Protein AF-0000000075518981 (afdb_homodimer)

Sequence (562 aa):
MWTANPLGRLGNLMMEYATLYALAKLNGHQAYLVPKMHEQLSQMFRITLPVLHSEVAQRIKWKVVGIHHWMHPEYKHIQGDYVKLSGYPCSWTFFHHIQEEILREFTFHDFIAAETNAYLYKVQGDRKNVTFIGVHVRRGDYVKIMPGRLAVVGDEAYFKKAMDYFRAKYENPFFIITSNGMDWCKENIDNSTGDVHFAGDGKEGSPIRDFSLLAHCNHTIMSIGTFGFWAGYLVGGETVYLANFSLPESHSYKTFKFENFYLPDWIGIPADLSSLRKKTPMWTANPLGRLGNLMMEYATLYALAKLNGHQAYLVPKMHEQLSQMFRITLPVLHSEVAQRIKWKVVGIHHWMHPEYKHIQGDYVKLSGYPCSWTFFHHIQEEILREFTFHDFIAAETNAYLYKVQGDRKNVTFIGVHVRRGDYVKIMPGRLAVVGDEAYFKKAMDYFRAKYENPFFIITSNGMDWCKENIDNSTGDVHFAGDGKEGSPIRDFSLLAHCNHTIMSIGTFGFWAGYLVGGETVYLANFSLPESHSYKTFKFENFYLPDWIGIPADLSSLRKKTP

Secondary structure (DSSP, 8-state):
-EEE---SSHHHHHHHHHHHHHHHHHTT--B-B-HHHHHHHTTTB-----B--HHHHHHS--EEEEE-SS--GGGGG---SSEEEEE----GGGTGGGHHHHHHHTPBPHHHHHHHHHHHHHHHTT--S-EEEEEEE--HHHHHHTGGGTB----HHHHHHHHHHHHHH-SSEEEEEEES-HHHHHHHS--TTS-EEE---S-TT-HHHHHHHHHTSSEEEE-SSHHHHHHHHHH-S-EEEETT-B-TTSHHHHH--HHHHS-TTSEEE----HHHHTT--/-EEE---SSHHHHHHHHHHHHHHHHHTT--B-B-HHHHHHHTTTB-----B--HHHHHHS--EEEEE-SS--GGGGG---SSEEEEE----GGGTGGGHHHHHHHTPBPHHHHHHHHHHHHHHHTT--S-EEEEEEE--HHHHHHTGGGTBPP--HHHHHHHHHHHHHH-SSEEEEEEES-HHHHHHHS--TTS-EEE---S-TT-HHHHHHHHHTSSEEEE-SSHHHHHHHHHH-S-EEEETT-B-TTSHHHHH--HHHHS-TTSEEE----HHHHTT--

Radius of gyration: 30.45 Å; Cα contacts (8 Å, |Δi|>4): 1004; chains: 2; bounding box: 58×89×62 Å

InterPro domains:
  IPR002516 Glycosyl transferase, family 11 [PF01531] (1-269)
  IPR002516 Glycosyl transferase, family 11 [PTHR11927] (1-269)

Foldseek 3Di:
DEEEDDDDDDLQLLQRVLLQVQLCVLQVAQYAYEPVSCVRQVQWWQADRHHDDPVRVVPDDEAEDEDDQFDDPCSSHDDDRHYYYYDGHQFPRSHVVPLVVSLNRGHTDPVLLVVLVVVVVVLCPPDPPEAEEEEEQEDVCCVVVQVVQQFDRAALQQVVVVVVVVVVPDPQYAYEYDYLCLVRCVVRHDCPVVRYDDPDPSHPPCVNSSLSNLLNGQEYEYEDDSSRQVSRSNNVHAYEYAQPRHDCPGPCVVVDDVCRNHPPRHHYDYHDCVVVVVPPD/DEEEDDDDDDLQLLQRVLLQVQLCVLQVAAYAYEPVSCVRQVQWWPADRHHDDPVRVVPDDEAEDEDDQFDDPCSSHDDDRHYYYYDGHQFPRSHVVPLVVSLNRGHTDPVLLVVLVVVVVVLCPPDPPEAEEEEEQEPVCCVVVQVVQQFDRAALQQVVVVVVVVVVVDPQYAYEYDYLCLVRCVVRHDCPVVRYDDPDPSHPPCVNSSLSNLLNGQEYEYEDDSSRQVSRSNNVHAYEYAQPRHDCVGPCVVVDDVCRNHPPRHHYDYHDCVVVVVPPD

pLDDT: mean 89.09, std 14.25, range [36.56, 98.81]

Structure (mmCIF, N/CA/C/O backbone):
data_AF-0000000075518981-model_v1
#
loop_
_entity.id
_entity.type
_entity.pdbx_description
1 polymer L-Fucosyltransferase
#
loop_
_atom_site.group_PDB
_atom_site.id
_atom_site.type_symbol
_atom_site.label_atom_id
_atom_site.label_alt_id
_atom_site.label_comp_id
_atom_site.label_asym_id
_atom_site.label_entity_id
_atom_site.label_seq_id
_atom_site.pdbx_PDB_ins_code
_atom_site.Cartn_x
_atom_site.Cartn_y
_atom_site.Cartn_z
_atom_site.occupancy
_atom_site.B_iso_or_equiv
_atom_site.auth_seq_id
_atom_site.auth_comp_id
_atom_site.auth_asym_id
_atom_site.auth_atom_id
_atom_site.pdbx_PDB_model_num
ATOM 1 N N . MET A 1 1 ? 13.336 2.209 3.748 1 96 1 MET A N 1
ATOM 2 C CA . MET A 1 1 ? 12.492 1.938 2.588 1 96 1 MET A CA 1
ATOM 3 C C . MET A 1 1 ? 13.234 1.095 1.559 1 96 1 MET A C 1
ATOM 5 O O . MET A 1 1 ? 14.32 1.471 1.106 1 96 1 MET A O 1
ATOM 9 N N . TRP A 1 2 ? 12.734 -0.066 1.306 1 98.5 2 TRP A N 1
ATOM 10 C CA . TRP A 1 2 ? 13.297 -0.955 0.294 1 98.5 2 TRP A CA 1
ATOM 11 C C . TRP A 1 2 ? 12.312 -1.168 -0.852 1 98.5 2 TRP A C 1
ATOM 13 O O . TRP A 1 2 ? 11.094 -1.111 -0.653 1 98.5 2 TRP A O 1
ATOM 23 N N . THR A 1 3 ? 12.82 -1.315 -2.047 1 98.56 3 THR A N 1
ATOM 24 C CA . THR A 1 3 ? 11.984 -1.621 -3.201 1 98.56 3 THR A CA 1
ATOM 25 C C . THR A 1 3 ? 12.711 -2.557 -4.164 1 98.56 3 THR A C 1
ATOM 27 O O . THR A 1 3 ? 13.758 -3.109 -3.824 1 98.56 3 THR A O 1
ATOM 30 N N . ALA A 1 4 ? 12.094 -2.949 -5.242 1 98 4 ALA A N 1
ATOM 31 C CA . ALA A 1 4 ? 12.68 -3.811 -6.266 1 98 4 ALA A CA 1
ATOM 32 C C . ALA A 1 4 ? 12.352 -3.305 -7.668 1 98 4 ALA A C 1
ATOM 34 O O . ALA A 1 4 ? 11.289 -2.715 -7.887 1 98 4 ALA A O 1
ATOM 35 N N . ASN A 1 5 ? 13.227 -3.502 -8.555 1 94.75 5 ASN A N 1
ATOM 36 C CA . ASN A 1 5 ? 13 -3.201 -9.961 1 94.75 5 ASN A CA 1
ATOM 37 C C . ASN A 1 5 ? 12.195 -4.301 -10.656 1 94.75 5 ASN A C 1
ATOM 39 O O . ASN A 1 5 ? 12.648 -5.449 -10.727 1 94.75 5 ASN A O 1
ATOM 43 N N . PRO A 1 6 ? 11.047 -3.943 -11.117 1 94.69 6 PRO A N 1
ATOM 44 C CA . PRO A 1 6 ? 10.242 -4.973 -11.773 1 94.69 6 PRO A CA 1
ATOM 45 C C . PRO A 1 6 ? 10.828 -5.422 -13.109 1 94.69 6 PRO A C 1
ATOM 47 O O . PRO A 1 6 ? 11.109 -4.59 -13.969 1 94.69 6 PRO A O 1
ATOM 50 N N . LEU A 1 7 ? 11.023 -6.633 -13.195 1 92.62 7 LEU A N 1
ATOM 51 C CA . LEU A 1 7 ? 11.547 -7.25 -14.414 1 92.62 7 LEU A CA 1
ATOM 52 C C . LEU A 1 7 ? 10.719 -8.477 -14.797 1 92.62 7 LEU A C 1
ATOM 54 O O . LEU A 1 7 ? 10.234 -9.203 -13.93 1 92.62 7 LEU A O 1
ATOM 58 N N . GLY A 1 8 ? 10.516 -8.664 -16.078 1 91.06 8 GLY A N 1
ATOM 59 C CA . GLY A 1 8 ? 9.836 -9.859 -16.562 1 91.06 8 GLY A CA 1
ATOM 60 C C . GLY A 1 8 ? 8.328 -9.758 -16.469 1 91.06 8 GLY A C 1
ATOM 61 O O . GLY A 1 8 ? 7.77 -8.656 -16.5 1 91.06 8 GLY A O 1
ATOM 62 N N . ARG A 1 9 ? 7.738 -10.906 -16.516 1 91.12 9 ARG A N 1
ATOM 63 C CA . ARG A 1 9 ? 6.281 -10.992 -16.531 1 91.12 9 ARG A CA 1
ATOM 64 C C . ARG A 1 9 ? 5.746 -11.477 -15.188 1 91.12 9 ARG A C 1
ATOM 66 O O . ARG A 1 9 ? 6.391 -11.289 -14.156 1 91.12 9 ARG A O 1
ATOM 73 N N . LEU A 1 10 ? 4.551 -12.023 -15.102 1 94.19 10 LEU A N 1
ATOM 74 C CA . LEU A 1 10 ? 3.812 -12.266 -13.867 1 94.19 10 LEU A CA 1
ATOM 75 C C . LEU A 1 10 ? 4.629 -13.117 -12.906 1 94.19 10 LEU A C 1
ATOM 77 O O . LEU A 1 10 ? 4.801 -12.758 -11.742 1 94.19 10 LEU A O 1
ATOM 81 N N . GLY A 1 11 ? 5.113 -14.242 -13.367 1 95.25 11 GLY A N 1
ATOM 82 C CA . GLY A 1 11 ? 5.895 -15.109 -12.5 1 95.25 11 GLY A CA 1
ATOM 83 C C . GLY A 1 11 ? 7.105 -14.422 -11.898 1 95.25 11 GLY A C 1
ATOM 84 O O . GLY A 1 11 ? 7.398 -14.586 -10.711 1 95.25 11 GLY A O 1
ATOM 85 N N . ASN A 1 12 ? 7.805 -13.711 -12.727 1 95 12 ASN A N 1
ATOM 86 C CA . ASN A 1 12 ? 8.969 -12.961 -12.266 1 95 12 ASN A CA 1
ATOM 87 C C . ASN A 1 12 ? 8.586 -11.898 -11.242 1 95 12 ASN A C 1
ATOM 89 O O . ASN A 1 12 ? 9.266 -11.727 -10.227 1 95 12 ASN A O 1
ATOM 93 N N . LEU A 1 13 ? 7.52 -11.211 -11.523 1 97 13 LEU A N 1
ATOM 94 C CA . LEU A 1 13 ? 7.062 -10.172 -10.617 1 97 13 LEU A CA 1
ATOM 95 C C . LEU A 1 13 ? 6.691 -10.75 -9.258 1 97 13 LEU A C 1
ATOM 97 O O . LEU A 1 13 ? 6.961 -10.141 -8.219 1 97 13 LEU A O 1
ATOM 101 N N . MET A 1 14 ? 6.074 -11.914 -9.297 1 98.19 14 MET A N 1
ATOM 102 C CA . MET A 1 14 ? 5.723 -12.586 -8.047 1 98.19 14 MET A CA 1
ATOM 103 C C . MET A 1 14 ? 6.977 -12.969 -7.262 1 98.19 14 MET A C 1
ATOM 105 O O . MET A 1 14 ? 7.016 -12.82 -6.039 1 98.19 14 MET A O 1
ATOM 109 N N . MET A 1 15 ? 7.969 -13.445 -8 1 98 15 MET A N 1
ATOM 110 C CA . MET A 1 15 ? 9.234 -13.789 -7.359 1 98 15 MET A CA 1
ATOM 111 C C . MET A 1 15 ? 9.883 -12.555 -6.738 1 98 15 MET A C 1
ATOM 113 O O . MET A 1 15 ? 10.367 -12.609 -5.605 1 98 15 MET A O 1
ATOM 117 N N . GLU A 1 16 ? 9.914 -11.531 -7.508 1 98.31 16 GLU A N 1
ATOM 118 C CA . GLU A 1 16 ? 10.508 -10.281 -7.039 1 98.31 16 GLU A CA 1
ATOM 119 C C . GLU A 1 16 ? 9.773 -9.75 -5.812 1 98.31 16 GLU A C 1
ATOM 121 O O . GLU A 1 16 ? 10.398 -9.297 -4.855 1 98.31 16 GLU A O 1
ATOM 126 N N . TYR A 1 17 ? 8.461 -9.789 -5.789 1 98.62 17 TYR A N 1
ATOM 127 C CA . TYR A 1 17 ? 7.645 -9.352 -4.664 1 98.62 17 TYR A CA 1
ATOM 128 C C . TYR A 1 17 ? 7.988 -10.133 -3.402 1 98.62 17 TYR A C 1
ATOM 130 O O . TYR A 1 17 ? 8.273 -9.547 -2.355 1 98.62 17 TYR A O 1
ATOM 138 N N . ALA A 1 18 ? 7.902 -11.445 -3.559 1 98.81 18 ALA A N 1
ATOM 139 C CA . ALA A 1 18 ? 8.133 -12.312 -2.412 1 98.81 18 ALA A CA 1
ATOM 140 C C . ALA A 1 18 ? 9.547 -12.133 -1.866 1 98.81 18 ALA A C 1
ATOM 142 O O . ALA A 1 18 ? 9.758 -12.125 -0.651 1 98.81 18 ALA A O 1
ATOM 143 N N . THR A 1 19 ? 10.484 -12.016 -2.764 1 98.56 19 THR A N 1
ATOM 144 C CA . THR A 1 19 ? 11.875 -11.82 -2.365 1 98.56 19 THR A CA 1
ATOM 145 C C . THR A 1 19 ? 12.047 -10.484 -1.654 1 98.56 19 THR A C 1
ATOM 147 O O . THR A 1 19 ? 12.68 -10.414 -0.595 1 98.56 19 THR A O 1
ATOM 150 N N . LEU A 1 20 ? 11.492 -9.43 -2.236 1 98.81 20 LEU A N 1
ATOM 151 C CA . LEU A 1 20 ? 11.539 -8.109 -1.619 1 98.81 20 LEU A CA 1
ATOM 152 C C . LEU A 1 20 ? 10.914 -8.141 -0.229 1 98.81 20 LEU A C 1
ATOM 154 O O . LEU A 1 20 ? 11.492 -7.629 0.73 1 98.81 20 LEU A O 1
ATOM 158 N N . TYR A 1 21 ? 9.742 -8.758 -0.142 1 98.81 21 TYR A N 1
ATOM 159 C CA . TYR A 1 21 ? 9.023 -8.906 1.116 1 98.81 21 TYR A CA 1
ATOM 160 C C . TYR A 1 21 ? 9.891 -9.578 2.17 1 98.81 21 TYR A C 1
ATOM 162 O O . TYR A 1 21 ? 10.062 -9.047 3.273 1 98.81 21 TYR A O 1
ATOM 170 N N . ALA A 1 22 ? 10.469 -10.633 1.821 1 98.75 22 ALA A N 1
ATOM 171 C CA . ALA A 1 22 ? 11.227 -11.469 2.76 1 98.75 22 ALA A CA 1
ATOM 172 C C . ALA A 1 22 ? 12.531 -10.789 3.162 1 98.75 22 ALA A C 1
ATOM 174 O O . ALA A 1 22 ? 12.867 -10.727 4.348 1 98.75 22 ALA A O 1
ATOM 175 N N . LEU A 1 23 ? 13.266 -10.305 2.232 1 98.62 23 LEU A N 1
ATOM 176 C CA . LEU A 1 23 ? 14.578 -9.734 2.525 1 98.62 23 LEU A CA 1
ATOM 177 C C . LEU A 1 23 ? 14.438 -8.438 3.311 1 98.62 23 LEU A C 1
ATOM 179 O O . LEU A 1 23 ? 15.234 -8.156 4.207 1 98.62 23 LEU A O 1
ATOM 183 N N . ALA A 1 24 ? 13.477 -7.547 2.906 1 98.62 24 ALA A N 1
ATOM 184 C CA . ALA A 1 24 ? 13.258 -6.32 3.67 1 98.62 24 ALA A CA 1
ATOM 185 C C . ALA A 1 24 ? 12.938 -6.637 5.129 1 98.62 24 ALA A C 1
ATOM 187 O O . ALA A 1 24 ? 13.5 -6.031 6.039 1 98.62 24 ALA A O 1
ATOM 188 N N . LYS A 1 25 ? 12.023 -7.594 5.312 1 98.38 25 LYS A N 1
ATOM 189 C CA . LYS A 1 25 ? 11.656 -8.023 6.66 1 98.38 25 LYS A CA 1
ATOM 190 C C . LYS A 1 25 ? 12.867 -8.547 7.422 1 98.38 25 LYS A C 1
ATOM 192 O O . LYS A 1 25 ? 13.094 -8.172 8.578 1 98.38 25 LYS A O 1
ATOM 197 N N . LEU A 1 26 ? 13.609 -9.391 6.781 1 98.06 26 LEU A N 1
ATOM 198 C CA . LEU A 1 26 ? 14.789 -10 7.383 1 98.06 26 LEU A CA 1
ATOM 199 C C . LEU A 1 26 ? 15.797 -8.945 7.82 1 98.06 26 LEU A C 1
ATOM 201 O O . LEU A 1 26 ? 16.5 -9.125 8.812 1 98.06 26 LEU A O 1
ATOM 205 N N . ASN A 1 27 ? 15.891 -7.859 7.098 1 98.31 27 ASN A N 1
ATOM 206 C CA . ASN A 1 27 ? 16.875 -6.82 7.367 1 98.31 27 ASN A CA 1
ATOM 207 C C . ASN A 1 27 ? 16.266 -5.66 8.148 1 98.31 27 ASN A C 1
ATOM 209 O O . ASN A 1 27 ? 16.906 -4.613 8.312 1 98.31 27 ASN A O 1
ATOM 213 N N . GLY A 1 28 ? 14.984 -5.742 8.523 1 97.44 28 GLY A N 1
ATOM 214 C CA . GLY A 1 28 ? 14.352 -4.781 9.406 1 97.44 28 GLY A CA 1
ATOM 215 C C . GLY A 1 28 ? 13.922 -3.51 8.703 1 97.44 28 GLY A C 1
ATOM 216 O O . GLY A 1 28 ? 13.969 -2.422 9.281 1 97.44 28 GLY A O 1
ATOM 217 N N . HIS A 1 29 ? 13.594 -3.588 7.465 1 98 29 HIS A N 1
ATOM 218 C CA . HIS A 1 29 ? 13.172 -2.424 6.695 1 98 29 HIS A CA 1
ATOM 219 C C . HIS A 1 29 ? 11.758 -2.611 6.145 1 98 29 HIS A C 1
ATOM 221 O O . HIS A 1 29 ? 11.289 -3.742 6.008 1 98 29 HIS A O 1
ATOM 227 N N . GLN A 1 30 ? 11.094 -1.521 5.891 1 97.94 30 GLN A N 1
ATOM 228 C CA . GLN A 1 30 ? 9.781 -1.552 5.254 1 97.94 30 GLN A CA 1
ATOM 229 C C . GLN A 1 30 ? 9.906 -1.632 3.736 1 97.94 30 GLN A C 1
ATOM 231 O O . GLN A 1 30 ? 10.594 -0.81 3.119 1 97.94 30 GLN A O 1
ATOM 236 N N . ALA A 1 31 ? 9.281 -2.6 3.148 1 98.69 31 ALA A N 1
ATOM 237 C CA . ALA A 1 31 ? 9.266 -2.744 1.694 1 98.69 31 ALA A CA 1
ATOM 238 C C . ALA A 1 31 ? 8.148 -1.913 1.074 1 98.69 31 ALA A C 1
ATOM 240 O O . ALA A 1 31 ? 7.043 -1.837 1.623 1 98.69 31 ALA A O 1
ATOM 241 N N . TYR A 1 32 ? 8.406 -1.293 -0.055 1 98.62 32 TYR A N 1
ATOM 242 C CA . TYR A 1 32 ? 7.449 -0.586 -0.896 1 98.62 32 TYR A CA 1
ATOM 243 C C . TYR A 1 32 ? 7.516 -1.083 -2.336 1 98.62 32 TYR A C 1
ATOM 245 O O . TYR A 1 32 ? 8.594 -1.393 -2.842 1 98.62 32 TYR A O 1
ATOM 253 N N . LEU A 1 33 ? 6.391 -1.106 -2.953 1 98.44 33 LEU A N 1
ATOM 254 C CA . LEU A 1 33 ? 6.359 -1.473 -4.363 1 98.44 33 LEU A CA 1
ATOM 255 C C . LEU A 1 33 ? 6.453 -0.235 -5.25 1 98.44 33 LEU A C 1
ATOM 257 O O . LEU A 1 33 ? 5.91 0.819 -4.91 1 98.44 33 LEU A O 1
ATOM 261 N N . VAL A 1 34 ? 7.09 -0.41 -6.367 1 96.88 34 VAL A N 1
ATOM 262 C CA . VAL A 1 34 ? 6.926 0.588 -7.418 1 96.88 34 VAL A CA 1
ATOM 263 C C . VAL A 1 34 ? 5.578 0.391 -8.117 1 96.88 34 VAL A C 1
ATOM 265 O O . VAL A 1 34 ? 5.039 -0.717 -8.133 1 96.88 34 VAL A O 1
ATOM 268 N N . PRO A 1 35 ? 5.047 1.396 -8.711 1 96.12 35 PRO A N 1
ATOM 269 C CA . PRO A 1 35 ? 3.691 1.348 -9.266 1 96.12 35 PRO A CA 1
ATOM 270 C C . PRO A 1 35 ? 3.512 0.235 -10.297 1 96.12 35 PRO A C 1
ATOM 272 O O . PRO A 1 35 ? 2.482 -0.446 -10.297 1 96.12 35 PRO A O 1
ATOM 275 N N . LYS A 1 36 ? 4.441 0.012 -11.109 1 94.69 36 LYS A N 1
ATOM 276 C CA . LYS A 1 36 ? 4.32 -0.99 -12.164 1 94.69 36 LYS A CA 1
ATOM 277 C C . LYS A 1 36 ? 4.07 -2.377 -11.578 1 94.69 36 LYS A C 1
ATOM 279 O O . LYS A 1 36 ? 3.195 -3.105 -12.055 1 94.69 36 LYS A O 1
ATOM 284 N N . MET A 1 37 ? 4.812 -2.744 -10.625 1 96.25 37 MET A N 1
ATOM 285 C CA . MET A 1 37 ? 4.652 -4.043 -9.969 1 96.25 37 MET A CA 1
ATOM 286 C C . MET A 1 37 ? 3.299 -4.141 -9.273 1 96.25 37 MET A C 1
ATOM 288 O O . MET A 1 37 ? 2.613 -5.156 -9.383 1 96.25 37 MET A O 1
ATOM 292 N N . HIS A 1 38 ? 2.982 -3.088 -8.594 1 97.75 38 HIS A N 1
ATOM 293 C CA . HIS A 1 38 ? 1.696 -3.049 -7.91 1 97.75 38 HIS A CA 1
ATOM 294 C C . HIS A 1 38 ? 0.542 -3.244 -8.883 1 97.75 38 HIS A C 1
ATOM 296 O O . HIS A 1 38 ? -0.386 -4.008 -8.609 1 97.75 38 HIS A O 1
ATOM 302 N N . GLU A 1 39 ? 0.556 -2.553 -9.969 1 95.44 39 GLU A N 1
ATOM 303 C CA . GLU A 1 39 ? -0.528 -2.578 -10.945 1 95.44 39 GLU A CA 1
ATOM 304 C C . GLU A 1 39 ? -0.783 -3.996 -11.453 1 95.44 39 GLU A C 1
ATOM 306 O O . GLU A 1 39 ? -1.935 -4.402 -11.617 1 95.44 39 GLU A O 1
ATOM 311 N N . GLN A 1 40 ? 0.195 -4.68 -11.617 1 94.62 40 GLN A N 1
ATOM 312 C CA . GLN A 1 40 ? 0.061 -6.023 -12.172 1 94.62 40 GLN A CA 1
ATOM 313 C C . GLN A 1 40 ? -0.395 -7.016 -11.102 1 94.62 40 GLN A C 1
ATOM 315 O O . GLN A 1 40 ? -1.332 -7.785 -11.328 1 94.62 40 GLN A O 1
ATOM 320 N N . LEU A 1 41 ? 0.189 -6.961 -9.969 1 97.56 41 LEU A N 1
ATOM 321 C CA . LEU A 1 41 ? -0.054 -7.977 -8.945 1 97.56 41 LEU A CA 1
ATOM 322 C C . LEU A 1 41 ? -1.373 -7.719 -8.227 1 97.56 41 LEU A C 1
ATOM 324 O O . LEU A 1 41 ? -2.088 -8.664 -7.875 1 97.56 41 LEU A O 1
ATOM 328 N N . SER A 1 42 ? -1.709 -6.426 -8.023 1 97.81 42 SER A N 1
ATOM 329 C CA . SER A 1 42 ? -2.889 -6.09 -7.238 1 97.81 42 SER A CA 1
ATOM 330 C C . SER A 1 42 ? -4.172 -6.395 -8.008 1 97.81 42 SER A C 1
ATOM 332 O O . SER A 1 42 ? -5.258 -6.422 -7.422 1 97.81 42 SER A O 1
ATOM 334 N N . GLN A 1 43 ? -4.059 -6.609 -9.266 1 95.81 43 GLN A N 1
ATOM 335 C CA . GLN A 1 43 ? -5.223 -7.004 -10.055 1 95.81 43 GLN A CA 1
ATOM 336 C C . GLN A 1 43 ? -5.723 -8.383 -9.641 1 95.81 43 GLN A C 1
ATOM 338 O O . GLN A 1 43 ? -6.918 -8.672 -9.75 1 95.81 43 GLN A O 1
ATOM 343 N N . MET A 1 44 ? -4.82 -9.203 -9.133 1 96.56 44 MET A N 1
ATOM 344 C CA . MET A 1 44 ? -5.172 -10.594 -8.867 1 96.56 44 MET A CA 1
ATOM 345 C C . MET A 1 44 ? -5.172 -10.875 -7.367 1 96.56 44 MET A C 1
ATOM 347 O O . MET A 1 44 ? -5.996 -11.656 -6.875 1 96.56 44 MET A O 1
ATOM 351 N N . PHE A 1 45 ? -4.215 -10.219 -6.688 1 98.38 45 PHE A N 1
ATOM 352 C CA . PHE A 1 45 ? -3.916 -10.656 -5.324 1 98.38 45 PHE A CA 1
ATOM 353 C C . PHE A 1 45 ? -4.207 -9.539 -4.328 1 98.38 45 PHE A C 1
ATOM 355 O O . PHE A 1 45 ? -4.148 -8.359 -4.676 1 98.38 45 PHE A O 1
ATOM 362 N N . ARG A 1 46 ? -4.48 -9.922 -3.123 1 97.75 46 ARG A N 1
ATOM 363 C CA . ARG A 1 46 ? -4.66 -8.992 -2.014 1 97.75 46 ARG A CA 1
ATOM 364 C C . ARG A 1 46 ? -3.326 -8.664 -1.353 1 97.75 46 ARG A C 1
ATOM 366 O O . ARG A 1 46 ? -3.172 -8.82 -0.14 1 97.75 46 ARG A O 1
ATOM 373 N N . ILE A 1 47 ? -2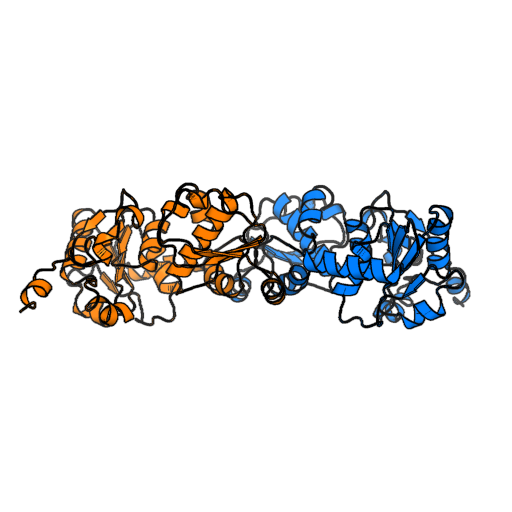.408 -8.156 -2.195 1 98.69 47 ILE A N 1
ATOM 374 C CA . ILE A 1 47 ? -1.082 -7.848 -1.675 1 98.69 47 ILE A CA 1
ATOM 375 C C . ILE A 1 47 ? -1.171 -6.668 -0.709 1 98.69 47 ILE A C 1
ATOM 377 O O . ILE A 1 47 ? -2.059 -5.82 -0.835 1 98.69 47 ILE A O 1
ATOM 381 N N . THR A 1 48 ? -0.205 -6.574 0.232 1 98.5 48 THR A N 1
ATOM 382 C CA . THR A 1 48 ? -0.38 -5.609 1.312 1 98.5 48 THR A CA 1
ATOM 383 C C . THR A 1 48 ? 0.82 -4.672 1.396 1 98.5 48 THR A C 1
ATOM 385 O O . THR A 1 48 ? 0.822 -3.727 2.189 1 98.5 48 THR A O 1
ATOM 388 N N . LEU A 1 49 ? 1.86 -4.871 0.591 1 98.69 49 LEU A N 1
ATOM 389 C CA . LEU A 1 49 ? 2.965 -3.92 0.619 1 98.69 49 LEU A CA 1
ATOM 390 C C . LEU A 1 49 ? 2.51 -2.549 0.127 1 98.69 49 LEU A C 1
ATOM 392 O O . LEU A 1 49 ? 1.762 -2.451 -0.849 1 98.69 49 LEU A O 1
ATOM 396 N N . PRO A 1 50 ? 2.938 -1.544 0.785 1 98.56 50 PRO A N 1
ATOM 397 C CA . PRO A 1 50 ? 2.617 -0.196 0.307 1 98.56 50 PRO A CA 1
ATOM 398 C C . PRO A 1 50 ? 3.307 0.141 -1.013 1 98.56 50 PRO A C 1
ATOM 400 O O . PRO A 1 50 ? 4.215 -0.578 -1.441 1 98.56 50 PRO A O 1
ATOM 403 N N . VAL A 1 51 ? 2.838 1.202 -1.616 1 98.5 51 VAL A N 1
ATOM 404 C CA . VAL A 1 51 ? 3.318 1.574 -2.943 1 98.5 51 VAL A CA 1
ATOM 405 C C . VAL A 1 51 ? 4.008 2.936 -2.879 1 98.5 51 VAL A C 1
ATOM 407 O O . VAL A 1 51 ? 3.533 3.85 -2.201 1 98.5 51 VAL A O 1
ATOM 410 N N . LEU A 1 52 ? 5.082 3.064 -3.57 1 97.38 52 LEU A N 1
ATOM 411 C CA . LEU A 1 52 ? 5.773 4.344 -3.686 1 97.38 52 LEU A CA 1
ATOM 412 C C . LEU A 1 52 ? 5.078 5.25 -4.691 1 97.38 52 LEU A C 1
ATOM 414 O O . LEU A 1 52 ? 4.621 4.789 -5.742 1 97.38 52 LEU A O 1
ATOM 418 N N . HIS A 1 53 ? 4.996 6.492 -4.32 1 96.31 53 HIS A N 1
ATOM 419 C CA . HIS A 1 53 ? 4.668 7.48 -5.344 1 96.31 53 HIS A CA 1
ATOM 420 C C . HIS A 1 53 ? 5.773 7.566 -6.395 1 96.31 53 HIS A C 1
ATOM 422 O O . HIS A 1 53 ? 6.957 7.543 -6.062 1 96.31 53 HIS A O 1
ATOM 428 N N . SER A 1 54 ? 5.41 7.719 -7.664 1 95.31 54 SER A N 1
ATOM 429 C CA . SER A 1 54 ? 6.375 7.691 -8.758 1 95.31 54 SER A CA 1
ATOM 430 C C . SER A 1 54 ? 7.422 8.789 -8.594 1 95.31 54 SER A C 1
ATOM 432 O O . SER A 1 54 ? 8.617 8.547 -8.781 1 95.31 54 SER A O 1
ATOM 434 N N . GLU A 1 55 ? 6.996 9.977 -8.242 1 94.94 55 GLU A N 1
ATOM 435 C CA . GLU A 1 55 ? 7.918 11.094 -8.086 1 94.94 55 GLU A CA 1
ATOM 436 C C . GLU A 1 55 ? 8.867 10.875 -6.906 1 94.94 55 GLU A C 1
ATOM 438 O O . GLU A 1 55 ? 10.031 11.266 -6.957 1 94.94 55 GLU A O 1
ATOM 443 N N . VAL A 1 56 ? 8.32 10.305 -5.883 1 96.12 56 VAL A N 1
ATOM 444 C CA . VAL A 1 56 ? 9.125 10.016 -4.699 1 96.12 56 VAL A CA 1
ATOM 445 C C . VAL A 1 56 ? 10.203 8.992 -5.051 1 96.12 56 VAL A C 1
ATOM 447 O O . VAL A 1 56 ? 11.375 9.164 -4.684 1 96.12 56 VAL A O 1
ATOM 450 N N . ALA A 1 57 ? 9.812 7.961 -5.77 1 96 57 ALA A N 1
ATOM 451 C CA . ALA A 1 57 ? 10.758 6.926 -6.18 1 96 57 ALA A CA 1
ATOM 452 C C . ALA A 1 57 ? 11.914 7.527 -6.977 1 96 57 ALA A C 1
ATOM 454 O O . ALA A 1 57 ? 13.055 7.062 -6.871 1 96 57 ALA A O 1
ATOM 455 N N . GLN A 1 58 ? 11.641 8.531 -7.734 1 95.5 58 GLN A N 1
ATOM 456 C CA . GLN A 1 58 ? 12.641 9.156 -8.594 1 95.5 58 GLN A CA 1
ATOM 457 C C . GLN A 1 58 ? 13.57 10.062 -7.793 1 95.5 58 GLN A C 1
ATOM 459 O O . GLN A 1 58 ? 14.711 10.297 -8.188 1 95.5 58 GLN A O 1
ATOM 464 N N . ARG A 1 59 ? 13.117 10.547 -6.676 1 95.75 59 ARG A N 1
ATOM 465 C CA . ARG A 1 59 ? 13.883 11.516 -5.902 1 95.75 59 ARG A CA 1
ATOM 466 C C . ARG A 1 59 ? 14.789 10.82 -4.891 1 95.75 59 ARG A C 1
ATOM 468 O O . ARG A 1 59 ? 15.742 11.422 -4.391 1 95.75 59 ARG A O 1
ATOM 475 N N . ILE A 1 60 ? 14.453 9.625 -4.539 1 96.5 60 ILE A N 1
ATOM 476 C CA . ILE A 1 60 ? 15.25 8.875 -3.572 1 96.5 60 ILE A CA 1
ATOM 477 C C . ILE A 1 60 ? 16.531 8.375 -4.234 1 96.5 60 ILE A C 1
ATOM 479 O O . ILE A 1 60 ? 16.5 7.883 -5.363 1 96.5 60 ILE A O 1
ATOM 483 N N . LYS A 1 61 ? 17.672 8.57 -3.578 1 96.06 61 LYS A N 1
ATOM 484 C CA . LYS A 1 61 ? 18.938 7.973 -4.02 1 96.06 61 LYS A CA 1
ATOM 485 C C . LYS A 1 61 ? 19.062 6.527 -3.539 1 96.06 61 LYS A C 1
ATOM 487 O O . LYS A 1 61 ? 19.5 6.277 -2.418 1 96.06 61 LYS A O 1
ATOM 492 N N . TRP A 1 62 ? 18.812 5.637 -4.398 1 97.69 62 TRP A N 1
ATOM 493 C CA . TRP A 1 62 ? 18.75 4.219 -4.055 1 97.69 62 TRP A CA 1
ATOM 494 C C . TRP A 1 62 ? 20.141 3.59 -4.098 1 97.69 62 TRP A C 1
ATOM 496 O O . TRP A 1 62 ? 20.938 3.869 -5.004 1 97.69 62 TRP A O 1
ATOM 506 N N . LYS A 1 63 ? 20.469 2.789 -3.148 1 98.12 63 LYS A N 1
ATOM 507 C CA . LYS A 1 63 ? 21.516 1.79 -3.293 1 98.12 63 LYS A CA 1
ATOM 508 C C . LYS A 1 63 ? 21.016 0.558 -4.035 1 98.12 63 LYS A C 1
ATOM 510 O O . LYS A 1 63 ? 20.203 -0.204 -3.506 1 98.12 63 LYS A O 1
ATOM 515 N N . VAL A 1 64 ? 21.5 0.302 -5.176 1 97.81 64 VAL A N 1
ATOM 516 C CA . VAL A 1 64 ? 21.047 -0.839 -5.969 1 97.81 64 VAL A CA 1
ATOM 517 C C . VAL A 1 64 ? 21.828 -2.09 -5.559 1 97.81 64 VAL A C 1
ATOM 519 O O . VAL A 1 64 ? 23.062 -2.09 -5.551 1 97.81 64 VAL A O 1
ATOM 522 N N . VAL A 1 65 ? 21.156 -3.088 -5.164 1 97.62 65 VAL A N 1
ATOM 523 C CA . VAL A 1 65 ? 21.766 -4.355 -4.762 1 97.62 65 VAL A CA 1
ATOM 524 C C . VAL A 1 65 ? 21.344 -5.457 -5.73 1 97.62 65 VAL A C 1
ATOM 526 O O . VAL A 1 65 ? 20.156 -5.785 -5.832 1 97.62 65 VAL A O 1
ATOM 529 N N . GLY A 1 66 ? 22.234 -6.043 -6.41 1 95.94 66 GLY A N 1
ATOM 530 C CA . GLY A 1 66 ? 21.969 -7.172 -7.285 1 95.94 66 GLY A CA 1
ATOM 531 C C . GLY A 1 66 ? 21.828 -8.484 -6.539 1 95.94 66 GLY A C 1
ATOM 532 O O . GLY A 1 66 ? 22.734 -8.891 -5.812 1 95.94 66 GLY A O 1
ATOM 533 N N . ILE A 1 67 ? 20.688 -9.062 -6.688 1 93.69 67 ILE A N 1
ATOM 534 C CA . ILE A 1 67 ? 20.453 -10.32 -5.992 1 93.69 67 ILE A CA 1
ATOM 535 C C . ILE A 1 67 ? 20.625 -11.492 -6.957 1 93.69 67 ILE A C 1
ATOM 537 O O . ILE A 1 67 ? 20.266 -11.398 -8.133 1 93.69 67 ILE A O 1
ATOM 541 N N . HIS A 1 68 ? 21.125 -12.586 -6.422 1 89.19 68 HIS A N 1
ATOM 542 C CA . HIS A 1 68 ? 21.297 -13.82 -7.184 1 89.19 68 HIS A CA 1
ATOM 543 C C . HIS A 1 68 ? 19.969 -14.562 -7.324 1 89.19 68 HIS A C 1
ATOM 545 O O . HIS A 1 68 ? 18.938 -14.102 -6.832 1 89.19 68 HIS A O 1
ATOM 551 N N . HIS A 1 69 ? 20.094 -15.703 -7.996 1 90.12 69 HIS A N 1
ATOM 552 C CA . HIS A 1 69 ? 18.891 -16.484 -8.297 1 90.12 69 HIS A CA 1
ATOM 553 C C . HIS A 1 69 ? 18.344 -17.156 -7.047 1 90.12 69 HIS A C 1
ATOM 555 O O . HIS A 1 69 ? 17.172 -17.5 -6.98 1 90.12 69 HIS A O 1
ATOM 561 N N . TRP A 1 70 ? 19.312 -17.328 -6.039 1 91.81 70 TRP A N 1
ATOM 562 C CA . TRP A 1 70 ? 18.906 -17.969 -4.801 1 91.81 70 TRP A CA 1
ATOM 563 C C . TRP A 1 70 ? 19.484 -17.266 -3.586 1 91.81 70 TRP A C 1
ATOM 565 O O . TRP A 1 70 ? 20.344 -16.391 -3.729 1 91.81 70 TRP A O 1
ATOM 575 N N . MET A 1 71 ? 19.031 -17.609 -2.451 1 94.06 71 MET A N 1
ATOM 576 C CA . MET A 1 71 ? 19.391 -16.953 -1.202 1 94.06 71 MET A CA 1
ATOM 577 C C . MET A 1 71 ? 20.875 -17.156 -0.883 1 94.06 71 MET A C 1
ATOM 579 O O . MET A 1 71 ? 21.422 -18.234 -1.09 1 94.06 71 MET A O 1
ATOM 583 N N . HIS A 1 72 ? 21.5 -16.156 -0.446 1 93.69 72 HIS A N 1
ATOM 584 C CA . HIS A 1 72 ? 22.859 -16.172 0.053 1 93.69 72 HIS A CA 1
ATOM 585 C C . HIS A 1 72 ? 22.938 -15.609 1.465 1 93.69 72 HIS A C 1
ATOM 587 O O . HIS A 1 72 ? 22.188 -14.703 1.817 1 93.69 72 HIS A O 1
ATOM 593 N N . PRO A 1 73 ? 23.844 -16.094 2.252 1 94.75 73 PRO A N 1
ATOM 594 C CA . PRO A 1 73 ? 23.969 -15.617 3.629 1 94.75 73 PRO A CA 1
ATOM 595 C C . PRO A 1 73 ? 24.203 -14.109 3.709 1 94.75 73 PRO A C 1
ATOM 597 O O . PRO A 1 73 ? 23.781 -13.469 4.676 1 94.75 73 PRO A O 1
ATOM 600 N N . GLU A 1 74 ? 24.766 -13.586 2.73 1 95.44 74 GLU A N 1
ATOM 601 C CA . GLU A 1 74 ? 25.094 -12.164 2.73 1 95.44 74 GLU A CA 1
ATOM 602 C C . GLU A 1 74 ? 23.828 -11.312 2.701 1 95.44 74 GLU A C 1
ATOM 604 O O . GLU A 1 74 ? 23.844 -10.141 3.074 1 95.44 74 GLU A O 1
ATOM 609 N N . TYR A 1 75 ? 22.75 -11.891 2.283 1 96.75 75 TYR A N 1
ATOM 610 C CA . TYR A 1 75 ? 21.516 -11.125 2.143 1 96.75 75 TYR A CA 1
ATOM 611 C C . TYR A 1 75 ? 20.844 -10.906 3.496 1 96.75 75 TYR A C 1
ATOM 613 O O . TYR A 1 75 ? 19.859 -10.172 3.602 1 96.75 75 TYR A O 1
ATOM 621 N N . LYS A 1 76 ? 21.359 -11.492 4.512 1 96.06 76 LYS A N 1
ATOM 622 C CA . LYS A 1 76 ? 20.844 -11.305 5.859 1 96.06 76 LYS A CA 1
ATOM 623 C C . LYS A 1 76 ? 21.234 -9.945 6.43 1 96.06 76 LYS A C 1
ATOM 625 O O . LYS A 1 76 ? 20.641 -9.469 7.395 1 96.06 76 LYS A O 1
ATOM 630 N N . HIS A 1 77 ? 22.281 -9.375 5.805 1 96.62 77 HIS A N 1
ATOM 631 C CA . HIS A 1 77 ? 22.781 -8.102 6.312 1 96.62 77 HIS A CA 1
ATOM 632 C C . HIS A 1 77 ? 23.109 -7.145 5.172 1 96.62 77 HIS A C 1
ATOM 634 O O . HIS A 1 77 ? 24.234 -6.676 5.047 1 96.62 77 HIS A O 1
ATOM 640 N N . ILE A 1 78 ? 22.156 -6.816 4.477 1 96.88 78 ILE A N 1
ATOM 641 C CA . ILE A 1 78 ? 22.297 -5.816 3.428 1 96.88 78 ILE A CA 1
ATOM 642 C C . ILE A 1 78 ? 22.297 -4.418 4.039 1 96.88 78 ILE A C 1
ATOM 644 O O . ILE A 1 78 ? 21.359 -4.059 4.77 1 96.88 78 ILE A O 1
ATOM 648 N N . GLN A 1 79 ? 23.234 -3.643 3.797 1 95.31 79 GLN A N 1
ATOM 649 C CA . GLN A 1 79 ? 23.344 -2.309 4.379 1 95.31 79 GLN A CA 1
ATOM 650 C C . GLN A 1 79 ? 22.609 -1.277 3.521 1 95.31 79 GLN A C 1
ATOM 652 O O . GLN A 1 79 ? 22.609 -1.371 2.293 1 95.31 79 GLN A O 1
ATOM 657 N N . GLY A 1 80 ? 22 -0.332 4.188 1 95.56 80 GLY A N 1
ATOM 658 C CA . GLY A 1 80 ? 21.359 0.778 3.5 1 95.56 80 GLY A CA 1
ATOM 659 C C . GLY A 1 80 ? 19.922 0.996 3.924 1 95.56 80 GLY A C 1
ATOM 660 O O . GLY A 1 80 ? 19.172 0.035 4.121 1 95.56 80 GLY A O 1
ATOM 661 N N . ASP A 1 81 ? 19.578 2.238 4.031 1 95.25 81 ASP A N 1
ATOM 662 C CA . ASP A 1 81 ? 18.219 2.588 4.422 1 95.25 81 ASP A CA 1
ATOM 663 C C . ASP A 1 81 ? 17.281 2.604 3.211 1 95.25 81 ASP A C 1
ATOM 665 O O . ASP A 1 81 ? 16.078 2.352 3.34 1 95.25 81 ASP A O 1
ATOM 669 N N . TYR A 1 82 ? 17.875 2.914 2.129 1 98 82 TYR A N 1
ATOM 670 C CA . TYR A 1 82 ? 17.172 2.955 0.857 1 98 82 TYR A CA 1
ATOM 671 C C . TYR A 1 82 ? 17.781 1.993 -0.149 1 98 82 TYR A C 1
ATOM 673 O O . TYR A 1 82 ? 18.781 2.318 -0.792 1 98 82 TYR A O 1
ATOM 681 N N . VAL A 1 83 ? 17.188 0.876 -0.285 1 98.56 83 VAL A N 1
ATOM 682 C CA . VAL A 1 83 ? 17.766 -0.181 -1.113 1 98.56 83 VAL A CA 1
ATOM 683 C C . VAL A 1 83 ? 16.781 -0.549 -2.227 1 98.56 83 VAL A C 1
ATOM 685 O O . VAL A 1 83 ? 15.57 -0.654 -1.991 1 98.56 83 VAL A O 1
ATOM 688 N N . LYS A 1 84 ? 17.266 -0.65 -3.396 1 98.38 84 LYS A N 1
ATOM 689 C CA . LYS A 1 84 ? 16.531 -1.172 -4.543 1 98.38 84 LYS A CA 1
ATOM 690 C C . LYS A 1 84 ? 17.125 -2.486 -5.031 1 98.38 84 LYS A C 1
ATOM 692 O O . LYS A 1 84 ? 18.25 -2.51 -5.547 1 98.38 84 LYS A O 1
ATOM 697 N N . LEU A 1 85 ? 16.391 -3.578 -4.848 1 98.19 85 LEU A N 1
ATOM 698 C CA . LEU A 1 85 ? 16.859 -4.891 -5.285 1 98.19 85 LEU A CA 1
ATOM 699 C C . LEU A 1 85 ? 16.734 -5.031 -6.797 1 98.19 85 LEU A C 1
ATOM 701 O O . LEU A 1 85 ? 15.75 -4.602 -7.391 1 98.19 85 LEU A O 1
ATOM 705 N N . SER A 1 86 ? 17.766 -5.547 -7.355 1 96.38 86 SER A N 1
ATOM 706 C CA . SER A 1 86 ? 17.781 -5.824 -8.789 1 96.38 86 SER A CA 1
ATOM 707 C C . SER A 1 86 ? 18.203 -7.262 -9.062 1 96.38 86 SER A C 1
ATOM 709 O O . SER A 1 86 ? 18.844 -7.895 -8.227 1 96.38 86 SER A O 1
ATOM 711 N N . GLY A 1 87 ? 17.75 -7.781 -10.219 1 92.88 87 GLY A N 1
ATOM 712 C CA . GLY A 1 87 ? 18.062 -9.148 -10.609 1 92.88 87 GLY A CA 1
ATOM 713 C C . GLY A 1 87 ? 16.812 -10 -10.812 1 92.88 87 GLY A C 1
ATOM 714 O O . GLY A 1 87 ? 15.695 -9.484 -10.836 1 92.88 87 GLY A O 1
ATOM 715 N N . TYR A 1 88 ? 17.078 -11.312 -11 1 89.69 88 TYR A N 1
ATOM 716 C CA . TYR A 1 88 ? 16 -12.266 -11.242 1 89.69 88 TYR A CA 1
ATOM 717 C C . TYR A 1 88 ? 15.984 -13.359 -10.188 1 89.69 88 TYR A C 1
ATOM 719 O O . TYR A 1 88 ? 16.391 -14.492 -10.453 1 89.69 88 TYR A O 1
ATOM 727 N N . PRO A 1 89 ? 15.492 -12.922 -9.039 1 93.19 89 PRO A N 1
ATOM 728 C CA . PRO A 1 89 ? 15.336 -14.016 -8.07 1 93.19 89 PRO A CA 1
ATOM 729 C C . PRO A 1 89 ? 14.383 -15.102 -8.555 1 93.19 89 PRO A C 1
ATOM 731 O O . PRO A 1 89 ? 13.336 -14.797 -9.141 1 93.19 89 PRO A O 1
ATOM 734 N N . CYS A 1 90 ? 14.75 -16.391 -8.32 1 91.38 90 CYS A N 1
ATOM 735 C CA . CYS A 1 90 ? 13.945 -17.484 -8.852 1 91.38 90 CYS A CA 1
ATOM 736 C C . CYS A 1 90 ? 13.883 -18.641 -7.863 1 91.38 90 CYS A C 1
ATOM 738 O O . CYS A 1 90 ? 13.695 -19.797 -8.258 1 91.38 90 CYS A O 1
ATOM 740 N N . SER A 1 91 ? 14.141 -18.359 -6.617 1 94.81 91 SER A N 1
ATOM 741 C CA . SER A 1 91 ? 14.25 -19.453 -5.656 1 94.81 91 SER A CA 1
ATOM 742 C C . SER A 1 91 ? 13.297 -19.266 -4.48 1 94.81 91 SER A C 1
ATOM 744 O O . SER A 1 91 ? 13.164 -18.156 -3.965 1 94.81 91 SER A O 1
ATOM 746 N N . TRP A 1 92 ? 12.773 -20.359 -4.066 1 96.44 92 TRP A N 1
ATOM 747 C CA . TRP A 1 92 ? 11.906 -20.391 -2.893 1 96.44 92 TRP A CA 1
ATOM 748 C C . TRP A 1 92 ? 12.703 -20.125 -1.618 1 96.44 92 TRP A C 1
ATOM 750 O O . TRP A 1 92 ? 12.133 -19.797 -0.58 1 96.44 92 TRP A O 1
ATOM 760 N N . THR A 1 93 ? 13.992 -20.219 -1.641 1 96.69 93 THR A N 1
ATOM 761 C CA . THR A 1 93 ? 14.852 -20.109 -0.466 1 96.69 93 THR A CA 1
ATOM 762 C C . THR A 1 93 ? 14.836 -18.688 0.087 1 96.69 93 THR A C 1
ATOM 764 O O . THR A 1 93 ? 15.234 -18.469 1.23 1 96.69 93 THR A O 1
ATOM 767 N N . PHE A 1 94 ? 14.375 -17.766 -0.68 1 97.5 94 PHE A N 1
ATOM 768 C CA . PHE A 1 94 ? 14.312 -16.391 -0.228 1 97.5 94 PHE A CA 1
ATOM 769 C C . PHE A 1 94 ? 13.203 -16.203 0.796 1 97.5 94 PHE A C 1
ATOM 771 O O . PHE A 1 94 ? 13.305 -15.359 1.69 1 97.5 94 PHE A O 1
ATOM 778 N N . PHE A 1 95 ? 12.086 -17.031 0.671 1 98.25 95 PHE A N 1
ATOM 779 C CA . PHE A 1 95 ? 10.891 -16.594 1.384 1 98.25 95 PHE A CA 1
ATOM 780 C C . PHE A 1 95 ? 10.156 -17.781 2.008 1 98.25 95 PHE A C 1
ATOM 782 O O . PHE A 1 95 ? 9.164 -17.594 2.717 1 98.25 95 PHE A O 1
ATOM 789 N N . HIS A 1 96 ? 10.586 -18.984 1.824 1 97.88 96 HIS A N 1
ATOM 790 C CA . HIS A 1 96 ? 9.836 -20.156 2.268 1 97.88 96 HIS A CA 1
ATOM 791 C C . HIS A 1 96 ? 9.75 -20.219 3.789 1 97.88 96 HIS A C 1
ATOM 793 O O . HIS A 1 96 ? 8.828 -20.812 4.34 1 97.88 96 HIS A O 1
ATOM 799 N N . HIS A 1 97 ? 10.719 -19.625 4.496 1 97.44 97 HIS A N 1
ATOM 800 C CA . HIS A 1 97 ? 10.703 -19.609 5.957 1 97.44 97 HIS A CA 1
ATOM 801 C C . HIS A 1 97 ? 9.531 -18.781 6.484 1 97.44 97 HIS A C 1
ATOM 803 O O . HIS A 1 97 ? 9.164 -18.906 7.652 1 97.44 97 HIS A O 1
ATOM 809 N N . ILE A 1 98 ? 8.906 -17.922 5.68 1 98.38 98 ILE A N 1
ATOM 810 C CA . ILE A 1 98 ? 7.703 -17.172 6.035 1 98.38 98 ILE A CA 1
ATOM 811 C C . ILE A 1 98 ? 6.578 -17.516 5.059 1 98.38 98 ILE A C 1
ATOM 813 O O . ILE A 1 98 ? 5.844 -16.625 4.617 1 98.38 98 ILE A O 1
ATOM 817 N N . GLN A 1 99 ? 6.469 -18.703 4.711 1 98.25 99 GLN A N 1
ATOM 818 C CA . GLN A 1 99 ? 5.555 -19.203 3.688 1 98.25 99 GLN A CA 1
ATOM 819 C C . GLN A 1 99 ? 4.125 -18.75 3.951 1 98.25 99 GLN A C 1
ATOM 821 O O . GLN A 1 99 ? 3.42 -18.328 3.027 1 98.25 99 GLN A O 1
ATOM 826 N N . GLU A 1 100 ? 3.621 -18.797 5.164 1 98.44 100 GLU A N 1
ATOM 827 C CA . GLU A 1 100 ? 2.25 -18.406 5.488 1 98.44 100 GLU A CA 1
ATOM 828 C C . GLU A 1 100 ? 1.972 -16.953 5.102 1 98.44 100 GLU A C 1
ATOM 830 O O . GLU A 1 100 ? 0.899 -16.641 4.582 1 98.44 100 GLU A O 1
ATOM 835 N N . GLU A 1 101 ? 2.914 -16.062 5.379 1 98.56 101 GLU A N 1
ATOM 836 C CA . GLU A 1 101 ? 2.768 -14.656 5.016 1 98.56 101 GLU A CA 1
ATOM 837 C C . GLU A 1 101 ? 2.713 -14.477 3.502 1 98.56 101 GLU A C 1
ATOM 839 O O . GLU A 1 101 ? 1.91 -13.695 2.992 1 98.56 101 GLU A O 1
ATOM 844 N N . ILE A 1 102 ? 3.586 -15.227 2.852 1 98.75 102 ILE A N 1
ATOM 845 C CA . ILE A 1 102 ? 3.656 -15.117 1.398 1 98.75 102 ILE A CA 1
ATOM 846 C C . ILE A 1 102 ? 2.355 -15.625 0.778 1 98.75 102 ILE A C 1
ATOM 848 O O . ILE A 1 102 ? 1.82 -15.008 -0.146 1 98.75 102 ILE A O 1
ATOM 852 N N . LEU A 1 103 ? 1.856 -16.734 1.285 1 98.62 103 LEU A N 1
ATOM 853 C CA . LEU A 1 103 ? 0.589 -17.266 0.792 1 98.62 103 LEU A CA 1
ATOM 854 C C . LEU A 1 103 ? -0.545 -16.281 1.04 1 98.62 103 LEU A C 1
ATOM 856 O O . LEU A 1 103 ? -1.45 -16.141 0.214 1 98.62 103 LEU A O 1
ATOM 860 N N . ARG A 1 104 ? -0.489 -15.609 2.148 1 98.31 104 ARG A N 1
ATOM 861 C CA . ARG A 1 104 ? -1.496 -14.594 2.436 1 98.31 104 ARG A CA 1
ATOM 862 C C . ARG A 1 104 ? -1.416 -13.445 1.434 1 98.31 104 ARG A C 1
ATOM 864 O O . ARG A 1 104 ? -2.443 -12.93 0.986 1 98.31 104 ARG A O 1
ATOM 871 N N . GLU A 1 105 ? -0.207 -13.023 1.131 1 98.75 105 GLU A N 1
ATOM 872 C CA . GLU A 1 105 ? -0.011 -11.953 0.155 1 98.75 105 GLU A CA 1
ATOM 873 C C . GLU A 1 105 ? -0.617 -12.32 -1.195 1 98.75 105 GLU A C 1
ATOM 875 O O . GLU A 1 105 ? -1.225 -11.484 -1.86 1 98.75 105 GLU A O 1
ATOM 880 N N . PHE A 1 106 ? -0.478 -13.562 -1.563 1 98.75 106 PHE A N 1
ATOM 881 C CA . PHE A 1 106 ? -0.927 -13.984 -2.885 1 98.75 106 PHE A CA 1
ATOM 882 C C . PHE A 1 106 ? -2.283 -14.68 -2.801 1 98.75 106 PHE A C 1
ATOM 884 O O . PHE A 1 106 ? -2.514 -15.68 -3.475 1 98.75 106 PHE A O 1
ATOM 891 N N . THR A 1 107 ? -3.111 -14.195 -1.952 1 98.25 107 THR A N 1
ATOM 892 C CA . THR A 1 107 ? -4.516 -14.586 -1.925 1 98.25 107 THR A CA 1
ATOM 893 C C . THR A 1 107 ? -5.297 -13.883 -3.031 1 98.25 107 THR A C 1
ATOM 895 O O . THR A 1 107 ? -5.223 -12.656 -3.166 1 98.25 107 THR A O 1
ATOM 898 N N . PHE A 1 108 ? -5.996 -14.633 -3.816 1 98.12 108 PHE A N 1
ATOM 899 C CA . PHE A 1 108 ? -6.797 -14.07 -4.898 1 98.12 108 PHE A CA 1
ATOM 900 C C . PHE A 1 108 ? -7.945 -13.242 -4.344 1 98.12 108 PHE A C 1
ATOM 902 O O . PHE A 1 108 ? -8.477 -13.539 -3.271 1 98.12 108 PHE A O 1
ATOM 909 N N . HIS A 1 109 ? -8.289 -12.234 -5.09 1 97.75 109 HIS A N 1
ATOM 910 C CA . HIS A 1 109 ? -9.555 -11.586 -4.773 1 97.75 109 HIS A CA 1
ATOM 911 C C . HIS A 1 109 ? -10.711 -12.578 -4.836 1 97.75 109 HIS A C 1
ATOM 913 O O . HIS A 1 109 ? -10.734 -13.461 -5.695 1 97.75 109 HIS A O 1
ATOM 919 N N . ASP A 1 110 ? -11.711 -12.391 -4.027 1 96.94 110 ASP A N 1
ATOM 920 C CA . ASP A 1 110 ? -12.812 -13.344 -3.877 1 96.94 110 ASP A CA 1
ATOM 921 C C . ASP A 1 110 ? -13.523 -13.578 -5.207 1 96.94 110 ASP A C 1
ATOM 923 O O . ASP A 1 110 ? -13.883 -14.711 -5.535 1 96.94 110 ASP A O 1
ATOM 927 N N . PHE A 1 111 ? -13.734 -12.539 -5.945 1 96.06 111 PHE A N 1
ATOM 928 C CA . PHE A 1 111 ? -14.492 -12.695 -7.18 1 96.06 111 PHE A CA 1
ATOM 929 C C . PHE A 1 111 ? -13.695 -13.484 -8.211 1 96.06 111 PHE A C 1
ATOM 931 O O . PHE A 1 111 ? -14.273 -14.211 -9.023 1 96.06 111 PHE A O 1
ATOM 938 N N . ILE A 1 112 ? -12.398 -13.344 -8.234 1 96.31 112 ILE A N 1
ATOM 939 C CA . ILE A 1 112 ? -11.562 -14.125 -9.141 1 96.31 112 ILE A CA 1
ATOM 940 C C . ILE A 1 112 ? -11.648 -15.609 -8.781 1 96.31 112 ILE A C 1
ATOM 942 O O . ILE A 1 112 ? -11.797 -16.453 -9.664 1 96.31 112 ILE A O 1
ATOM 946 N N . ALA A 1 113 ? -11.508 -15.867 -7.492 1 97.5 113 ALA A N 1
ATOM 947 C CA . ALA A 1 113 ? -11.633 -17.25 -7.023 1 97.5 113 ALA A CA 1
ATOM 948 C C . ALA A 1 113 ? -12.992 -17.828 -7.402 1 97.5 113 ALA A C 1
ATOM 950 O O . ALA A 1 113 ? -13.078 -18.953 -7.891 1 97.5 113 ALA A O 1
ATOM 951 N N . ALA A 1 114 ? -14.031 -17.047 -7.188 1 97.25 114 ALA A N 1
ATOM 952 C CA . ALA A 1 114 ? -15.383 -17.5 -7.492 1 97.25 114 ALA A CA 1
ATOM 953 C C . ALA A 1 114 ? -15.555 -17.781 -8.984 1 97.25 114 ALA A C 1
ATOM 955 O O . ALA A 1 114 ? -16.094 -18.828 -9.367 1 97.25 114 ALA A O 1
ATOM 956 N N . GLU A 1 115 ? -15.117 -16.875 -9.797 1 95.56 115 GLU A N 1
ATOM 957 C CA . GLU A 1 115 ? -15.211 -17.031 -11.242 1 95.56 115 GLU A CA 1
ATOM 958 C C . GLU A 1 115 ? -14.414 -18.234 -11.727 1 95.56 115 GLU A C 1
ATOM 960 O O . GLU A 1 115 ? -14.852 -18.969 -12.609 1 95.56 115 GLU A O 1
ATOM 965 N N . THR A 1 116 ? -13.219 -18.375 -11.148 1 95.56 116 THR A N 1
ATOM 966 C CA . THR A 1 116 ? -12.352 -19.484 -11.531 1 95.56 116 THR A CA 1
ATOM 967 C C . THR A 1 116 ? -12.977 -20.828 -11.148 1 95.56 116 THR A C 1
ATOM 969 O O . THR A 1 116 ? -13.023 -21.75 -11.961 1 95.56 116 THR A O 1
ATOM 972 N N . ASN A 1 117 ? -13.508 -20.922 -9.969 1 96.94 117 ASN A N 1
ATOM 973 C CA . ASN A 1 117 ? -14.156 -22.141 -9.508 1 96.94 117 ASN A CA 1
ATOM 974 C C . ASN A 1 117 ? -15.406 -22.469 -10.328 1 96.94 117 ASN A C 1
ATOM 976 O O . ASN A 1 117 ? -15.672 -23.625 -10.641 1 96.94 117 ASN A O 1
ATOM 980 N N . ALA A 1 118 ? -16.141 -21.422 -10.617 1 96.69 118 ALA A N 1
ATOM 981 C CA . ALA A 1 118 ? -17.312 -21.625 -11.461 1 96.69 118 ALA A CA 1
ATOM 982 C C . ALA A 1 118 ? -16.922 -22.188 -12.82 1 96.69 118 ALA A C 1
ATOM 984 O O . ALA A 1 118 ? -17.625 -23.062 -13.359 1 96.69 118 ALA A O 1
ATOM 985 N N . TYR A 1 119 ? -15.891 -21.688 -13.359 1 94.75 119 TYR A N 1
ATOM 986 C CA . TYR A 1 119 ? -15.398 -22.188 -14.641 1 94.75 119 TYR A CA 1
ATOM 987 C C . TYR A 1 119 ? -15 -23.656 -14.539 1 94.75 119 TYR A C 1
ATOM 989 O O . TYR A 1 119 ? -15.367 -24.469 -15.391 1 94.75 119 TYR A O 1
ATOM 997 N N . LEU A 1 120 ? -14.188 -24.031 -13.539 1 95.81 120 LEU A N 1
ATOM 998 C CA . LEU A 1 120 ? -13.734 -25.406 -13.344 1 95.81 120 LEU A CA 1
ATOM 999 C C . LEU A 1 120 ? -14.914 -26.344 -13.156 1 95.81 120 LEU A C 1
ATOM 1001 O O . LEU A 1 120 ? -14.914 -27.469 -13.68 1 95.81 120 LEU A O 1
ATOM 1005 N N . TYR A 1 121 ? -15.898 -25.844 -12.469 1 95.31 121 TYR A N 1
ATOM 1006 C CA . TYR A 1 121 ? -17.094 -26.641 -12.258 1 95.31 121 TYR A CA 1
ATOM 1007 C C . TYR A 1 121 ? -17.844 -26.859 -13.57 1 95.31 121 TYR A C 1
ATOM 1009 O O . TYR A 1 121 ? -18.344 -27.953 -13.836 1 95.31 121 TYR A O 1
ATOM 1017 N N . LYS A 1 122 ? -17.906 -25.844 -14.305 1 95.69 122 LYS A N 1
ATOM 1018 C CA . LYS A 1 122 ? -18.578 -25.938 -15.594 1 95.69 122 LYS A CA 1
ATOM 1019 C C . LYS A 1 122 ? -17.875 -26.922 -16.516 1 95.69 122 LYS A C 1
ATOM 1021 O O . LYS A 1 122 ? -18.531 -27.75 -17.156 1 95.69 122 LYS A O 1
ATOM 1026 N N . VAL A 1 123 ? -16.578 -26.859 -16.531 1 94.19 123 VAL A N 1
ATOM 1027 C CA . VAL A 1 123 ? -15.844 -27.672 -17.484 1 94.19 123 VAL A CA 1
ATOM 1028 C C . VAL A 1 123 ? -15.82 -29.125 -17.031 1 94.19 123 VAL A C 1
ATOM 1030 O O . VAL A 1 123 ? -15.711 -30.047 -17.844 1 94.19 123 VAL A O 1
ATOM 1033 N N . GLN A 1 124 ? -15.898 -29.375 -15.734 1 94.56 124 GLN A N 1
ATOM 1034 C CA . GLN A 1 124 ? -15.898 -30.75 -15.25 1 94.56 124 GLN A CA 1
ATOM 1035 C C . GLN A 1 124 ? -17.156 -31.484 -15.672 1 94.56 124 GLN A C 1
ATOM 1037 O O . GLN A 1 124 ? -17.172 -32.719 -15.773 1 94.56 124 GLN A O 1
ATOM 1042 N N . GLY A 1 125 ? -18.297 -30.703 -15.844 1 94.12 125 GLY A N 1
ATOM 1043 C CA . GLY A 1 125 ? -19.547 -31.312 -16.266 1 94.12 125 GLY A CA 1
ATOM 1044 C C . GLY A 1 125 ? -20.109 -32.281 -15.266 1 94.12 125 GLY A C 1
ATOM 1045 O O . GLY A 1 125 ? -20.234 -31.969 -14.078 1 94.12 125 GLY A O 1
ATOM 1046 N N . ASP A 1 126 ? -20.281 -33.531 -15.789 1 93.56 126 ASP A N 1
ATOM 1047 C CA . ASP A 1 126 ? -20.969 -34.531 -14.961 1 93.56 126 ASP A CA 1
ATOM 1048 C C . ASP A 1 126 ? -19.953 -35.406 -14.219 1 93.56 126 ASP A C 1
ATOM 1050 O O . ASP A 1 126 ? -20.344 -36.281 -13.453 1 93.56 126 ASP A O 1
ATOM 1054 N N . ARG A 1 127 ? -18.703 -35.062 -14.461 1 94.19 127 ARG A N 1
ATOM 1055 C CA . ARG A 1 127 ? -17.688 -35.844 -13.781 1 94.19 127 ARG A CA 1
ATOM 1056 C C . ARG A 1 127 ? -17.812 -35.719 -12.266 1 94.19 127 ARG A C 1
ATOM 1058 O O . ARG A 1 127 ? -18.109 -34.625 -11.758 1 94.19 127 ARG A O 1
ATOM 1065 N N . LYS A 1 128 ? -17.656 -36.844 -11.555 1 93.5 128 LYS A N 1
ATOM 1066 C CA . LYS A 1 128 ? -17.734 -36.844 -10.102 1 93.5 128 LYS A CA 1
ATOM 1067 C C . LYS A 1 128 ? -16.359 -37.094 -9.477 1 93.5 128 LYS A C 1
ATOM 1069 O O . LYS A 1 128 ? -15.508 -37.75 -10.07 1 93.5 128 LYS A O 1
ATOM 1074 N N . ASN A 1 129 ? -16.203 -36.562 -8.266 1 94.62 129 ASN A N 1
ATOM 1075 C CA . ASN A 1 129 ? -14.984 -36.75 -7.504 1 94.62 129 ASN A CA 1
ATOM 1076 C C . ASN A 1 129 ? -13.742 -36.438 -8.328 1 94.62 129 ASN A C 1
ATOM 1078 O O . ASN A 1 129 ? -12.805 -37.219 -8.391 1 94.62 129 ASN A O 1
ATOM 1082 N N . VAL A 1 130 ? -13.812 -35.344 -8.984 1 97.38 130 VAL A N 1
ATOM 1083 C CA . VAL A 1 130 ? -12.758 -34.906 -9.898 1 97.38 130 VAL A CA 1
ATOM 1084 C C . VAL A 1 130 ? -11.57 -34.375 -9.117 1 97.38 130 VAL A C 1
ATOM 1086 O O . VAL A 1 130 ? -11.758 -33.656 -8.133 1 97.38 130 VAL A O 1
ATOM 1089 N N . THR A 1 131 ? -10.375 -34.812 -9.445 1 98.44 131 THR A N 1
ATOM 1090 C CA . THR A 1 131 ? -9.125 -34.188 -9.008 1 98.44 131 THR A CA 1
ATOM 1091 C C . THR A 1 131 ? -8.531 -33.312 -10.125 1 98.44 131 THR A C 1
ATOM 1093 O O . THR A 1 131 ? -8.07 -33.844 -11.141 1 98.44 131 THR A O 1
ATOM 1096 N N . PHE A 1 132 ? -8.555 -32.031 -9.906 1 98.62 132 PHE A N 1
ATOM 1097 C CA . PHE A 1 132 ? -8.055 -31.141 -10.93 1 98.62 132 PHE A CA 1
ATOM 1098 C C . PHE A 1 132 ? -6.531 -31.062 -10.883 1 98.62 132 PHE A C 1
ATOM 1100 O O . PHE A 1 132 ? -5.949 -30.828 -9.82 1 98.62 132 PHE A O 1
ATOM 1107 N N . ILE A 1 133 ? -5.895 -31.312 -12.008 1 98.75 133 ILE A N 1
ATOM 1108 C CA . ILE A 1 133 ? -4.453 -31.125 -12.156 1 98.75 133 ILE A CA 1
ATOM 1109 C C . ILE A 1 133 ? -4.176 -30 -13.156 1 98.75 133 ILE A C 1
ATOM 1111 O O . ILE A 1 133 ? -4.5 -30.125 -14.336 1 98.75 133 ILE A O 1
ATOM 1115 N N . GLY A 1 134 ? -3.627 -28.891 -12.648 1 97.75 134 GLY A N 1
ATOM 1116 C CA . GLY A 1 134 ? -3.211 -27.828 -13.539 1 97.75 134 GLY A CA 1
ATOM 1117 C C . GLY A 1 134 ? -1.919 -28.125 -14.273 1 97.75 134 GLY A C 1
ATOM 1118 O O . GLY A 1 134 ? -0.924 -28.516 -13.656 1 97.75 134 GLY A O 1
ATOM 1119 N N . VAL A 1 135 ? -1.903 -27.953 -15.586 1 96.88 135 VAL A N 1
ATOM 1120 C CA . VAL A 1 135 ? -0.729 -28.234 -16.406 1 96.88 135 VAL A CA 1
ATOM 1121 C C . VAL A 1 135 ? -0.286 -26.953 -17.125 1 96.88 135 VAL A C 1
ATOM 1123 O O . VAL A 1 135 ? -1.011 -26.438 -17.969 1 96.88 135 VAL A O 1
ATOM 1126 N N . HIS A 1 136 ? 0.807 -26.469 -16.797 1 94.62 136 HIS A N 1
ATOM 1127 C CA . HIS A 1 136 ? 1.377 -25.312 -17.484 1 94.62 136 HIS A CA 1
ATOM 1128 C C . HIS A 1 136 ? 2.451 -25.75 -18.469 1 94.62 136 HIS A C 1
ATOM 1130 O O . HIS A 1 136 ? 3.502 -26.25 -18.078 1 94.62 136 HIS A O 1
ATOM 1136 N N . VAL A 1 137 ? 2.221 -25.516 -19.719 1 91 137 VAL A N 1
ATOM 1137 C CA . VAL A 1 137 ? 3.162 -25.828 -20.781 1 91 137 VAL A CA 1
ATOM 1138 C C . VAL A 1 137 ? 3.799 -24.531 -21.297 1 91 137 VAL A C 1
ATOM 1140 O O . VAL A 1 137 ? 3.174 -23.781 -22.047 1 91 137 VAL A O 1
ATOM 1143 N N . ARG A 1 138 ? 5.047 -24.359 -20.906 1 86.94 138 ARG A N 1
ATOM 1144 C CA . ARG A 1 138 ? 5.75 -23.156 -21.328 1 86.94 138 ARG A CA 1
ATOM 1145 C C . ARG A 1 138 ? 6.41 -23.359 -22.703 1 86.94 138 ARG A C 1
ATOM 1147 O O . ARG A 1 138 ? 7.293 -24.203 -22.844 1 86.94 138 ARG A O 1
ATOM 1154 N N . ARG A 1 139 ? 6.137 -22.641 -23.672 1 79.56 139 ARG A N 1
ATOM 1155 C CA . ARG A 1 139 ? 6.73 -22.734 -25 1 79.56 139 ARG A CA 1
ATOM 1156 C C . ARG A 1 139 ? 7.172 -21.359 -25.484 1 79.56 139 ARG A C 1
ATOM 1158 O O . ARG A 1 139 ? 8.297 -20.922 -25.219 1 79.56 139 ARG A O 1
ATOM 1165 N N . GLY A 1 140 ? 6.227 -20.531 -26.078 1 70.69 140 GLY A N 1
ATOM 1166 C CA . GLY A 1 140 ? 6.48 -19.188 -26.531 1 70.69 140 GLY A CA 1
ATOM 1167 C C . GLY A 1 140 ? 7.934 -18.938 -26.906 1 70.69 140 GLY A C 1
ATOM 1168 O O . GLY A 1 140 ? 8.508 -19.672 -27.703 1 70.69 140 GLY A O 1
ATOM 1169 N N . ASP A 1 141 ? 8.617 -17.969 -26.281 1 67.56 141 ASP A N 1
ATOM 1170 C CA . ASP A 1 141 ? 9.977 -17.562 -26.625 1 67.56 141 ASP A CA 1
ATOM 1171 C C . ASP A 1 141 ? 10.969 -18.688 -26.312 1 67.56 141 ASP A C 1
ATOM 1173 O O . ASP A 1 141 ? 12.055 -18.734 -26.906 1 67.56 141 ASP A O 1
ATOM 1177 N N . TYR A 1 142 ? 10.617 -19.516 -25.484 1 67.19 142 TYR A N 1
ATOM 1178 C CA . TYR A 1 142 ? 11.516 -20.578 -25.047 1 67.19 142 TYR A CA 1
ATOM 1179 C C . TYR A 1 142 ? 11.805 -21.547 -26.172 1 67.19 142 TYR A C 1
ATOM 1181 O O . TYR A 1 142 ? 12.883 -22.156 -26.234 1 67.19 142 TYR A O 1
ATOM 1189 N N . VAL A 1 143 ? 10.836 -21.703 -27 1 62.34 143 VAL A N 1
ATOM 1190 C CA . VAL A 1 143 ? 11.016 -22.625 -28.125 1 62.34 143 VAL A CA 1
ATOM 1191 C C . VAL A 1 143 ? 12.188 -22.156 -29 1 62.34 143 VAL A C 1
ATOM 1193 O O . VAL A 1 143 ? 12.938 -22.969 -29.531 1 62.34 143 VAL A O 1
ATOM 1196 N N . LYS A 1 144 ? 12.25 -20.906 -29.047 1 66.69 144 LYS A N 1
ATOM 1197 C CA . LYS A 1 144 ? 13.289 -20.344 -29.891 1 66.69 144 LYS A CA 1
ATOM 1198 C C . LYS A 1 144 ? 14.602 -20.188 -29.125 1 66.69 144 LYS A C 1
ATOM 1200 O O . LYS A 1 144 ? 15.68 -20.391 -29.688 1 66.69 144 LYS A O 1
ATOM 1205 N N . ILE A 1 145 ? 14.477 -19.922 -27.906 1 62.03 145 ILE A N 1
ATOM 1206 C CA . ILE A 1 145 ? 15.656 -19.5 -27.141 1 62.03 145 ILE A CA 1
ATOM 1207 C C . ILE A 1 145 ? 16.328 -20.719 -26.516 1 62.03 145 ILE A C 1
ATOM 1209 O O . ILE A 1 145 ? 17.562 -20.75 -26.375 1 62.03 145 ILE A O 1
ATOM 1213 N N . MET A 1 146 ? 15.594 -21.656 -26.281 1 59.66 146 MET A N 1
ATOM 1214 C CA . MET A 1 146 ? 16.109 -22.734 -25.422 1 59.66 146 MET A CA 1
ATOM 1215 C C . MET A 1 146 ? 16.938 -23.719 -26.234 1 59.66 146 MET A C 1
ATOM 1217 O O . MET A 1 146 ? 18 -24.156 -25.797 1 59.66 146 MET A O 1
ATOM 1221 N N . PRO A 1 147 ? 16.422 -24.188 -27.391 1 55.69 147 PRO A N 1
ATOM 1222 C CA . PRO A 1 147 ? 17.266 -25.172 -28.078 1 55.69 147 PRO A CA 1
ATOM 1223 C C . PRO A 1 147 ? 18.719 -24.734 -28.188 1 55.69 147 PRO A C 1
ATOM 1225 O O . PRO A 1 147 ? 19.625 -25.578 -28.109 1 55.69 147 PRO A O 1
ATOM 1228 N N . GLY A 1 148 ? 18.922 -23.594 -28.531 1 51.41 148 GLY A N 1
ATOM 1229 C CA . GLY A 1 148 ? 20.312 -23.188 -28.625 1 51.41 148 GLY A CA 1
ATOM 1230 C C . GLY A 1 148 ? 21.016 -23.141 -27.281 1 51.41 148 GLY A C 1
ATOM 1231 O O . GLY A 1 148 ? 22.25 -23.141 -27.219 1 51.41 148 GLY A O 1
ATOM 1232 N N . ARG A 1 149 ? 20.234 -22.875 -26.359 1 50.28 149 ARG A N 1
ATOM 1233 C CA . ARG A 1 149 ? 20.859 -22.719 -25.062 1 50.28 149 ARG A CA 1
ATOM 1234 C C . ARG A 1 149 ? 20.656 -23.969 -24.203 1 50.28 149 ARG A C 1
ATOM 1236 O O . ARG A 1 149 ? 20.859 -23.938 -22.984 1 50.28 149 ARG A O 1
ATOM 1243 N N . LEU A 1 150 ? 20.656 -25.188 -24.844 1 47.31 150 LEU A N 1
ATOM 1244 C CA . LEU A 1 150 ? 20.641 -26.531 -24.25 1 47.31 150 LEU A CA 1
ATOM 1245 C C . LEU A 1 150 ? 19.406 -26.734 -23.391 1 47.31 150 LEU A C 1
ATOM 1247 O O . LEU A 1 150 ? 19.359 -27.641 -22.562 1 47.31 150 LEU A O 1
ATOM 1251 N N . ALA A 1 151 ? 18.578 -25.797 -23.297 1 54 151 ALA A N 1
ATOM 1252 C CA . ALA A 1 151 ? 17.469 -26.062 -22.375 1 54 151 ALA A CA 1
ATOM 1253 C C . ALA A 1 151 ? 16.266 -26.672 -23.109 1 54 151 ALA A C 1
ATOM 1255 O O . ALA A 1 151 ? 16.125 -26.484 -24.328 1 54 151 ALA A O 1
ATOM 1256 N N . VAL A 1 152 ? 15.844 -27.938 -22.641 1 57 152 VAL A N 1
ATOM 1257 C CA . VAL A 1 152 ? 14.75 -28.719 -23.203 1 57 152 VAL A CA 1
ATOM 1258 C C . VAL A 1 152 ? 13.414 -28.125 -22.781 1 57 152 VAL A C 1
ATOM 1260 O O . VAL A 1 152 ? 13.227 -27.781 -21.609 1 57 152 VAL A O 1
ATOM 1263 N N . VAL A 1 153 ? 12.688 -27.656 -23.812 1 64.19 153 VAL A N 1
ATOM 1264 C CA . VAL A 1 153 ? 11.273 -27.391 -23.578 1 64.19 153 VAL A CA 1
ATOM 1265 C C . VAL A 1 153 ? 10.523 -28.703 -23.359 1 64.19 153 VAL A C 1
ATOM 1267 O O . VAL A 1 153 ? 10.859 -29.734 -23.953 1 64.19 153 VAL A O 1
ATOM 1270 N N . GLY A 1 154 ? 9.773 -28.844 -22.234 1 73.38 154 GLY A N 1
ATOM 1271 C CA . GLY A 1 154 ? 8.969 -30.031 -22.016 1 73.38 154 GLY A CA 1
ATOM 1272 C C . GLY A 1 154 ? 8.383 -30.594 -23.312 1 73.38 154 GLY A C 1
ATOM 1273 O O . GLY A 1 154 ? 7.656 -29.891 -24.016 1 73.38 154 GLY A O 1
ATOM 1274 N N . ASP A 1 155 ? 8.766 -31.797 -23.625 1 81 155 ASP A N 1
ATOM 1275 C CA . ASP A 1 155 ? 8.234 -32.406 -24.828 1 81 155 ASP A CA 1
ATOM 1276 C C . ASP A 1 155 ? 7.035 -33.312 -24.516 1 81 155 ASP A C 1
ATOM 1278 O O . ASP A 1 155 ? 6.562 -33.344 -23.375 1 81 155 ASP A O 1
ATOM 1282 N N . GLU A 1 156 ? 6.586 -33.938 -25.531 1 88.38 156 GLU A N 1
ATOM 1283 C CA . GLU A 1 156 ? 5.402 -34.781 -25.422 1 88.38 156 GLU A CA 1
ATOM 1284 C C . GLU A 1 156 ? 5.617 -35.875 -24.391 1 88.38 156 GLU A C 1
ATOM 1286 O O . GLU A 1 156 ? 4.723 -36.188 -23.609 1 88.38 156 GLU A O 1
ATOM 1291 N N . ALA A 1 157 ? 6.789 -36.469 -24.438 1 88.69 157 ALA A N 1
ATOM 1292 C CA . ALA A 1 157 ? 7.098 -37.594 -23.547 1 88.69 157 ALA A CA 1
ATOM 1293 C C . ALA A 1 157 ? 7.055 -37.156 -22.078 1 88.69 157 ALA A C 1
ATOM 1295 O O . ALA A 1 157 ? 6.57 -37.906 -21.219 1 88.69 157 ALA A O 1
ATOM 1296 N N . TYR A 1 158 ? 7.613 -36.031 -21.781 1 91 158 TYR A N 1
ATOM 1297 C CA . TYR A 1 158 ? 7.586 -35.5 -20.422 1 91 158 TYR A CA 1
ATOM 1298 C C . TYR A 1 158 ? 6.156 -35.344 -19.922 1 91 158 TYR A C 1
ATOM 1300 O O . TYR A 1 158 ? 5.812 -35.844 -18.844 1 91 158 TYR A O 1
ATOM 1308 N N . PHE A 1 159 ? 5.316 -34.719 -20.703 1 94.12 159 PHE A N 1
ATOM 1309 C CA . PHE A 1 159 ? 3.951 -34.438 -20.281 1 94.12 159 PHE A CA 1
ATOM 1310 C C . PHE A 1 159 ? 3.156 -35.75 -20.172 1 94.12 159 PHE A C 1
ATOM 1312 O O . PHE A 1 159 ? 2.322 -35.875 -19.266 1 94.12 159 PHE A O 1
ATOM 1319 N N . LYS A 1 160 ? 3.436 -36.656 -21.078 1 94.69 160 LYS A N 1
ATOM 1320 C CA . LYS A 1 160 ? 2.775 -37.938 -20.984 1 94.69 160 LYS A CA 1
ATOM 1321 C C . LYS A 1 160 ? 3.117 -38.656 -19.672 1 94.69 160 LYS A C 1
ATOM 1323 O O . LYS A 1 160 ? 2.229 -39.156 -18.984 1 94.69 160 LYS A O 1
ATOM 1328 N N . LYS A 1 161 ? 4.418 -38.656 -19.344 1 95 161 LYS A N 1
ATOM 1329 C CA . LYS A 1 161 ? 4.859 -39.312 -18.109 1 95 161 LYS A CA 1
ATOM 1330 C C . LYS A 1 161 ? 4.262 -38.625 -16.891 1 95 161 LYS A C 1
ATOM 1332 O O . LYS A 1 161 ? 3.816 -39.281 -15.953 1 95 161 LYS A O 1
ATOM 1337 N N . ALA A 1 162 ? 4.289 -37.344 -16.875 1 96.62 162 ALA A N 1
ATOM 1338 C CA . ALA A 1 162 ? 3.77 -36.562 -15.766 1 96.62 162 ALA A CA 1
ATOM 1339 C C . ALA A 1 162 ? 2.271 -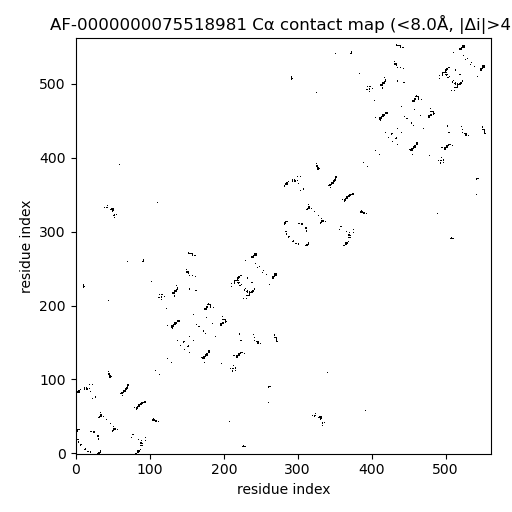36.781 -15.586 1 96.62 162 ALA A C 1
ATOM 1341 O O . ALA A 1 162 ? 1.796 -36.969 -14.461 1 96.62 162 ALA A O 1
ATOM 1342 N N . MET A 1 163 ? 1.514 -36.781 -16.656 1 97.44 163 MET A N 1
ATOM 1343 C CA . MET A 1 163 ? 0.07 -36.969 -16.594 1 97.44 163 MET A CA 1
ATOM 1344 C C . MET A 1 163 ? -0.256 -38.406 -16.188 1 97.44 163 MET A C 1
ATOM 1346 O O . MET A 1 163 ? -1.199 -38.656 -15.43 1 97.44 163 MET A O 1
ATOM 1350 N N . ASP A 1 164 ? 0.57 -39.406 -16.734 1 97.06 164 ASP A N 1
ATOM 1351 C CA . ASP A 1 164 ? 0.373 -40.781 -16.375 1 97.06 164 ASP A CA 1
ATOM 1352 C C . ASP A 1 164 ? 0.572 -41 -14.875 1 97.06 164 ASP A C 1
ATOM 1354 O O . ASP A 1 164 ? -0.09 -41.844 -14.258 1 97.06 164 ASP A O 1
ATOM 1358 N N . TYR A 1 165 ? 1.488 -40.281 -14.305 1 97.25 165 TYR A N 1
ATOM 1359 C CA . TYR A 1 165 ? 1.71 -40.312 -12.867 1 97.25 165 TYR A CA 1
ATOM 1360 C C . TYR A 1 165 ? 0.422 -40.031 -12.109 1 97.25 165 TYR A C 1
ATOM 1362 O O . TYR A 1 165 ? 0.059 -40.75 -11.18 1 97.25 165 TYR A O 1
ATOM 1370 N N . PHE A 1 166 ? -0.316 -39 -12.453 1 97.88 166 PHE A N 1
ATOM 1371 C CA . PHE A 1 166 ? -1.533 -38.625 -11.75 1 97.88 166 PHE A CA 1
ATOM 1372 C C . PHE A 1 166 ? -2.689 -39.531 -12.117 1 97.88 166 PHE A C 1
ATOM 1374 O O . PHE A 1 166 ? -3.559 -39.812 -11.281 1 97.88 166 PHE A O 1
ATOM 1381 N N . ARG A 1 167 ? -2.678 -40.062 -13.383 1 97.06 167 ARG A N 1
ATOM 1382 C CA . ARG A 1 167 ? -3.697 -41.031 -13.789 1 97.06 167 ARG A CA 1
ATOM 1383 C C . ARG A 1 167 ? -3.625 -42.312 -12.938 1 97.06 167 ARG A C 1
ATOM 1385 O O . ARG A 1 167 ? -4.652 -42.906 -12.641 1 97.06 167 ARG A O 1
ATOM 1392 N N . ALA A 1 168 ? -2.428 -42.656 -12.625 1 97.25 168 ALA A N 1
ATOM 1393 C CA . ALA A 1 168 ? -2.227 -43.875 -11.828 1 97.25 168 ALA A CA 1
ATOM 1394 C C . ALA A 1 168 ? -2.617 -43.656 -10.375 1 97.25 168 ALA A C 1
ATOM 1396 O O . ALA A 1 168 ? -2.994 -44.594 -9.672 1 97.25 168 ALA A O 1
ATOM 1397 N N . LYS A 1 169 ? -2.621 -42.531 -9.945 1 97.06 169 LYS A N 1
ATOM 1398 C CA . LYS A 1 169 ? -2.74 -42.219 -8.523 1 97.06 169 LYS A CA 1
ATOM 1399 C C . LYS A 1 169 ? -4.172 -41.844 -8.164 1 97.06 169 LYS A C 1
ATOM 1401 O O . LYS A 1 169 ? -4.633 -42.094 -7.051 1 97.06 169 LYS A O 1
ATOM 1406 N N . TYR A 1 170 ? -4.859 -41.094 -9.008 1 96.75 170 TYR A N 1
ATOM 1407 C CA . TYR A 1 170 ? -6.184 -40.562 -8.68 1 96.75 170 TYR A CA 1
ATOM 1408 C C . TYR A 1 170 ? -7.258 -41.219 -9.547 1 96.75 170 TYR A C 1
ATOM 1410 O O . TYR A 1 170 ? -7.02 -41.531 -10.719 1 96.75 170 TYR A O 1
ATOM 1418 N N . GLU A 1 171 ? -8.445 -41.375 -9.094 1 95.56 171 GLU A N 1
ATOM 1419 C CA . GLU A 1 171 ? -9.531 -42.062 -9.75 1 95.56 171 GLU A CA 1
ATOM 1420 C C . GLU A 1 171 ? -10.055 -41.281 -10.953 1 95.56 171 GLU A C 1
ATOM 1422 O O . GLU A 1 171 ? -10.289 -41.844 -12.023 1 95.56 171 GLU A O 1
ATOM 1427 N N . ASN A 1 172 ? -10.273 -39.969 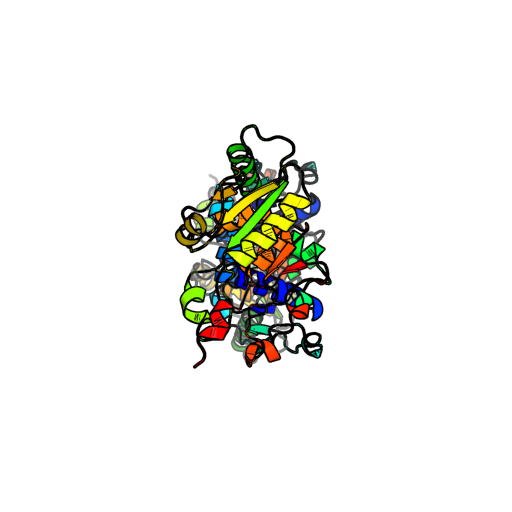-10.805 1 96.5 172 ASN A N 1
ATOM 1428 C CA . ASN A 1 172 ? -10.836 -39.125 -11.859 1 96.5 172 ASN A CA 1
ATOM 1429 C C . ASN A 1 172 ? -10.031 -37.844 -12.047 1 96.5 172 ASN A C 1
ATOM 1431 O O . ASN A 1 172 ? -10.547 -36.75 -11.836 1 96.5 172 ASN A O 1
ATOM 1435 N N . PRO A 1 173 ? -8.734 -38.062 -12.461 1 97.69 173 PRO A N 1
ATOM 1436 C CA . PRO A 1 173 ? -7.941 -36.844 -12.742 1 97.69 173 PRO A CA 1
ATOM 1437 C C . PRO A 1 173 ? -8.453 -36.062 -13.945 1 97.69 173 PRO A C 1
ATOM 1439 O O . PRO A 1 173 ? -8.898 -36.656 -14.93 1 97.69 173 PRO A O 1
ATOM 1442 N N . PHE A 1 174 ? -8.531 -34.844 -13.852 1 98.12 174 PHE A N 1
ATOM 1443 C CA . PHE A 1 174 ? -8.945 -33.938 -14.914 1 98.12 174 PHE A CA 1
ATOM 1444 C C . PHE A 1 174 ? -7.906 -32.844 -15.125 1 98.12 174 PHE A C 1
ATOM 1446 O O . PHE A 1 174 ? -7.691 -32 -14.242 1 98.12 174 PHE A O 1
ATOM 1453 N N . PHE A 1 175 ? -7.277 -32.875 -16.266 1 98.06 175 PHE A N 1
ATOM 1454 C CA . PHE A 1 175 ? -6.129 -32.031 -16.531 1 98.06 175 PHE A CA 1
ATOM 1455 C C . PHE A 1 175 ? -6.57 -30.719 -17.188 1 98.06 175 PHE A C 1
ATOM 1457 O O . PHE A 1 175 ? -7.219 -30.734 -18.234 1 98.06 175 PHE A O 1
ATOM 1464 N N . ILE A 1 176 ? -6.246 -29.609 -16.562 1 96.5 176 ILE A N 1
ATOM 1465 C CA . ILE A 1 176 ? -6.52 -28.281 -17.094 1 96.5 176 ILE A CA 1
ATOM 1466 C C . ILE A 1 176 ? -5.246 -27.703 -17.703 1 96.5 176 ILE A C 1
ATOM 1468 O O . ILE A 1 176 ? -4.336 -27.281 -16.984 1 96.5 176 ILE A O 1
ATOM 1472 N N . ILE A 1 177 ? -5.203 -27.578 -19.062 1 95.12 177 ILE A N 1
ATOM 1473 C CA . ILE A 1 177 ? -3.986 -27.203 -19.781 1 95.12 177 ILE A CA 1
ATOM 1474 C C . ILE A 1 177 ? -3.992 -25.703 -20.047 1 95.12 177 ILE A C 1
ATOM 1476 O O . ILE A 1 177 ? -4.949 -25.172 -20.609 1 95.12 177 ILE A O 1
ATOM 1480 N N . THR A 1 178 ? -2.992 -25.031 -19.578 1 93.12 178 THR A N 1
ATOM 1481 C CA . THR A 1 178 ? -2.736 -23.641 -19.938 1 93.12 178 THR A CA 1
ATOM 1482 C C . THR A 1 178 ? -1.36 -23.5 -20.594 1 93.12 178 THR A C 1
ATOM 1484 O O . THR A 1 178 ? -0.41 -24.188 -20.188 1 93.12 178 THR A O 1
ATOM 1487 N N . SER A 1 179 ? -1.309 -22.625 -21.594 1 90 179 SER A N 1
ATOM 1488 C CA . SER A 1 179 ? -0.051 -22.516 -22.328 1 90 179 SER A CA 1
ATOM 1489 C C . SER A 1 179 ? -0.011 -21.25 -23.172 1 90 179 SER A C 1
ATOM 1491 O O . SER A 1 179 ? -1.056 -20.688 -23.516 1 90 179 SER A O 1
ATOM 1493 N N . ASN A 1 180 ? 1.22 -20.75 -23.422 1 86.5 180 ASN A N 1
ATOM 1494 C CA . ASN A 1 180 ? 1.397 -19.719 -24.438 1 86.5 180 ASN A CA 1
ATOM 1495 C C . ASN A 1 180 ? 1.719 -20.328 -25.797 1 86.5 180 ASN A C 1
ATOM 1497 O O . ASN A 1 180 ? 2.227 -19.656 -26.688 1 86.5 180 ASN A O 1
ATOM 1501 N N . GLY A 1 181 ? 1.49 -21.609 -25.984 1 85.31 181 GLY A N 1
ATOM 1502 C CA . GLY A 1 181 ? 1.547 -22.391 -27.203 1 85.31 181 GLY A CA 1
ATOM 1503 C C . GLY A 1 181 ? 0.513 -23.484 -27.266 1 85.31 181 GLY A C 1
ATOM 1504 O O . GLY A 1 181 ? 0.862 -24.672 -27.359 1 85.31 181 GLY A O 1
ATOM 1505 N N . MET A 1 182 ? -0.758 -23.109 -27.281 1 89 182 MET A N 1
ATOM 1506 C CA . MET A 1 182 ? -1.868 -24.031 -27.109 1 89 182 MET A CA 1
ATOM 1507 C C . MET A 1 182 ? -1.995 -24.969 -28.312 1 89 182 MET A C 1
ATOM 1509 O O . MET A 1 182 ? -2.389 -26.125 -28.172 1 89 182 MET A O 1
ATOM 1513 N N . ASP A 1 183 ? -1.616 -24.453 -29.484 1 87.62 183 ASP A N 1
ATOM 1514 C CA . ASP A 1 183 ? -1.686 -25.312 -30.672 1 87.62 183 ASP A CA 1
ATOM 1515 C C . ASP A 1 183 ? -0.801 -26.547 -30.516 1 87.62 183 ASP A C 1
ATOM 1517 O O . ASP A 1 183 ? -1.208 -27.656 -30.859 1 87.62 183 ASP A O 1
ATOM 1521 N N . TRP A 1 184 ? 0.343 -26.281 -30 1 88.44 184 TRP A N 1
ATOM 1522 C CA . TRP A 1 184 ? 1.24 -27.406 -29.75 1 88.44 184 TRP A CA 1
ATOM 1523 C C . TRP A 1 184 ? 0.613 -28.391 -28.766 1 88.44 184 TRP A C 1
ATOM 1525 O O . TRP A 1 184 ? 0.72 -29.609 -28.953 1 88.44 184 TRP A O 1
ATOM 1535 N N . CYS A 1 185 ? -0.023 -27.938 -27.75 1 91.69 185 CYS A N 1
ATOM 1536 C CA . CYS A 1 185 ? -0.638 -28.766 -26.734 1 91.69 185 CYS A CA 1
ATOM 1537 C C . CYS A 1 185 ? -1.727 -29.656 -27.328 1 91.69 185 CYS A C 1
ATOM 1539 O O . CYS A 1 185 ? -1.772 -30.859 -27.062 1 91.69 185 CYS A O 1
ATOM 1541 N N . LYS A 1 186 ? -2.521 -29.031 -28.172 1 92 186 LYS A N 1
ATOM 1542 C CA . LYS A 1 186 ? -3.625 -29.766 -28.797 1 92 186 LYS A CA 1
ATOM 1543 C C . LYS A 1 186 ? -3.107 -30.875 -29.703 1 92 186 LYS A C 1
ATOM 1545 O O . LYS A 1 186 ? -3.738 -31.922 -29.844 1 92 186 LYS A O 1
ATOM 1550 N N . GLU A 1 187 ? -1.981 -30.625 -30.219 1 92.25 187 GLU A N 1
ATOM 1551 C CA . GLU A 1 187 ? -1.401 -31.578 -31.172 1 92.25 187 GLU A CA 1
ATOM 1552 C C . GLU A 1 187 ? -0.636 -32.688 -30.438 1 92.25 187 GLU A C 1
ATOM 1554 O O . GLU A 1 187 ? -0.573 -33.812 -30.906 1 92.25 187 GLU A O 1
ATOM 1559 N N . ASN A 1 188 ? -0.091 -32.344 -29.266 1 91.12 188 ASN A N 1
ATOM 1560 C CA . ASN A 1 188 ? 0.922 -33.219 -28.703 1 91.12 188 ASN A CA 1
ATOM 1561 C C . ASN A 1 188 ? 0.453 -33.844 -27.391 1 91.12 188 ASN A C 1
ATOM 1563 O O . ASN A 1 188 ? 1.074 -34.781 -26.875 1 91.12 188 ASN A O 1
ATOM 1567 N N . ILE A 1 189 ? -0.588 -33.375 -26.797 1 93.31 189 ILE A N 1
ATOM 1568 C CA . ILE A 1 189 ? -1.123 -33.938 -25.578 1 93.31 189 ILE A CA 1
ATOM 1569 C C . ILE A 1 189 ? -2.311 -34.844 -25.891 1 93.31 189 ILE A C 1
ATOM 1571 O O . ILE A 1 189 ? -3.289 -34.406 -26.5 1 93.31 189 ILE A O 1
ATOM 1575 N N . ASP A 1 190 ? -2.174 -36.062 -25.547 1 89.5 190 ASP A N 1
ATOM 1576 C CA . ASP A 1 190 ? -3.193 -37.062 -25.828 1 89.5 190 ASP A CA 1
ATOM 1577 C C . ASP A 1 190 ? -4.465 -36.812 -25.031 1 89.5 190 ASP A C 1
ATOM 1579 O O . ASP A 1 190 ? -4.434 -36.812 -23.797 1 89.5 190 ASP A O 1
ATOM 1583 N N . ASN A 1 191 ? -5.602 -36.562 -25.688 1 88.69 191 ASN A N 1
ATOM 1584 C CA . ASN A 1 191 ? -6.891 -36.344 -25.031 1 88.69 191 ASN A CA 1
ATOM 1585 C C . ASN A 1 191 ? -7.871 -37.469 -25.375 1 88.69 191 ASN A C 1
ATOM 1587 O O . ASN A 1 191 ? -9.086 -37.25 -25.391 1 88.69 191 ASN A O 1
ATOM 1591 N N . SER A 1 192 ? 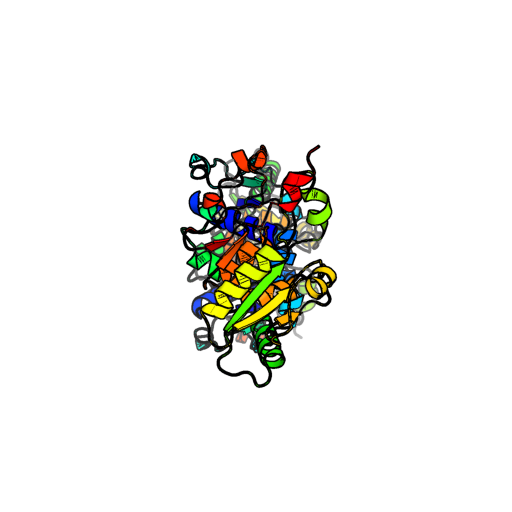-7.398 -38.594 -25.656 1 90.25 192 SER A N 1
ATOM 1592 C CA . SER A 1 192 ? -8.242 -39.719 -26.078 1 90.25 192 SER A CA 1
ATOM 1593 C C . SER A 1 192 ? -9.133 -40.219 -24.953 1 90.25 192 SER A C 1
ATOM 1595 O O . SER A 1 192 ? -10.227 -40.719 -25.203 1 90.25 192 SER A O 1
ATOM 1597 N N . THR A 1 193 ? -8.781 -40.062 -23.781 1 90.5 193 THR A N 1
ATOM 1598 C CA . THR A 1 193 ? -9.539 -40.531 -22.625 1 90.5 193 THR A CA 1
ATOM 1599 C C . THR A 1 193 ? -10.539 -39.469 -22.172 1 90.5 193 THR A C 1
ATOM 1601 O O . THR A 1 193 ? -11.352 -39.719 -21.281 1 90.5 193 THR A O 1
ATOM 1604 N N . GLY A 1 194 ? -10.508 -38.281 -22.688 1 92.81 194 GLY A N 1
ATOM 1605 C CA . GLY A 1 194 ? -11.461 -37.219 -22.375 1 92.81 194 GLY A CA 1
ATOM 1606 C C . GLY A 1 194 ? -11.172 -36.562 -21.047 1 92.81 194 GLY A C 1
ATOM 1607 O O . GLY A 1 194 ? -12.055 -35.906 -20.469 1 92.81 194 GLY A O 1
ATOM 1608 N N . ASP A 1 195 ? -9.969 -36.719 -20.5 1 96.75 195 ASP A N 1
ATOM 1609 C CA . ASP A 1 195 ? -9.656 -36.188 -19.172 1 96.75 195 ASP A CA 1
ATOM 1610 C C . ASP A 1 195 ? -8.82 -34.906 -19.281 1 96.75 195 ASP A C 1
ATOM 1612 O O . ASP A 1 195 ? -8.18 -34.5 -18.312 1 96.75 195 ASP A O 1
ATOM 1616 N N . VAL A 1 196 ? -8.781 -34.344 -20.484 1 96.75 196 VAL A N 1
ATOM 1617 C CA . VAL A 1 196 ? -7.988 -33.156 -20.703 1 96.75 196 VAL A CA 1
ATOM 1618 C C . VAL A 1 196 ? -8.898 -32 -21.141 1 96.75 196 VAL A C 1
ATOM 1620 O O . VAL A 1 196 ? -9.797 -32.188 -21.969 1 96.75 196 VAL A O 1
ATOM 1623 N N . HIS A 1 197 ? -8.75 -30.891 -20.547 1 95.38 197 HIS A N 1
ATOM 1624 C CA . HIS A 1 197 ? -9.414 -29.672 -20.984 1 95.38 197 HIS A CA 1
ATOM 1625 C C . HIS A 1 197 ? -8.398 -28.594 -21.375 1 95.38 197 HIS A C 1
ATOM 1627 O O . HIS A 1 197 ? -7.578 -28.188 -20.547 1 95.38 197 HIS A O 1
ATOM 1633 N N . PHE A 1 198 ? -8.469 -28.156 -22.547 1 93.81 198 PHE A N 1
ATOM 1634 C CA . PHE A 1 198 ? -7.605 -27.078 -23.031 1 93.81 198 PHE A CA 1
ATOM 1635 C C . PHE A 1 198 ? -8.203 -25.719 -22.734 1 93.81 198 PHE A C 1
ATOM 1637 O O . PHE A 1 198 ? -9.125 -25.266 -23.422 1 93.81 198 PHE A O 1
ATOM 1644 N N . ALA A 1 199 ? -7.855 -24.984 -21.641 1 88.88 199 ALA A N 1
ATOM 1645 C CA . ALA A 1 199 ? -8.508 -23.828 -21.047 1 88.88 199 ALA A CA 1
ATOM 1646 C C . ALA A 1 199 ? -8.133 -22.547 -21.797 1 88.88 199 ALA A C 1
ATOM 1648 O O . ALA A 1 199 ? -8.875 -21.562 -21.75 1 88.88 199 ALA A O 1
ATOM 1649 N N . GLY A 1 200 ? -7.043 -22.391 -22.344 1 71.12 200 GLY A N 1
ATOM 1650 C CA . GLY A 1 200 ? -6.609 -21.109 -22.891 1 71.12 200 GLY A CA 1
ATOM 1651 C C . GLY A 1 200 ? -6.965 -20.922 -24.344 1 71.12 200 GLY A C 1
ATOM 1652 O O . GLY A 1 200 ? -7.316 -21.875 -25.031 1 71.12 200 GLY A O 1
ATOM 1653 N N . ASP A 1 201 ? -7.461 -19.641 -24.594 1 61.69 201 ASP A N 1
ATOM 1654 C CA . ASP A 1 201 ? -7.602 -19.297 -26 1 61.69 201 ASP A CA 1
ATOM 1655 C C . ASP A 1 201 ? -6.238 -19.094 -26.656 1 61.69 201 ASP A C 1
ATOM 1657 O O . ASP A 1 201 ? -6.152 -18.719 -27.828 1 61.69 201 ASP A O 1
ATOM 1661 N N . GLY A 1 202 ? -5.195 -19.594 -25.891 1 56.78 202 GLY A N 1
ATOM 1662 C CA . GLY A 1 202 ? -3.824 -19.5 -26.359 1 56.78 202 GLY A CA 1
ATOM 1663 C C . GLY A 1 202 ? -3.275 -18.078 -26.328 1 56.78 202 GLY A C 1
ATOM 1664 O O . GLY A 1 202 ? -2.143 -17.844 -26.75 1 56.78 202 GLY A O 1
ATOM 1665 N N . LYS A 1 203 ? -4.125 -17.156 -25.781 1 56.56 203 LYS A N 1
ATOM 1666 C CA . LYS A 1 203 ? -3.662 -15.773 -25.859 1 56.56 203 LYS A CA 1
ATOM 1667 C C . LYS A 1 203 ? -2.818 -15.414 -24.641 1 56.56 203 LYS A C 1
ATOM 1669 O O . LYS A 1 203 ? -3.289 -15.5 -23.5 1 56.56 203 LYS A O 1
ATOM 1674 N N . GLU A 1 204 ? -1.436 -15.156 -24.844 1 54.41 204 GLU A N 1
ATOM 1675 C CA . GLU A 1 204 ? -0.447 -14.812 -23.828 1 54.41 204 GLU A CA 1
ATOM 1676 C C . GLU A 1 204 ? -0.868 -13.578 -23.047 1 54.41 204 GLU A C 1
ATOM 1678 O O . GLU A 1 204 ? -0.471 -13.398 -21.891 1 54.41 204 GLU A O 1
ATOM 1683 N N . GLY A 1 205 ? -1.701 -12.734 -23.531 1 56.38 205 GLY A N 1
ATOM 1684 C CA . GLY A 1 205 ? -1.952 -11.406 -22.984 1 56.38 205 GLY A CA 1
ATOM 1685 C C . GLY A 1 205 ? -2.857 -11.414 -21.766 1 56.38 205 GLY A C 1
ATOM 1686 O O . GLY A 1 205 ? -3.02 -10.383 -21.109 1 56.38 205 GLY A O 1
ATOM 1687 N N . SER A 1 206 ? -3.365 -12.539 -21.484 1 67.25 206 SER A N 1
ATOM 1688 C CA . SER A 1 206 ? -4.215 -12.484 -20.297 1 67.25 206 SER A CA 1
ATOM 1689 C C . SER A 1 206 ? -3.811 -13.555 -19.281 1 67.25 206 SER A C 1
ATOM 1691 O O . SER A 1 206 ? -4.508 -14.562 -19.125 1 67.25 206 SER A O 1
ATOM 1693 N N . PRO A 1 207 ? -2.641 -13.203 -18.625 1 84.12 207 PRO A N 1
ATOM 1694 C CA . PRO A 1 207 ? -2.08 -14.266 -17.781 1 84.12 207 PRO A CA 1
ATOM 1695 C C . PRO A 1 207 ? -2.934 -14.539 -16.547 1 84.12 207 PRO A C 1
ATOM 1697 O O . PRO A 1 207 ? -2.766 -15.578 -15.891 1 84.12 207 PRO A O 1
ATOM 1700 N N . ILE A 1 208 ? -3.826 -13.672 -16.266 1 87.75 208 ILE A N 1
ATOM 1701 C CA . ILE A 1 208 ? -4.582 -13.734 -15.016 1 87.75 208 ILE A CA 1
ATOM 1702 C C . ILE A 1 208 ? -5.488 -14.961 -15.023 1 87.75 208 ILE A C 1
ATOM 1704 O O . ILE A 1 208 ? -5.512 -15.734 -14.062 1 87.75 208 ILE A O 1
ATOM 1708 N N . ARG A 1 209 ? -6.133 -15.117 -16.109 1 90.56 209 ARG A N 1
ATOM 1709 C CA . ARG A 1 209 ? -7.055 -16.25 -16.203 1 90.56 209 ARG A CA 1
ATOM 1710 C C . ARG A 1 209 ? -6.305 -17.578 -16.109 1 90.56 209 ARG A C 1
ATOM 1712 O O . ARG A 1 209 ? -6.672 -18.453 -15.328 1 90.56 209 ARG A O 1
ATOM 1719 N N . ASP A 1 210 ? -5.25 -17.656 -16.938 1 92.81 210 ASP A N 1
ATOM 1720 C CA . ASP A 1 210 ? -4.477 -18.906 -16.938 1 92.81 210 ASP A CA 1
ATOM 1721 C C . ASP A 1 210 ? -3.92 -19.203 -15.547 1 92.81 210 ASP A C 1
ATOM 1723 O O . ASP A 1 210 ? -4.023 -20.344 -15.07 1 92.81 210 ASP A O 1
ATOM 1727 N N . PHE A 1 211 ? -3.402 -18.234 -14.953 1 95.88 211 PHE A N 1
ATOM 1728 C CA . PHE A 1 211 ? -2.777 -18.453 -13.656 1 95.88 211 PHE A CA 1
ATOM 1729 C C . PHE A 1 211 ? -3.82 -18.812 -12.602 1 95.88 211 PHE A C 1
ATOM 1731 O O . PHE A 1 211 ? -3.58 -19.672 -11.758 1 95.88 211 PHE A O 1
ATOM 1738 N N . SER A 1 212 ? -4.918 -18.094 -12.641 1 96.44 212 SER A N 1
ATOM 1739 C CA . SER A 1 212 ? -5.98 -18.391 -11.688 1 96.44 212 SER A CA 1
ATOM 1740 C C . SER A 1 212 ? -6.457 -19.828 -11.812 1 96.44 212 SER A C 1
ATOM 1742 O O . SER A 1 212 ? -6.707 -20.5 -10.805 1 96.44 212 SER A O 1
ATOM 1744 N N . LEU A 1 213 ? -6.59 -20.312 -13 1 95.62 213 LEU A N 1
ATOM 1745 C CA . LEU A 1 213 ? -7.023 -21.688 -13.227 1 95.62 213 LEU A CA 1
ATOM 1746 C C . LEU A 1 213 ? -6.023 -22.688 -12.633 1 95.62 213 LEU A C 1
ATOM 1748 O O . LEU A 1 213 ? -6.41 -23.594 -11.898 1 95.62 213 LEU A O 1
ATOM 1752 N N . LEU A 1 214 ? -4.789 -22.422 -12.914 1 97.06 214 LEU A N 1
ATOM 1753 C CA . LEU A 1 214 ? -3.748 -23.297 -12.406 1 97.06 214 LEU A CA 1
ATOM 1754 C C . LEU A 1 214 ? -3.744 -23.328 -10.883 1 97.06 214 LEU A C 1
ATOM 1756 O O . LEU A 1 214 ? -3.688 -24.391 -10.273 1 97.06 214 LEU A O 1
ATOM 1760 N N . ALA A 1 215 ? -3.895 -22.172 -10.297 1 98.06 215 ALA A N 1
ATOM 1761 C CA . ALA A 1 215 ? -3.736 -22 -8.852 1 98.06 215 ALA A CA 1
ATOM 1762 C C . ALA A 1 215 ? -4.957 -22.516 -8.102 1 98.06 215 ALA A C 1
ATOM 1764 O O . ALA A 1 215 ? -4.938 -22.641 -6.875 1 98.06 215 ALA A O 1
ATOM 1765 N N . HIS A 1 216 ? -6.02 -22.859 -8.781 1 97.88 216 HIS A N 1
ATOM 1766 C CA . HIS A 1 216 ? -7.223 -23.344 -8.125 1 97.88 216 HIS A CA 1
ATOM 1767 C C . HIS A 1 216 ? -7.426 -24.844 -8.375 1 97.88 216 HIS A C 1
ATOM 1769 O O . HIS A 1 216 ? -8.461 -25.406 -8.016 1 97.88 216 HIS A O 1
ATOM 1775 N N . CYS A 1 217 ? -6.488 -25.484 -9.008 1 98.38 217 CYS A N 1
ATOM 1776 C CA . CYS A 1 217 ? -6.473 -26.938 -9.141 1 98.38 217 CYS A CA 1
ATOM 1777 C C . CYS A 1 217 ? -5.965 -27.594 -7.863 1 98.38 217 CYS A C 1
ATOM 1779 O O . CYS A 1 217 ? -5.648 -26.906 -6.891 1 98.38 217 CYS A O 1
ATOM 1781 N N . ASN A 1 218 ? -5.988 -28.906 -7.836 1 98.62 218 ASN A N 1
ATOM 1782 C CA . ASN A 1 218 ? -5.539 -29.641 -6.664 1 98.62 218 ASN A CA 1
ATOM 1783 C C . ASN A 1 218 ? -4.035 -29.906 -6.707 1 98.62 218 ASN A C 1
ATOM 1785 O O . ASN A 1 218 ? -3.383 -29.953 -5.664 1 98.62 218 ASN A O 1
ATOM 1789 N N . HIS A 1 219 ? -3.514 -30.188 -7.863 1 98.81 219 HIS A N 1
ATOM 1790 C CA . HIS A 1 219 ? -2.111 -30.5 -8.094 1 98.81 219 HIS A CA 1
ATOM 1791 C C . HIS A 1 219 ? -1.58 -29.797 -9.336 1 98.81 219 HIS A C 1
ATOM 1793 O O . HIS A 1 219 ? -2.34 -29.156 -10.062 1 98.81 219 HIS A O 1
ATOM 1799 N N . THR A 1 220 ? -0.233 -29.859 -9.562 1 98.69 220 THR A N 1
ATOM 1800 C CA . THR A 1 220 ? 0.374 -29.062 -10.617 1 98.69 220 THR A CA 1
ATOM 1801 C C . THR A 1 220 ? 1.383 -29.891 -11.414 1 98.69 220 THR A C 1
ATOM 1803 O O . THR A 1 220 ? 2.164 -30.641 -10.836 1 98.69 220 THR A O 1
ATOM 1806 N N . ILE A 1 221 ? 1.324 -29.812 -12.719 1 97.88 221 ILE A N 1
ATOM 1807 C CA . ILE A 1 221 ? 2.4 -30.188 -13.625 1 97.88 221 ILE A CA 1
ATOM 1808 C C . ILE A 1 221 ? 2.963 -28.953 -14.305 1 97.88 221 ILE A C 1
ATOM 1810 O O . ILE A 1 221 ? 2.223 -28.203 -14.953 1 97.88 221 ILE A O 1
ATOM 1814 N N . MET A 1 222 ? 4.223 -28.734 -14.109 1 94.5 222 MET A N 1
ATOM 1815 C CA . MET A 1 222 ? 4.816 -27.578 -14.781 1 94.5 222 MET A CA 1
ATOM 1816 C C . MET A 1 222 ? 6.027 -28 -15.609 1 94.5 222 MET A C 1
ATOM 1818 O O . MET A 1 222 ? 6.645 -29.031 -15.344 1 94.5 222 MET A O 1
ATOM 1822 N N . SER A 1 223 ? 6.305 -27.188 -16.672 1 89.56 223 SER A N 1
ATOM 1823 C CA . SER A 1 223 ? 7.562 -27.359 -17.391 1 89.56 223 SER A CA 1
ATOM 1824 C C . SER A 1 223 ? 8.672 -26.516 -16.766 1 89.56 223 SER A C 1
ATOM 1826 O O . SER A 1 223 ? 9.273 -26.922 -15.766 1 89.56 223 SER A O 1
ATOM 1828 N N . ILE A 1 224 ? 8.883 -25.297 -17.219 1 83.31 224 ILE A N 1
ATOM 1829 C CA . ILE A 1 224 ? 9.914 -24.438 -16.672 1 83.31 224 ILE A CA 1
ATOM 1830 C C . ILE A 1 224 ? 9.359 -23.031 -16.469 1 83.31 224 ILE A C 1
ATOM 1832 O O . ILE A 1 224 ? 8.344 -22.672 -17.062 1 83.31 224 ILE A O 1
ATOM 1836 N N . GLY A 1 225 ? 10.062 -22.422 -15.523 1 88.62 225 GLY A N 1
ATOM 1837 C CA . GLY A 1 225 ? 9.742 -21 -15.391 1 88.62 225 GLY A CA 1
ATOM 1838 C C . GLY A 1 225 ? 9.086 -20.656 -14.07 1 88.62 225 GLY A C 1
ATOM 1839 O O . GLY A 1 225 ? 8.523 -21.531 -13.406 1 88.62 225 GLY A O 1
ATOM 1840 N N . THR A 1 226 ? 9.039 -19.391 -13.781 1 93 226 THR A N 1
ATOM 1841 C CA . THR A 1 226 ? 8.531 -18.906 -12.5 1 93 226 THR A CA 1
ATOM 1842 C C . THR A 1 226 ? 7.008 -18.938 -12.477 1 93 226 THR A C 1
ATOM 1844 O O . THR A 1 226 ? 6.402 -19.094 -11.414 1 93 226 THR A O 1
ATOM 1847 N N . PHE A 1 227 ? 6.398 -18.906 -13.641 1 93.19 227 PHE A N 1
ATOM 1848 C CA . PHE A 1 227 ? 4.945 -18.969 -13.742 1 93.19 227 PHE A CA 1
ATOM 1849 C C . PHE A 1 227 ? 4.414 -20.297 -13.203 1 93.19 227 PHE A C 1
ATOM 1851 O O . PHE A 1 227 ? 3.57 -20.297 -12.305 1 93.19 227 PHE A O 1
ATOM 1858 N N . GLY A 1 228 ? 4.977 -21.344 -13.734 1 94.38 228 GLY A N 1
ATOM 1859 C CA . GLY A 1 228 ? 4.605 -22.656 -13.25 1 94.38 228 GLY A CA 1
ATOM 1860 C C . GLY A 1 228 ? 5.012 -22.906 -11.812 1 94.38 228 GLY A C 1
ATOM 1861 O O . GLY A 1 228 ? 4.301 -23.594 -11.07 1 94.38 228 GLY A O 1
ATOM 1862 N N . PHE A 1 229 ? 6.164 -22.391 -11.43 1 95.5 229 PHE A N 1
ATOM 1863 C CA . PHE A 1 229 ? 6.617 -22.531 -10.047 1 95.5 229 PHE A CA 1
ATOM 1864 C C . PHE A 1 229 ? 5.559 -22 -9.078 1 95.5 229 PHE A C 1
ATOM 1866 O O . PHE A 1 229 ? 5.203 -22.688 -8.117 1 95.5 229 PHE A O 1
ATOM 1873 N N . TRP A 1 230 ? 5.039 -20.844 -9.375 1 98.19 230 TRP A N 1
ATOM 1874 C CA . TRP A 1 230 ? 4.102 -20.219 -8.445 1 98.19 230 TRP A CA 1
ATOM 1875 C C . TRP A 1 230 ? 2.777 -20.969 -8.422 1 98.19 230 TRP A C 1
ATOM 1877 O O . TRP A 1 230 ? 2.119 -21.047 -7.383 1 98.19 230 TRP A O 1
ATOM 1887 N N . ALA A 1 231 ? 2.4 -21.469 -9.586 1 97.44 231 ALA A N 1
ATOM 1888 C CA . ALA A 1 231 ? 1.203 -22.312 -9.578 1 97.44 231 ALA A CA 1
ATOM 1889 C C . ALA A 1 231 ? 1.343 -23.453 -8.586 1 97.44 231 ALA A C 1
ATOM 1891 O O . ALA A 1 231 ? 0.492 -23.641 -7.711 1 97.44 231 ALA A O 1
ATOM 1892 N N . GLY A 1 232 ? 2.439 -24.156 -8.703 1 98.12 232 GLY A N 1
ATOM 1893 C CA . GLY A 1 232 ? 2.688 -25.25 -7.781 1 98.12 232 GLY A CA 1
ATOM 1894 C C . GLY A 1 232 ? 2.783 -24.797 -6.336 1 98.12 232 GLY A C 1
ATOM 1895 O O . GLY A 1 232 ? 2.244 -25.453 -5.438 1 98.12 232 GLY A O 1
ATOM 1896 N N . TYR A 1 233 ? 3.467 -23.688 -6.133 1 98.38 233 TYR A N 1
ATOM 1897 C CA . TYR A 1 233 ? 3.717 -23.172 -4.789 1 98.38 233 TYR A CA 1
ATOM 1898 C C . TYR A 1 233 ? 2.416 -22.781 -4.102 1 98.38 233 TYR A C 1
ATOM 1900 O O . TYR A 1 233 ? 2.234 -23.031 -2.908 1 98.38 233 TYR A O 1
ATOM 1908 N N . LEU A 1 234 ? 1.463 -22.172 -4.82 1 98.5 234 LEU A N 1
ATOM 1909 C CA . LEU A 1 234 ? 0.217 -21.688 -4.246 1 98.5 234 LEU A CA 1
ATOM 1910 C C . LEU A 1 234 ? -0.784 -22.828 -4.059 1 98.5 234 LEU A C 1
ATOM 1912 O O . LEU A 1 234 ? -1.569 -22.812 -3.109 1 98.5 234 LEU A O 1
ATOM 1916 N N . VAL A 1 235 ? -0.787 -23.797 -4.918 1 98 235 VAL A N 1
ATOM 1917 C CA . VAL A 1 235 ? -1.715 -24.922 -4.859 1 98 235 VAL A CA 1
ATOM 1918 C C . VAL A 1 235 ? -1.411 -25.781 -3.629 1 98 235 VAL A C 1
ATOM 1920 O O . VAL A 1 235 ? -2.326 -26.203 -2.922 1 98 235 VAL A O 1
ATOM 1923 N N . GLY A 1 236 ? -0.172 -26 -3.363 1 96.5 236 GLY A N 1
ATOM 1924 C CA . GLY A 1 236 ? 0.266 -26.75 -2.191 1 96.5 236 GLY A CA 1
ATOM 1925 C C . GLY A 1 236 ? 0.039 -28.234 -2.314 1 96.5 236 GLY A C 1
ATOM 1926 O O . GLY A 1 236 ? 0.357 -29 -1.396 1 96.5 236 GLY A O 1
ATOM 1927 N N . GLY A 1 237 ? -0.572 -28.781 -3.34 1 97.62 237 GLY A N 1
ATOM 1928 C CA . GLY A 1 237 ? -0.662 -30.219 -3.598 1 97.62 237 GLY A CA 1
ATOM 1929 C C . GLY A 1 237 ? 0.621 -30.797 -4.156 1 97.62 237 GLY A C 1
ATOM 1930 O O . GLY A 1 237 ? 1.712 -30.297 -3.881 1 97.62 237 GLY A O 1
ATOM 1931 N N . GLU A 1 238 ? 0.513 -31.891 -4.84 1 98.44 238 GLU A N 1
ATOM 1932 C CA . GLU A 1 238 ? 1.683 -32.469 -5.496 1 98.44 238 GLU A CA 1
ATOM 1933 C C . GLU A 1 238 ? 2.08 -31.656 -6.727 1 98.44 238 GLU A C 1
ATOM 1935 O O . GLU A 1 238 ? 1.221 -31.25 -7.512 1 98.44 238 GLU A O 1
ATOM 1940 N N . THR A 1 239 ? 3.334 -31.422 -6.836 1 98.31 239 THR A N 1
ATOM 1941 C CA . THR A 1 239 ? 3.838 -30.656 -7.977 1 98.31 239 THR A CA 1
ATOM 1942 C C . THR A 1 239 ? 4.906 -31.453 -8.727 1 98.31 239 THR A C 1
ATOM 1944 O O . THR A 1 239 ? 5.867 -31.938 -8.117 1 98.31 239 THR A O 1
ATOM 1947 N N . VAL A 1 240 ? 4.707 -31.625 -10.016 1 97.25 240 VAL A N 1
ATOM 1948 C CA . VAL A 1 240 ? 5.664 -32.281 -10.891 1 97.25 240 VAL A CA 1
ATOM 1949 C C . VAL A 1 240 ? 6.359 -31.25 -11.766 1 97.25 240 VAL A C 1
ATOM 1951 O O . VAL A 1 240 ? 5.707 -30.359 -12.328 1 97.25 240 VAL A O 1
ATOM 1954 N N . TYR A 1 241 ? 7.664 -31.297 -11.875 1 93.44 241 TYR A N 1
ATOM 1955 C CA . TYR A 1 241 ? 8.422 -30.359 -12.688 1 93.44 241 TYR A CA 1
ATOM 1956 C C . TYR A 1 241 ? 9.367 -31.094 -13.633 1 93.44 241 TYR A C 1
ATOM 1958 O O . TYR A 1 241 ? 9.656 -32.281 -13.438 1 93.44 241 TYR A O 1
ATOM 1966 N N . LEU A 1 242 ? 9.82 -30.328 -14.633 1 89.06 242 LEU A N 1
ATOM 1967 C CA . LEU A 1 242 ? 10.766 -30.859 -15.617 1 89.06 242 LEU A CA 1
ATOM 1968 C C . LEU A 1 242 ? 12.18 -30.859 -15.055 1 89.06 242 LEU A C 1
ATOM 1970 O O . LEU A 1 242 ? 12.789 -29.797 -14.883 1 89.06 242 LEU A O 1
ATOM 1974 N N . ALA A 1 243 ? 12.828 -32 -14.727 1 83.38 243 ALA A N 1
ATOM 1975 C CA . ALA A 1 243 ? 14.062 -32.156 -13.953 1 83.38 243 ALA A CA 1
ATOM 1976 C C . ALA A 1 243 ? 15.289 -31.953 -14.836 1 83.38 243 ALA A C 1
ATOM 1978 O O . ALA A 1 243 ? 16.391 -31.75 -14.336 1 83.38 243 ALA A O 1
ATOM 1979 N N . ASN A 1 244 ? 15.242 -32.031 -16.125 1 71.31 244 ASN A N 1
ATOM 1980 C CA . ASN A 1 244 ? 16.438 -31.938 -16.953 1 71.31 244 ASN A CA 1
ATOM 1981 C C . ASN A 1 244 ? 16.25 -30.938 -18.094 1 71.31 244 ASN A C 1
ATOM 1983 O O . ASN A 1 244 ? 16.5 -31.25 -19.25 1 71.31 244 ASN A O 1
ATOM 1987 N N . PHE A 1 245 ? 15.945 -29.719 -17.625 1 61.59 245 PHE A N 1
ATOM 1988 C CA . PHE A 1 245 ? 15.711 -28.75 -18.688 1 61.59 245 PHE A CA 1
ATOM 1989 C C . PHE A 1 245 ? 17.031 -28.234 -19.266 1 61.59 245 PHE A C 1
ATOM 1991 O O . PHE A 1 245 ? 17.062 -27.688 -20.359 1 61.59 245 PHE A O 1
ATOM 1998 N N . SER A 1 246 ? 18.109 -28.375 -18.469 1 61.25 246 SER A N 1
ATOM 1999 C CA . SER A 1 246 ? 19.391 -27.984 -19.031 1 61.25 246 SER A CA 1
ATOM 2000 C C . SER A 1 246 ? 20.203 -29.203 -19.469 1 61.25 246 SER A C 1
ATOM 2002 O O . SER A 1 246 ? 20.094 -30.281 -18.859 1 61.25 246 SER A O 1
ATOM 2004 N N . LEU A 1 247 ? 20.797 -29.094 -20.719 1 59.06 247 LEU A N 1
ATOM 2005 C CA . LEU A 1 247 ? 21.672 -30.172 -21.172 1 59.06 247 LEU A CA 1
ATOM 2006 C C . LEU A 1 247 ? 22.859 -30.344 -20.234 1 59.06 247 LEU A C 1
ATOM 2008 O O . LEU A 1 247 ? 23.375 -29.359 -19.703 1 59.06 247 LEU A O 1
ATOM 2012 N N . PRO A 1 248 ? 23.078 -31.672 -19.781 1 56.56 248 PRO A N 1
ATOM 2013 C CA . PRO A 1 248 ? 24.156 -31.953 -18.828 1 56.56 248 PRO A CA 1
ATOM 2014 C C . PRO A 1 248 ? 25.422 -31.156 -19.141 1 56.56 248 PRO A C 1
ATOM 2016 O O . PRO A 1 248 ? 26.188 -30.812 -18.219 1 56.56 248 PRO A O 1
ATOM 2019 N N . GLU A 1 249 ? 25.641 -30.859 -20.391 1 55.94 249 GLU A N 1
ATOM 2020 C CA . GLU A 1 249 ? 26.922 -30.25 -20.703 1 55.94 249 GLU A CA 1
ATOM 2021 C C . GLU A 1 249 ? 26.828 -28.734 -20.688 1 55.94 249 GLU A C 1
ATOM 2023 O O . GLU A 1 249 ? 27.844 -28.031 -20.875 1 55.94 249 GLU A O 1
ATOM 2028 N N . SER A 1 250 ? 25.703 -28.234 -20.422 1 56.97 250 SER A N 1
ATOM 2029 C CA . SER A 1 250 ? 25.578 -26.781 -20.547 1 56.97 250 SER A CA 1
ATOM 2030 C C . SER A 1 250 ? 26.016 -26.078 -19.266 1 56.97 250 SER A C 1
ATOM 2032 O O . SER A 1 250 ? 25.969 -26.672 -18.188 1 56.97 250 SER A O 1
ATOM 2034 N N . HIS A 1 251 ? 26.797 -24.969 -19.484 1 56.5 251 HIS A N 1
ATOM 2035 C CA . HIS A 1 251 ? 27.219 -24.125 -18.375 1 56.5 251 HIS A CA 1
ATOM 2036 C C . HIS A 1 251 ? 26.047 -23.859 -17.422 1 56.5 251 HIS A C 1
ATOM 2038 O O . HIS A 1 251 ? 26.219 -23.859 -16.203 1 56.5 251 HIS A O 1
ATOM 2044 N N . SER A 1 252 ? 24.922 -23.812 -17.953 1 56.34 252 SER A N 1
ATOM 2045 C CA . SER A 1 252 ? 23.734 -23.5 -17.172 1 56.34 252 SER A CA 1
ATOM 2046 C C . SER A 1 252 ? 23.359 -24.656 -16.25 1 56.34 252 SER A C 1
ATOM 2048 O O . SER A 1 252 ? 22.953 -24.453 -15.109 1 56.34 252 SER A O 1
ATOM 2050 N N . TYR A 1 253 ? 23.656 -25.859 -16.797 1 54.84 253 TYR A N 1
ATOM 2051 C CA . TYR A 1 253 ? 23.391 -27.047 -16.016 1 54.84 253 TYR A CA 1
ATOM 2052 C C . TYR A 1 253 ? 24.297 -27.141 -14.789 1 54.84 253 TYR A C 1
ATOM 2054 O O . TYR A 1 253 ? 23.875 -27.594 -13.727 1 54.84 253 TYR A O 1
ATOM 2062 N N . LYS A 1 254 ? 25.516 -26.656 -15.133 1 56.16 254 LYS A N 1
ATOM 2063 C CA . LYS A 1 254 ? 26.5 -26.781 -14.062 1 56.16 254 LYS A CA 1
ATOM 2064 C C . LYS A 1 254 ? 26.172 -25.828 -12.914 1 56.16 254 LYS A C 1
ATOM 2066 O O . LYS A 1 254 ? 26.484 -26.109 -11.758 1 56.16 254 LYS A O 1
ATOM 2071 N N . THR A 1 255 ? 25.5 -24.828 -13.297 1 59.34 255 THR A N 1
ATOM 2072 C CA . THR A 1 255 ? 25.297 -23.828 -12.258 1 59.34 255 THR A CA 1
ATOM 2073 C C . THR A 1 255 ? 23.875 -23.891 -11.703 1 59.34 255 THR A C 1
ATOM 2075 O O . THR A 1 255 ? 23.609 -23.406 -10.602 1 59.34 255 THR A O 1
ATOM 2078 N N . PHE A 1 256 ? 23.109 -24.688 -12.477 1 64.56 256 PHE A N 1
ATOM 2079 C CA . PHE A 1 256 ? 21.719 -24.75 -12.062 1 64.56 256 PHE A CA 1
ATOM 2080 C C . PHE A 1 256 ? 21.516 -25.828 -11.008 1 64.56 256 PHE A C 1
ATOM 2082 O O . PHE A 1 256 ? 21.859 -27 -11.234 1 64.56 256 PHE A O 1
ATOM 2089 N N . LYS A 1 257 ? 21.266 -25.438 -9.805 1 74.25 257 LYS A N 1
ATOM 2090 C CA . LYS A 1 257 ? 20.922 -26.391 -8.742 1 74.25 257 LYS A CA 1
ATOM 2091 C C . LYS A 1 257 ? 19.406 -26.469 -8.555 1 74.25 257 LYS A C 1
ATOM 2093 O O . LYS A 1 257 ? 18.797 -25.562 -7.969 1 74.25 257 LYS A O 1
ATOM 2098 N N . PHE A 1 258 ? 18.859 -27.625 -9.031 1 76.88 258 PHE A N 1
ATOM 2099 C CA . PHE A 1 258 ? 17.406 -27.828 -9 1 76.88 258 PHE A CA 1
ATOM 2100 C C . PHE A 1 258 ? 16.859 -27.641 -7.594 1 76.88 258 PHE A C 1
ATOM 2102 O O . PHE A 1 258 ? 15.75 -27.141 -7.418 1 76.88 258 PHE A O 1
ATOM 2109 N N . GLU A 1 259 ? 17.703 -27.969 -6.613 1 81.69 259 GLU A N 1
ATOM 2110 C CA . GLU A 1 259 ? 17.266 -27.906 -5.227 1 81.69 259 GLU A CA 1
ATOM 2111 C C . GLU A 1 259 ? 17 -26.453 -4.801 1 81.69 259 GLU A C 1
ATOM 2113 O O . GLU A 1 259 ? 16.281 -26.203 -3.842 1 81.69 259 GLU A O 1
ATOM 2118 N N . ASN A 1 260 ? 17.578 -25.594 -5.512 1 86 260 ASN A N 1
ATOM 2119 C CA . ASN A 1 260 ? 17.375 -24.188 -5.207 1 86 260 ASN A CA 1
ATOM 2120 C C . ASN A 1 260 ? 16.109 -23.641 -5.871 1 86 260 ASN A C 1
ATOM 2122 O O . ASN A 1 260 ? 15.57 -22.609 -5.449 1 86 260 ASN A O 1
ATOM 2126 N N . PHE A 1 261 ? 15.602 -24.359 -6.832 1 87.5 261 PHE A N 1
ATOM 2127 C CA . PHE A 1 261 ? 14.539 -23.781 -7.652 1 87.5 261 PHE A CA 1
ATOM 2128 C C . PHE A 1 261 ? 13.203 -24.453 -7.359 1 87.5 261 PHE A C 1
ATOM 2130 O O . PHE A 1 261 ? 12.148 -23.891 -7.621 1 87.5 261 PHE A O 1
ATOM 2137 N N . TYR A 1 262 ? 13.352 -25.688 -6.898 1 92.62 262 TYR A N 1
ATOM 2138 C CA . TYR A 1 262 ? 12.117 -26.406 -6.625 1 92.62 262 TYR A CA 1
ATOM 2139 C C . TYR A 1 262 ? 12.109 -26.953 -5.199 1 92.62 262 TYR A C 1
ATOM 2141 O O . TYR A 1 262 ? 13.156 -27.328 -4.668 1 92.62 262 TYR A O 1
ATOM 2149 N N . LEU A 1 263 ? 10.945 -26.984 -4.59 1 95.38 263 LEU A N 1
ATOM 2150 C CA . LEU A 1 263 ? 10.812 -27.484 -3.221 1 95.38 263 LEU A CA 1
ATOM 2151 C C . LEU A 1 263 ? 11.188 -28.953 -3.135 1 95.38 263 LEU A C 1
ATOM 2153 O O . LEU A 1 263 ? 10.961 -29.719 -4.082 1 95.38 263 LEU A O 1
ATOM 2157 N N . PRO A 1 264 ? 11.719 -29.359 -1.986 1 93.25 264 PRO A N 1
ATOM 2158 C CA . PRO A 1 264 ? 12.227 -30.734 -1.845 1 93.25 264 PRO A CA 1
ATOM 2159 C C . PRO A 1 264 ? 11.141 -31.797 -2.018 1 93.25 264 PRO A C 1
ATOM 2161 O O . PRO A 1 264 ? 11.43 -32.906 -2.428 1 93.25 264 PRO A O 1
ATOM 2164 N N . ASP A 1 265 ? 9.945 -31.469 -1.796 1 95.25 265 ASP A N 1
ATOM 2165 C CA . ASP A 1 265 ? 8.875 -32.469 -1.854 1 95.25 265 ASP A CA 1
ATOM 2166 C C . ASP A 1 265 ? 8.25 -32.531 -3.248 1 95.25 265 ASP A C 1
ATOM 2168 O O . ASP A 1 265 ? 7.348 -33.312 -3.498 1 95.25 265 ASP A O 1
ATOM 2172 N N . TRP A 1 266 ? 8.727 -31.672 -4.145 1 96.56 266 TRP A N 1
ATOM 2173 C CA . TRP A 1 266 ? 8.219 -31.719 -5.516 1 96.56 266 TRP A CA 1
ATOM 2174 C C . TRP A 1 266 ? 8.844 -32.875 -6.289 1 96.56 266 TRP A C 1
ATOM 2176 O O . TRP A 1 266 ? 9.898 -33.375 -5.906 1 96.56 266 TRP A O 1
ATOM 2186 N N . ILE A 1 267 ? 8.188 -33.344 -7.316 1 95.62 267 ILE A N 1
ATOM 2187 C CA . ILE A 1 267 ? 8.594 -34.531 -8.047 1 95.62 267 ILE A CA 1
ATOM 2188 C C . ILE A 1 267 ? 9.211 -34.125 -9.391 1 95.62 267 ILE A C 1
ATOM 2190 O O . ILE A 1 267 ? 8.547 -33.531 -10.234 1 95.62 267 ILE A O 1
ATOM 2194 N N . GLY A 1 268 ? 10.469 -34.5 -9.562 1 92.38 268 GLY A N 1
ATOM 2195 C CA . GLY A 1 268 ? 11.141 -34.25 -10.828 1 92.38 268 GLY A CA 1
ATOM 2196 C C . GLY A 1 268 ? 11.008 -35.406 -11.812 1 92.38 268 GLY A C 1
ATOM 2197 O O . GLY A 1 268 ? 11.281 -36.562 -11.469 1 92.38 268 GLY A O 1
ATOM 2198 N N . ILE A 1 269 ? 10.531 -35.094 -13.016 1 91.12 269 ILE A N 1
ATOM 2199 C CA . ILE A 1 269 ? 10.461 -36.094 -14.102 1 91.12 269 ILE A CA 1
ATOM 2200 C C . ILE A 1 269 ? 11.297 -35.594 -15.281 1 91.12 269 ILE A C 1
ATOM 2202 O O . ILE A 1 269 ? 11.117 -34.469 -15.758 1 91.12 269 ILE A O 1
ATOM 2206 N N . PRO A 1 270 ? 12.25 -36.375 -15.742 1 84.44 270 PRO A N 1
ATOM 2207 C CA . PRO A 1 270 ? 13.109 -35.938 -16.844 1 84.44 270 PRO A CA 1
ATOM 2208 C C . PRO A 1 270 ? 12.438 -36.062 -18.203 1 84.44 270 PRO A C 1
ATOM 2210 O O . PRO A 1 270 ? 11.602 -36.969 -18.406 1 84.44 270 PRO A O 1
ATOM 2213 N N . ALA A 1 271 ? 12.758 -35.156 -19.078 1 77.81 271 ALA A N 1
ATOM 2214 C CA . ALA A 1 271 ? 12.375 -35.281 -20.484 1 77.81 271 ALA A CA 1
ATOM 2215 C C . ALA A 1 271 ? 13.242 -36.344 -21.188 1 77.81 271 ALA A C 1
ATOM 2217 O O . ALA A 1 271 ? 14.289 -36.719 -20.656 1 77.81 271 ALA A O 1
ATOM 2218 N N . ASP A 1 272 ? 12.664 -36.906 -22.25 1 70.88 272 ASP A N 1
ATOM 2219 C CA . ASP A 1 272 ? 13.453 -37.812 -23.078 1 70.88 272 ASP A CA 1
ATOM 2220 C C . ASP A 1 272 ? 14.398 -37 -23.984 1 70.88 272 ASP A C 1
ATOM 2222 O O . ASP A 1 272 ? 13.953 -36.344 -24.906 1 70.88 272 ASP A O 1
ATOM 2226 N N . LEU A 1 273 ? 15.617 -37 -23.719 1 64.62 273 LEU A N 1
ATOM 2227 C CA . LEU A 1 273 ? 16.594 -36.219 -24.484 1 64.62 273 LEU A CA 1
ATOM 2228 C C . LEU A 1 273 ? 17.156 -37.031 -25.641 1 64.62 273 LEU A C 1
ATOM 2230 O O . LEU A 1 273 ? 18.094 -36.594 -26.312 1 64.62 273 LEU A O 1
ATOM 2234 N N . SER A 1 274 ? 16.703 -38.25 -25.812 1 60.59 274 SER A N 1
ATOM 2235 C CA . SER A 1 274 ? 17.297 -39.156 -26.797 1 60.59 274 SER A CA 1
ATOM 2236 C C . SER A 1 274 ? 17.266 -38.531 -28.188 1 60.59 274 SER A C 1
ATOM 2238 O O . SER A 1 274 ? 18.203 -38.719 -28.984 1 60.59 274 SER A O 1
ATOM 2240 N N . SER A 1 275 ? 16.219 -37.781 -28.5 1 55.28 275 SER A N 1
ATOM 2241 C CA . SER A 1 275 ? 16.156 -37.219 -29.844 1 55.28 275 SER A CA 1
ATOM 2242 C C . SER A 1 275 ? 17.156 -36.062 -30.016 1 55.28 275 SER A C 1
ATOM 2244 O O . SER A 1 275 ? 17.531 -35.719 -31.141 1 55.28 275 SER A O 1
ATOM 2246 N N . LEU A 1 276 ? 17.422 -35.375 -29.062 1 55.06 276 LEU A N 1
ATOM 2247 C CA . LEU A 1 276 ? 18.375 -34.25 -29.156 1 55.06 276 LEU A CA 1
ATOM 2248 C C . LEU A 1 276 ? 19.812 -34.781 -29.234 1 55.06 276 LEU A C 1
ATOM 2250 O O . LEU A 1 276 ? 20.672 -34.125 -29.812 1 55.06 276 LEU A O 1
ATOM 2254 N N . ARG A 1 277 ? 20.172 -35.906 -28.719 1 51.75 277 ARG A N 1
ATOM 2255 C CA . ARG A 1 277 ? 21.516 -36.469 -28.781 1 51.75 277 ARG A CA 1
ATOM 2256 C C . ARG A 1 277 ? 21.844 -36.906 -30.203 1 51.75 277 ARG A C 1
ATOM 2258 O O . ARG A 1 277 ? 23.016 -36.938 -30.578 1 51.75 277 ARG A O 1
ATOM 2265 N N . LYS A 1 278 ? 21 -37.375 -30.953 1 47.84 278 LYS A N 1
ATOM 2266 C CA . LYS A 1 278 ? 21.344 -37.938 -32.25 1 47.84 278 LYS A CA 1
ATOM 2267 C C . LYS A 1 278 ? 21.797 -36.844 -33.219 1 47.84 278 LYS A C 1
ATOM 2269 O O . LYS A 1 278 ? 22.359 -37.125 -34.281 1 47.84 278 LYS A O 1
ATOM 2274 N N . LYS A 1 279 ? 21.406 -35.562 -32.938 1 45.19 279 LYS A N 1
ATOM 2275 C CA . LYS A 1 279 ? 21.734 -34.625 -34 1 45.19 279 LYS A CA 1
ATOM 2276 C C . LYS A 1 279 ? 23.141 -34.062 -33.812 1 45.19 279 LYS A C 1
ATOM 2278 O O . LYS A 1 279 ? 23.516 -33.094 -34.469 1 45.19 279 LYS A O 1
ATOM 2283 N N . THR A 1 280 ? 23.75 -34.406 -32.812 1 36.56 280 THR A N 1
ATOM 2284 C CA . THR A 1 280 ? 25.109 -33.906 -32.875 1 36.56 280 THR A CA 1
ATOM 2285 C C . THR A 1 280 ? 25.938 -34.688 -33.875 1 36.56 280 THR A C 1
ATOM 2287 O O . THR A 1 280 ? 26.078 -35.906 -33.75 1 36.56 280 THR A O 1
ATOM 2290 N N . PRO A 1 281 ? 26.203 -34.094 -35 1 38.53 281 PRO A N 1
ATOM 2291 C CA . PRO A 1 281 ? 27.125 -34.781 -35.906 1 38.53 281 PRO A CA 1
ATOM 2292 C C . PRO A 1 281 ? 28.469 -35.094 -35.281 1 38.53 281 PRO A C 1
ATOM 2294 O O . PRO A 1 281 ? 28.906 -34.344 -34.375 1 38.53 281 PRO A O 1
ATOM 2297 N N . MET B 1 1 ? -11.594 -6.531 3.604 1 96 1 MET B N 1
ATOM 2298 C CA . MET B 1 1 ? -11.055 -5.367 2.91 1 96 1 MET B CA 1
ATOM 2299 C C . MET B 1 1 ? -11.93 -4.141 3.141 1 96 1 MET B C 1
ATOM 2301 O O . MET B 1 1 ? -13.125 -4.168 2.869 1 96 1 MET B O 1
ATOM 2305 N N . TRP B 1 2 ? -11.367 -3.148 3.76 1 98.44 2 TRP B N 1
ATOM 2306 C CA . TRP B 1 2 ? -12.062 -1.883 3.99 1 98.44 2 TRP B CA 1
ATOM 2307 C C . TRP B 1 2 ? -11.391 -0.749 3.221 1 98.44 2 TRP B C 1
ATOM 2309 O O . TRP B 1 2 ? -10.18 -0.789 2.973 1 98.44 2 TRP B O 1
ATOM 2319 N N . THR B 1 3 ? -12.156 0.195 2.756 1 98.56 3 THR B N 1
ATOM 2320 C CA . THR B 1 3 ? -11.617 1.379 2.096 1 98.56 3 THR B CA 1
ATOM 2321 C C . THR B 1 3 ? -12.453 2.613 2.438 1 98.56 3 THR B C 1
ATOM 2323 O O . THR B 1 3 ? -13.297 2.568 3.332 1 98.56 3 THR B O 1
ATOM 2326 N N . ALA B 1 4 ? -12.094 3.77 1.952 1 97.94 4 ALA B N 1
ATOM 2327 C CA . ALA B 1 4 ? -12.82 5.02 2.168 1 97.94 4 ALA B CA 1
ATOM 2328 C C . ALA B 1 4 ? -12.93 5.82 0.874 1 97.94 4 ALA B C 1
ATOM 2330 O O . ALA B 1 4 ? -12.047 5.75 0.015 1 97.94 4 ALA B O 1
ATOM 2331 N N . ASN B 1 5 ? -13.961 6.508 0.729 1 94.81 5 ASN B N 1
ATOM 2332 C CA . ASN B 1 5 ? -14.156 7.43 -0.385 1 94.81 5 ASN B CA 1
ATOM 2333 C C . ASN B 1 5 ? -13.422 8.75 -0.154 1 94.81 5 ASN B C 1
ATOM 2335 O O . ASN B 1 5 ? -13.719 9.469 0.801 1 94.81 5 ASN B O 1
ATOM 2339 N N . PRO B 1 6 ? -12.484 9.023 -1.001 1 94.69 6 PRO B N 1
ATOM 2340 C CA . PRO B 1 6 ? -11.758 10.281 -0.811 1 94.69 6 PRO B CA 1
ATOM 2341 C C . PRO B 1 6 ? -12.617 11.516 -1.099 1 94.69 6 PRO B C 1
ATOM 2343 O O . PRO B 1 6 ? -13.219 11.609 -2.168 1 94.69 6 PRO B O 1
ATOM 2346 N N . LEU B 1 7 ? -12.664 12.32 -0.169 1 92.62 7 LEU B N 1
ATOM 2347 C CA . LEU B 1 7 ? -13.406 13.57 -0.273 1 92.62 7 LEU B CA 1
ATOM 2348 C C . LEU B 1 7 ? -12.562 14.75 0.221 1 92.62 7 LEU B C 1
ATOM 2350 O O . LEU B 1 7 ? -11.773 14.602 1.154 1 92.62 7 LEU B O 1
ATOM 2354 N N . GLY B 1 8 ? -12.688 15.883 -0.436 1 91.06 8 GLY B N 1
ATOM 2355 C CA . GLY B 1 8 ? -12.008 17.078 0.02 1 91.06 8 GLY B CA 1
ATOM 2356 C C . GLY B 1 8 ? -10.547 17.141 -0.398 1 91.06 8 GLY B C 1
ATOM 2357 O O . GLY B 1 8 ? -10.164 16.547 -1.402 1 91.06 8 GLY B O 1
ATOM 2358 N N . ARG B 1 9 ? -9.844 17.984 0.294 1 91.12 9 ARG B N 1
ATOM 2359 C CA . ARG B 1 9 ? -8.445 18.219 -0.029 1 91.12 9 ARG B CA 1
ATOM 2360 C C . ARG B 1 9 ? -7.523 17.562 0.993 1 91.12 9 ARG B C 1
ATOM 2362 O O . ARG B 1 9 ? -7.891 16.578 1.618 1 91.12 9 ARG B O 1
ATOM 2369 N N . LEU B 1 10 ? -6.293 17.984 1.157 1 94.19 10 LEU B N 1
ATOM 2370 C CA . LEU B 1 10 ? -5.234 17.281 1.876 1 94.19 10 LEU B CA 1
ATOM 2371 C C . LEU B 1 10 ? -5.66 16.984 3.309 1 94.19 10 LEU B C 1
ATOM 2373 O O . LEU B 1 10 ? -5.566 15.836 3.76 1 94.19 10 LEU B O 1
ATOM 2377 N N . GLY B 1 11 ? -6.109 17.984 4.027 1 95.31 11 GLY B N 1
ATOM 2378 C CA . GLY B 1 11 ? -6.52 17.766 5.406 1 95.31 11 GLY B CA 1
ATOM 2379 C C . GLY B 1 11 ? -7.609 16.719 5.547 1 95.31 11 GLY B C 1
ATOM 2380 O O . GLY B 1 11 ? -7.559 15.883 6.449 1 95.31 11 GLY B O 1
ATOM 2381 N N . ASN B 1 12 ? -8.594 16.812 4.691 1 95.06 12 ASN B N 1
ATOM 2382 C CA . ASN B 1 12 ? -9.68 15.836 4.695 1 95.06 12 ASN B CA 1
ATOM 2383 C C . ASN B 1 12 ? -9.172 14.43 4.379 1 95.06 12 ASN B C 1
ATOM 2385 O O . ASN B 1 12 ? -9.578 13.461 5.02 1 95.06 12 ASN B O 1
ATOM 2389 N N . LEU B 1 13 ? -8.312 14.344 3.41 1 97 13 LEU B N 1
ATOM 2390 C CA . LEU B 1 13 ? -7.766 13.047 3.027 1 97 13 LEU B CA 1
ATOM 2391 C C . LEU B 1 13 ? -6.984 12.43 4.18 1 97 13 LEU B C 1
ATOM 2393 O O . LEU B 1 13 ? -7.043 11.211 4.391 1 97 13 LEU B O 1
ATOM 2397 N N . MET B 1 14 ? -6.254 13.266 4.883 1 98.25 14 MET B N 1
ATOM 2398 C CA . MET B 1 14 ? -5.508 12.781 6.043 1 98.25 14 MET B CA 1
ATOM 2399 C C . MET B 1 14 ? -6.457 12.258 7.117 1 98.25 14 MET B C 1
ATOM 2401 O O . MET B 1 14 ? -6.199 11.227 7.734 1 98.25 14 MET B O 1
ATOM 2405 N N . MET B 1 15 ? -7.551 13 7.309 1 97.94 15 MET B N 1
ATOM 2406 C CA . MET B 1 15 ? -8.555 12.57 8.273 1 97.94 15 MET B CA 1
ATOM 2407 C C . MET B 1 15 ? -9.164 11.234 7.863 1 97.94 15 MET B C 1
ATOM 2409 O O . MET B 1 15 ? -9.328 10.336 8.695 1 97.94 15 MET B O 1
ATOM 2413 N N . GLU B 1 16 ? -9.523 11.18 6.637 1 98.31 16 GLU B N 1
ATOM 2414 C CA . GLU B 1 16 ? -10.125 9.961 6.105 1 98.31 16 GLU B CA 1
ATOM 2415 C C . GLU B 1 16 ? -9.172 8.773 6.23 1 98.31 16 GLU B C 1
ATOM 2417 O O . GLU B 1 16 ? -9.578 7.676 6.605 1 98.31 16 GLU B O 1
ATOM 2422 N N . TYR B 1 17 ? -7.898 8.938 5.934 1 98.62 17 TYR B N 1
ATOM 2423 C CA . TYR B 1 17 ? -6.883 7.898 6.051 1 98.62 17 TYR B CA 1
ATOM 2424 C C . TYR B 1 17 ? -6.789 7.387 7.48 1 98.62 17 TYR B C 1
ATOM 2426 O O . TYR B 1 17 ? -6.863 6.18 7.723 1 98.62 17 TYR B O 1
ATOM 2434 N N . ALA B 1 18 ? -6.582 8.352 8.375 1 98.81 18 ALA B N 1
ATOM 2435 C CA . ALA B 1 18 ? -6.398 7.996 9.781 1 98.81 18 ALA B CA 1
ATOM 2436 C C . ALA B 1 18 ? -7.633 7.289 10.328 1 98.81 18 ALA B C 1
ATOM 2438 O O . ALA B 1 18 ? -7.52 6.324 11.086 1 98.81 18 ALA B O 1
ATOM 2439 N N . THR B 1 19 ? -8.773 7.781 9.953 1 98.56 19 THR B N 1
ATOM 2440 C CA . THR B 1 19 ? -10.023 7.18 10.391 1 98.56 19 THR B CA 1
ATOM 2441 C C . THR B 1 19 ? -10.172 5.766 9.828 1 98.56 19 THR B C 1
ATOM 2443 O O . THR B 1 19 ? -10.508 4.832 10.562 1 98.56 19 THR B O 1
ATOM 2446 N N . LEU B 1 20 ? -9.93 5.617 8.539 1 98.81 20 LEU B N 1
ATOM 2447 C CA . LEU B 1 20 ? -9.977 4.305 7.898 1 98.81 20 LEU B CA 1
ATOM 2448 C C . LEU B 1 20 ? -9.016 3.338 8.578 1 98.81 20 LEU B C 1
ATOM 2450 O O . LEU B 1 20 ? -9.391 2.207 8.898 1 98.81 20 LEU B O 1
ATOM 2454 N N . TYR B 1 21 ? -7.789 3.805 8.797 1 98.81 21 TYR B N 1
ATOM 2455 C CA . TYR B 1 21 ? -6.75 3.023 9.461 1 98.81 21 TYR B CA 1
ATOM 2456 C C . TYR B 1 21 ? -7.23 2.529 10.82 1 98.81 21 TYR B C 1
ATOM 2458 O O . TYR B 1 21 ? -7.168 1.331 11.109 1 98.81 21 TYR B O 1
ATOM 2466 N N . ALA B 1 22 ? -7.742 3.396 11.586 1 98.75 22 ALA B N 1
ATOM 2467 C CA . ALA B 1 22 ? -8.117 3.105 12.969 1 98.75 22 ALA B CA 1
ATOM 2468 C C . ALA B 1 22 ? -9.352 2.207 13.016 1 98.75 22 ALA B C 1
ATOM 2470 O O . ALA B 1 22 ? -9.375 1.218 13.758 1 98.75 22 ALA B O 1
ATOM 2471 N N . LEU B 1 23 ? -10.359 2.523 12.297 1 98.62 23 LEU B N 1
ATOM 2472 C CA . LEU B 1 23 ? -11.609 1.773 12.367 1 98.62 23 LEU B CA 1
ATOM 2473 C C . LEU B 1 23 ? -11.438 0.37 11.797 1 98.62 23 LEU B C 1
ATOM 2475 O O . LEU B 1 23 ? -12.008 -0.592 12.312 1 98.62 23 LEU B O 1
ATOM 2479 N N . ALA B 1 24 ? -10.734 0.23 10.625 1 98.69 24 ALA B N 1
ATOM 2480 C CA . ALA B 1 24 ? -10.477 -1.101 10.086 1 98.69 24 ALA B CA 1
ATOM 2481 C C . ALA B 1 24 ? -9.758 -1.979 11.102 1 98.69 24 ALA B C 1
ATOM 2483 O O . ALA B 1 24 ? -10.141 -3.131 11.32 1 98.69 24 ALA B O 1
ATOM 2484 N N . LYS B 1 25 ? -8.711 -1.395 11.703 1 98.38 25 LYS B N 1
ATOM 2485 C CA . LYS B 1 25 ? -7.957 -2.111 12.734 1 98.38 25 LYS B CA 1
ATOM 2486 C C . LYS B 1 25 ? -8.859 -2.518 13.891 1 98.38 25 LYS B C 1
ATOM 2488 O O . LYS B 1 25 ? -8.82 -3.664 14.344 1 98.38 25 LYS B O 1
ATOM 2493 N N . LEU B 1 26 ? -9.633 -1.588 14.352 1 98.06 26 LEU B N 1
ATOM 2494 C CA . LEU B 1 26 ? -10.523 -1.808 15.484 1 98.06 26 LEU B CA 1
ATOM 2495 C C . LEU B 1 26 ? -11.508 -2.936 15.188 1 98.06 26 LEU B C 1
ATOM 2497 O O . LEU B 1 26 ? -11.906 -3.674 16.094 1 98.06 26 LEU B O 1
ATOM 2501 N N . ASN B 1 27 ? -11.922 -3.088 13.969 1 98.31 27 ASN B N 1
ATOM 2502 C CA . ASN B 1 27 ? -12.922 -4.074 13.586 1 98.31 27 ASN B CA 1
ATOM 2503 C C . ASN B 1 27 ? -12.281 -5.328 12.992 1 98.31 27 ASN B C 1
ATOM 2505 O O . ASN B 1 27 ? -12.977 -6.191 12.453 1 98.31 27 ASN B O 1
ATOM 2509 N N . GLY B 1 28 ? -10.945 -5.398 12.945 1 97.44 28 GLY B N 1
ATOM 2510 C CA . GLY B 1 28 ? -10.227 -6.605 12.562 1 97.44 28 GLY B CA 1
ATOM 2511 C C . GLY B 1 28 ? -10.156 -6.809 11.062 1 97.44 28 GLY B C 1
ATOM 2512 O O . GLY B 1 28 ? -10.18 -7.941 10.586 1 97.44 28 GLY B O 1
ATOM 2513 N N . HIS B 1 29 ? -10.148 -5.77 10.305 1 98 29 HIS B N 1
ATOM 2514 C CA . HIS B 1 29 ? -10.086 -5.863 8.852 1 98 29 HIS B CA 1
ATOM 2515 C C . HIS B 1 29 ? -8.852 -5.145 8.305 1 98 29 HIS B C 1
ATOM 2517 O O . HIS B 1 29 ? -8.297 -4.27 8.977 1 98 29 HIS B O 1
ATOM 2523 N N . GLN B 1 30 ? -8.43 -5.539 7.148 1 97.88 30 GLN B N 1
ATOM 2524 C CA . GLN B 1 30 ? -7.336 -4.867 6.457 1 97.88 30 GLN B CA 1
ATOM 2525 C C . GLN B 1 30 ? -7.84 -3.672 5.656 1 97.88 30 GLN B C 1
ATOM 2527 O O . GLN B 1 30 ? -8.75 -3.807 4.836 1 97.88 30 GLN B O 1
ATOM 2532 N N . ALA B 1 31 ? -7.27 -2.533 5.891 1 98.62 31 ALA B N 1
ATOM 2533 C CA . ALA B 1 31 ? -7.617 -1.329 5.141 1 98.62 31 ALA B CA 1
ATOM 2534 C C . ALA B 1 31 ? -6.805 -1.236 3.85 1 98.62 31 ALA B C 1
ATOM 2536 O O . ALA B 1 31 ? -5.617 -1.562 3.83 1 98.62 31 ALA B O 1
ATOM 2537 N N . TYR B 1 32 ? -7.43 -0.794 2.779 1 98.69 32 TYR B N 1
ATOM 2538 C CA . TYR B 1 32 ? -6.816 -0.474 1.494 1 98.69 32 TYR B CA 1
ATOM 2539 C C . TYR B 1 32 ? -7.191 0.935 1.048 1 98.69 32 TYR B C 1
ATOM 2541 O O . TYR B 1 32 ? -8.32 1.384 1.269 1 98.69 32 TYR B O 1
ATOM 2549 N N . LEU B 1 33 ? -6.258 1.571 0.41 1 98.5 33 LEU B N 1
ATOM 2550 C CA . LEU B 1 33 ? -6.547 2.887 -0.149 1 98.5 33 LEU B CA 1
ATOM 2551 C C . LEU B 1 33 ? -7.023 2.771 -1.594 1 98.5 33 LEU B C 1
ATOM 2553 O O . LEU B 1 33 ? -6.551 1.911 -2.34 1 98.5 33 LEU B O 1
ATOM 2557 N N . VAL B 1 34 ? -7.906 3.666 -1.946 1 96.94 34 VAL B N 1
ATOM 2558 C CA . VAL B 1 34 ? -8.141 3.857 -3.373 1 96.94 34 VAL B CA 1
ATOM 2559 C C . VAL B 1 34 ? -7.008 4.684 -3.979 1 96.94 34 VAL B C 1
ATOM 2561 O O . VAL B 1 34 ? -6.359 5.465 -3.279 1 96.94 34 VAL B O 1
ATOM 2564 N N . PRO B 1 35 ? -6.777 4.57 -5.254 1 96.19 35 PRO B N 1
ATOM 2565 C CA . PRO B 1 35 ? -5.613 5.191 -5.891 1 96.19 35 PRO B CA 1
ATOM 2566 C C . PRO B 1 35 ? -5.57 6.707 -5.691 1 96.19 35 PRO B C 1
ATOM 2568 O O . PRO B 1 35 ? -4.5 7.27 -5.438 1 96.19 35 PRO B O 1
ATOM 2571 N N . LYS B 1 36 ? -6.645 7.359 -5.75 1 94.75 36 LYS B N 1
ATOM 2572 C CA . LYS B 1 36 ? -6.684 8.812 -5.629 1 94.75 36 LYS B CA 1
ATOM 2573 C C . LYS B 1 36 ? -6.117 9.273 -4.289 1 94.75 36 LYS B C 1
ATOM 2575 O O . LYS B 1 36 ? -5.316 10.211 -4.234 1 94.75 36 LYS B O 1
ATOM 2580 N N . MET B 1 37 ? -6.535 8.672 -3.25 1 96.31 37 MET B N 1
ATOM 2581 C CA . MET B 1 37 ? -6.055 9.016 -1.913 1 96.31 37 MET B CA 1
ATOM 2582 C C . MET B 1 37 ? -4.566 8.711 -1.779 1 96.31 37 MET B C 1
ATOM 2584 O O . MET B 1 37 ? -3.812 9.523 -1.236 1 96.31 37 MET B O 1
ATOM 2588 N N . HIS B 1 38 ? -4.219 7.57 -2.275 1 97.75 38 HIS B N 1
ATOM 2589 C CA . HIS B 1 38 ? -2.814 7.18 -2.232 1 97.75 38 HIS B CA 1
ATOM 2590 C C . HIS B 1 38 ? -1.938 8.195 -2.955 1 97.75 38 HIS B C 1
ATOM 2592 O O . HIS B 1 38 ? -0.88 8.578 -2.451 1 97.75 38 HIS B O 1
ATOM 2598 N N . GLU B 1 39 ? -2.314 8.594 -4.113 1 95.44 39 GLU B N 1
ATOM 2599 C CA . GLU B 1 39 ? -1.527 9.492 -4.949 1 95.44 39 GLU B CA 1
ATOM 2600 C C . GLU B 1 39 ? -1.233 10.805 -4.227 1 95.44 39 GLU B C 1
ATOM 2602 O O . GLU B 1 39 ? -0.124 11.336 -4.316 1 95.44 39 GLU B O 1
ATOM 2607 N N . GLN B 1 40 ? -2.123 11.242 -3.541 1 94.62 40 GLN B N 1
ATOM 2608 C CA . GLN B 1 40 ? -1.968 12.531 -2.867 1 94.62 40 GLN B CA 1
ATOM 2609 C C . GLN B 1 40 ? -1.134 12.391 -1.598 1 94.62 40 GLN B C 1
ATOM 2611 O O . GLN B 1 40 ? -0.193 13.156 -1.379 1 94.62 40 GLN B O 1
ATOM 2616 N N . LEU B 1 41 ? -1.407 11.414 -0.825 1 97.56 41 LEU B N 1
ATOM 2617 C CA . LEU B 1 41 ? -0.785 11.297 0.49 1 97.56 41 LEU B CA 1
ATOM 2618 C C . LEU B 1 41 ? 0.632 10.742 0.374 1 97.56 41 LEU B C 1
ATOM 2620 O O . LEU B 1 41 ? 1.524 11.156 1.12 1 97.56 41 LEU B O 1
ATOM 2624 N N . SER B 1 42 ? 0.837 9.812 -0.593 1 97.81 42 SER B N 1
ATOM 2625 C CA . SER B 1 42 ? 2.129 9.141 -0.694 1 97.81 42 SER B CA 1
ATOM 2626 C C . SER B 1 42 ? 3.197 10.086 -1.241 1 97.81 42 SER B C 1
ATOM 2628 O O . SER B 1 42 ? 4.391 9.797 -1.154 1 97.81 42 SER B O 1
ATOM 2630 N N . GLN B 1 43 ? 2.793 11.18 -1.791 1 95.94 43 GLN B N 1
ATOM 2631 C CA . GLN B 1 43 ? 3.752 12.18 -2.25 1 95.94 43 GLN B CA 1
ATOM 2632 C C . GLN B 1 43 ? 4.512 12.789 -1.078 1 95.94 43 GLN B C 1
ATOM 2634 O O . GLN B 1 43 ? 5.664 13.203 -1.225 1 95.94 43 GLN B O 1
ATOM 2639 N N . MET B 1 44 ? 3.881 12.805 0.085 1 96.62 44 MET B N 1
ATOM 2640 C CA . MET B 1 44 ? 4.453 13.523 1.22 1 96.62 44 MET B CA 1
ATOM 2641 C C . MET B 1 44 ? 4.879 12.555 2.316 1 96.62 44 MET B C 1
ATOM 2643 O O . MET B 1 44 ? 5.895 12.773 2.982 1 96.62 44 MET B O 1
ATOM 2647 N N . PHE B 1 45 ? 4.059 11.492 2.463 1 98.38 45 PHE B N 1
ATOM 2648 C CA . PHE B 1 45 ? 4.184 10.68 3.67 1 98.38 45 PHE B CA 1
ATOM 2649 C C . PHE B 1 45 ? 4.582 9.25 3.324 1 98.38 45 PHE B C 1
ATOM 2651 O O . PHE B 1 45 ? 4.289 8.766 2.229 1 98.38 45 PHE B O 1
ATOM 2658 N N . ARG B 1 46 ? 5.199 8.602 4.262 1 97.81 46 ARG B N 1
ATOM 2659 C CA . ARG B 1 46 ? 5.547 7.191 4.152 1 97.81 46 ARG B CA 1
ATOM 2660 C C . ARG B 1 46 ? 4.398 6.309 4.633 1 97.81 46 ARG B C 1
ATOM 2662 O O . ARG B 1 46 ? 4.586 5.465 5.512 1 97.81 46 ARG B O 1
ATOM 2669 N N . ILE B 1 47 ? 3.234 6.512 3.982 1 98.69 47 ILE B N 1
ATOM 2670 C CA . ILE B 1 47 ? 2.059 5.75 4.391 1 98.69 47 ILE B CA 1
ATOM 2671 C C . ILE B 1 47 ? 2.248 4.277 4.027 1 98.69 47 ILE B C 1
ATOM 2673 O O . ILE B 1 47 ? 2.963 3.953 3.076 1 98.69 47 ILE B O 1
ATOM 2677 N N . THR B 1 48 ? 1.56 3.377 4.77 1 98.5 48 THR B N 1
ATOM 2678 C CA . THR B 1 48 ? 1.882 1.963 4.621 1 98.5 48 THR B CA 1
ATOM 2679 C C . THR B 1 48 ? 0.635 1.16 4.258 1 98.5 48 THR B C 1
ATOM 2681 O O . THR B 1 48 ? 0.718 -0.043 4 1 98.5 48 THR B O 1
ATOM 2684 N N . LEU B 1 49 ? -0.54 1.786 4.207 1 98.69 49 LEU B N 1
ATOM 2685 C CA . LEU B 1 49 ? -1.708 1.027 3.775 1 98.69 49 LEU B CA 1
ATOM 2686 C C . LEU B 1 49 ? -1.57 0.602 2.318 1 98.69 49 LEU B C 1
ATOM 2688 O O . LEU B 1 49 ? -1.118 1.384 1.479 1 98.69 49 LEU B O 1
ATOM 2692 N N . PRO B 1 50 ? -1.933 -0.59 2.041 1 98.56 50 PRO B N 1
ATOM 2693 C CA . PRO B 1 50 ? -1.917 -1.03 0.643 1 98.56 50 PRO B CA 1
ATOM 2694 C C . PRO B 1 50 ? -2.961 -0.317 -0.212 1 98.56 50 PRO B C 1
ATOM 2696 O O . PRO B 1 50 ? -3.85 0.352 0.322 1 98.56 50 PRO B O 1
ATOM 2699 N N . VAL B 1 51 ? -2.793 -0.454 -1.5 1 98.5 51 VAL B N 1
ATOM 2700 C CA . VAL B 1 51 ? -3.645 0.267 -2.439 1 98.5 51 VAL B CA 1
ATOM 2701 C C . VAL B 1 51 ? -4.457 -0.726 -3.268 1 98.5 51 VAL B C 1
ATOM 2703 O O . VAL B 1 51 ? -3.936 -1.759 -3.697 1 98.5 51 VAL B O 1
ATOM 2706 N N . LEU B 1 52 ? -5.68 -0.423 -3.49 1 97.44 52 LEU B N 1
ATOM 2707 C CA . LEU B 1 52 ? -6.531 -1.229 -4.359 1 97.44 52 LEU B CA 1
ATOM 2708 C C . LEU B 1 52 ? -6.242 -0.941 -5.828 1 97.44 52 LEU B C 1
ATOM 2710 O O . LEU B 1 52 ? -6.02 0.212 -6.207 1 97.44 52 LEU B O 1
ATOM 2714 N N . HIS B 1 53 ? -6.23 -1.991 -6.598 1 96.38 53 HIS B N 1
ATOM 2715 C CA . HIS B 1 53 ? -6.309 -1.785 -8.039 1 96.38 53 HIS B CA 1
ATOM 2716 C C . HIS B 1 53 ? -7.645 -1.173 -8.438 1 96.38 53 HIS B C 1
ATOM 2718 O O . HIS B 1 53 ? -8.695 -1.562 -7.914 1 96.38 53 HIS B O 1
ATOM 2724 N N . SER B 1 54 ? -7.645 -0.25 -9.391 1 95.31 54 SER B N 1
ATOM 2725 C CA . SER B 1 54 ? -8.852 0.482 -9.758 1 95.31 54 SER B CA 1
ATOM 2726 C C . SER B 1 54 ? -9.945 -0.464 -10.234 1 95.31 54 SER B C 1
ATOM 2728 O O . SER B 1 54 ? -11.109 -0.32 -9.852 1 95.31 54 SER B O 1
ATOM 2730 N N . GLU B 1 55 ? -9.594 -1.434 -11.047 1 94.94 55 GLU B N 1
ATOM 2731 C CA . GLU B 1 55 ? -10.578 -2.373 -11.578 1 94.94 55 GLU B CA 1
ATOM 2732 C C . GLU B 1 55 ? -11.148 -3.258 -10.469 1 94.94 55 GLU B C 1
ATOM 2734 O O . GLU B 1 55 ? -12.328 -3.604 -10.492 1 94.94 55 GLU B O 1
ATOM 2739 N N . VAL B 1 56 ? -10.281 -3.613 -9.578 1 96.19 56 VAL B N 1
ATOM 2740 C CA . VAL B 1 56 ? -10.711 -4.438 -8.453 1 96.19 56 VAL B CA 1
ATOM 2741 C C . VAL B 1 56 ? -11.711 -3.664 -7.594 1 96.19 56 VAL B C 1
ATOM 2743 O O . VAL B 1 56 ? -12.758 -4.199 -7.207 1 96.19 56 VAL B O 1
ATOM 2746 N N . ALA B 1 57 ? -11.398 -2.414 -7.324 1 96 57 ALA B N 1
ATOM 2747 C CA . ALA B 1 57 ? -12.281 -1.566 -6.527 1 96 57 ALA B CA 1
ATOM 2748 C C . ALA B 1 57 ? -13.672 -1.479 -7.152 1 96 57 ALA B C 1
ATOM 2750 O O . ALA B 1 57 ? -14.672 -1.403 -6.438 1 96 57 ALA B O 1
ATOM 2751 N N . GLN B 1 58 ? -13.727 -1.496 -8.445 1 95.5 58 GLN B N 1
ATOM 2752 C CA . GLN B 1 58 ? -14.992 -1.354 -9.164 1 95.5 58 GLN B CA 1
ATOM 2753 C C . GLN B 1 58 ? -15.781 -2.656 -9.148 1 95.5 58 GLN B C 1
ATOM 2755 O O . GLN B 1 58 ? -17.016 -2.643 -9.258 1 95.5 58 GLN B O 1
ATOM 2760 N N . ARG B 1 59 ? -15.125 -3.764 -8.977 1 95.81 59 ARG B N 1
ATOM 2761 C CA . ARG B 1 59 ? -15.773 -5.066 -9.07 1 95.81 59 ARG B CA 1
ATOM 2762 C C . ARG B 1 59 ? -16.297 -5.516 -7.711 1 95.81 59 ARG B C 1
ATOM 2764 O O . ARG B 1 59 ? -17.156 -6.395 -7.625 1 95.81 59 ARG B O 1
ATOM 2771 N N . ILE B 1 60 ? -15.727 -4.992 -6.676 1 96.5 60 ILE B N 1
ATOM 2772 C CA . ILE B 1 60 ? -16.141 -5.355 -5.324 1 96.5 60 ILE B CA 1
ATOM 2773 C C . ILE B 1 60 ? -17.484 -4.691 -5 1 96.5 60 ILE B C 1
ATOM 2775 O O . ILE B 1 60 ? -17.672 -3.51 -5.289 1 96.5 60 ILE B O 1
ATOM 2779 N N . LYS B 1 61 ? -18.438 -5.457 -4.469 1 96.12 61 LYS B N 1
ATOM 2780 C CA . LYS B 1 61 ? -19.672 -4.898 -3.943 1 96.12 61 LYS B CA 1
ATOM 2781 C C . LYS B 1 61 ? -19.484 -4.379 -2.521 1 96.12 61 LYS B C 1
ATOM 2783 O O . LYS B 1 61 ? -19.609 -5.137 -1.557 1 96.12 61 LYS B O 1
ATOM 2788 N N . TRP B 1 62 ? -19.375 -3.135 -2.393 1 97.69 62 TRP B N 1
ATOM 2789 C CA . TRP B 1 62 ? -19.047 -2.498 -1.12 1 97.69 62 TRP B CA 1
ATOM 2790 C C . TRP B 1 62 ? -20.312 -2.242 -0.302 1 97.69 62 TRP B C 1
ATOM 2792 O O . TRP B 1 62 ? -21.328 -1.817 -0.845 1 97.69 62 TRP B O 1
ATOM 2802 N N . LYS B 1 63 ? -20.281 -2.502 0.952 1 98.12 63 LYS B N 1
ATOM 2803 C CA . LYS B 1 63 ? -21.203 -1.896 1.904 1 98.12 63 LYS B CA 1
ATOM 2804 C C . LYS B 1 63 ? -20.75 -0.486 2.283 1 98.12 63 LYS B C 1
ATOM 2806 O O . LYS B 1 63 ? -19.75 -0.313 2.977 1 98.12 63 LYS B O 1
ATOM 2811 N N . VAL B 1 64 ? -21.484 0.485 1.932 1 97.81 64 VAL B N 1
ATOM 2812 C CA . VAL B 1 64 ? -21.109 1.867 2.227 1 97.81 64 VAL B CA 1
ATOM 2813 C C . VAL B 1 64 ? -21.594 2.24 3.627 1 97.81 64 VAL B C 1
ATOM 2815 O O . VAL B 1 64 ? -22.766 2.08 3.951 1 97.81 64 VAL B O 1
ATOM 2818 N N . VAL B 1 65 ? -20.734 2.654 4.457 1 97.62 65 VAL B N 1
ATOM 2819 C CA . VAL B 1 65 ? -21.047 3.068 5.82 1 97.62 65 VAL B CA 1
ATOM 2820 C C . VAL B 1 65 ? -20.766 4.559 5.992 1 97.62 65 VAL B C 1
ATOM 2822 O O . VAL B 1 65 ? -19.609 4.988 5.871 1 97.62 65 VAL B O 1
ATOM 2825 N N . GLY B 1 66 ? -21.719 5.336 6.262 1 95.81 66 GLY B N 1
ATOM 2826 C CA . GLY B 1 66 ? -21.547 6.75 6.547 1 95.81 66 GLY B CA 1
ATOM 2827 C C . GLY B 1 66 ? -21.062 7.023 7.957 1 95.81 66 GLY B C 1
ATOM 2828 O O . GLY B 1 66 ? -21.688 6.613 8.93 1 95.81 66 GLY B O 1
ATOM 2829 N N . ILE B 1 67 ? -19.953 7.652 8.023 1 93.69 67 ILE B N 1
ATOM 2830 C CA . ILE B 1 67 ? -19.375 7.945 9.328 1 93.69 67 ILE B CA 1
ATOM 2831 C C . ILE B 1 67 ? -19.656 9.398 9.695 1 93.69 67 ILE B C 1
ATOM 2833 O O . ILE B 1 67 ? -19.625 10.281 8.836 1 93.69 67 ILE B O 1
ATOM 2837 N N . HIS B 1 68 ? -19.844 9.625 11 1 88.94 68 HIS B N 1
ATOM 2838 C CA . HIS B 1 68 ? -20.047 10.961 11.531 1 88.94 68 HIS B CA 1
ATOM 2839 C C . HIS B 1 68 ? -18.734 11.703 11.68 1 88.94 68 HIS B C 1
ATOM 2841 O O . HIS B 1 68 ? -17.672 11.156 11.375 1 88.94 68 HIS B O 1
ATOM 2847 N N . HIS B 1 69 ? -18.875 12.922 12.172 1 90 69 HIS B N 1
ATOM 2848 C CA . HIS B 1 69 ? -17.703 13.789 12.289 1 90 69 HIS B CA 1
ATOM 2849 C C . HIS B 1 69 ? -16.781 13.328 13.406 1 90 69 HIS B C 1
ATOM 2851 O O . HIS B 1 69 ? -15.586 13.633 13.398 1 90 69 HIS B O 1
ATOM 2857 N N . TRP B 1 70 ? -17.438 12.539 14.375 1 91.56 70 TRP B N 1
ATOM 2858 C CA . TRP B 1 70 ? -16.625 12.047 15.492 1 91.56 70 TRP B CA 1
ATOM 2859 C C . TRP B 1 70 ? -16.969 10.594 15.812 1 91.56 70 TRP B C 1
ATOM 2861 O O . TRP B 1 70 ? -17.938 10.047 15.281 1 91.56 70 TRP B O 1
ATOM 2871 N N . MET B 1 71 ? -16.203 10 16.625 1 94 71 MET B N 1
ATOM 2872 C CA . MET B 1 71 ? -16.312 8.578 16.953 1 94 71 MET B CA 1
ATOM 2873 C C . MET B 1 71 ? -17.609 8.273 17.672 1 94 71 MET B C 1
ATOM 2875 O O . MET B 1 71 ? -18.047 9.039 18.531 1 94 71 MET B O 1
ATOM 2879 N N . HIS B 1 72 ? -18.219 7.238 17.328 1 93.62 72 HIS B N 1
ATOM 2880 C CA . HIS B 1 72 ? -19.406 6.691 17.984 1 93.62 72 HIS B CA 1
ATOM 2881 C C . HIS B 1 72 ? -19.172 5.238 18.406 1 93.62 72 HIS B C 1
ATOM 2883 O O . HIS B 1 72 ? -18.469 4.496 17.719 1 93.62 72 HIS B O 1
ATOM 2889 N N . PRO B 1 73 ? -19.781 4.836 19.484 1 94.69 73 PRO B N 1
ATOM 2890 C CA . PRO B 1 73 ? -19.609 3.463 19.953 1 94.69 73 PRO B CA 1
ATOM 2891 C C . PRO B 1 73 ? -19.984 2.42 18.906 1 94.69 73 PRO B C 1
ATOM 2893 O O . PRO B 1 73 ? -19.406 1.33 18.875 1 94.69 73 PRO B O 1
ATOM 2896 N N . GLU B 1 74 ? -20.859 2.764 18.078 1 95.44 74 GLU B N 1
ATOM 2897 C CA . GLU B 1 74 ? -21.344 1.822 17.062 1 95.44 74 GLU B CA 1
ATOM 2898 C C . GLU B 1 74 ? -20.234 1.471 16.078 1 95.44 74 GLU B C 1
ATOM 2900 O O . GLU B 1 74 ? -20.312 0.439 15.398 1 95.44 74 GLU B O 1
ATOM 2905 N N . TYR B 1 75 ? -19.25 2.287 15.977 1 96.69 75 TYR B N 1
ATOM 2906 C CA . TYR B 1 75 ? -18.188 2.07 14.984 1 96.69 75 TYR B CA 1
ATOM 2907 C C . TYR B 1 75 ? -17.234 0.98 15.445 1 96.69 75 TYR B C 1
ATOM 2909 O O . TYR B 1 75 ? -16.359 0.555 14.688 1 96.69 75 TYR B O 1
ATOM 2917 N N . LYS B 1 76 ? -17.391 0.516 16.641 1 96.06 76 LYS B N 1
ATOM 2918 C CA . LYS B 1 76 ? -16.547 -0.566 17.156 1 96.06 76 LYS B CA 1
ATOM 2919 C C . LYS B 1 76 ? -16.953 -1.908 16.547 1 96.06 76 LYS B C 1
ATOM 2921 O O . LYS B 1 76 ? -16.203 -2.873 16.609 1 96.06 76 LYS B O 1
ATOM 2926 N N . HIS B 1 77 ? -18.188 -1.921 16.016 1 96.62 77 HIS B N 1
ATOM 2927 C CA . HIS B 1 77 ? -18.703 -3.174 15.477 1 96.62 77 HIS B CA 1
ATOM 2928 C C . HIS B 1 77 ? -19.422 -2.947 14.156 1 96.62 77 HIS B C 1
ATOM 2930 O O . HIS B 1 77 ? -20.609 -3.273 14.016 1 96.62 77 HIS B O 1
ATOM 2936 N N . ILE B 1 78 ? -18.734 -2.514 13.242 1 96.88 78 ILE B N 1
ATOM 2937 C CA . ILE B 1 78 ? -19.266 -2.361 11.898 1 96.88 78 ILE B CA 1
ATOM 2938 C C . ILE B 1 78 ? -19.266 -3.713 11.188 1 96.88 78 ILE B C 1
ATOM 2940 O O . ILE B 1 78 ? -18.234 -4.379 11.094 1 96.88 78 ILE B O 1
ATOM 2944 N N . GLN B 1 79 ? -20.344 -4.125 10.703 1 95.38 79 GLN B N 1
ATOM 2945 C CA . GLN B 1 79 ? -20.453 -5.426 10.047 1 95.38 79 GLN B CA 1
ATOM 2946 C C . GLN B 1 79 ? -20.109 -5.324 8.57 1 95.38 79 GLN B C 1
ATOM 2948 O O . GLN B 1 79 ? -20.422 -4.328 7.918 1 95.38 79 GLN B O 1
ATOM 2953 N N . GLY B 1 80 ? -19.453 -6.363 8.07 1 95.56 80 GLY B N 1
ATOM 2954 C CA . GLY B 1 80 ? -19.172 -6.449 6.648 1 95.56 80 GLY B CA 1
ATOM 2955 C C . GLY B 1 80 ? -17.703 -6.738 6.359 1 95.56 80 GLY B C 1
ATOM 2956 O O . GLY B 1 80 ? -16.812 -6.199 7.02 1 95.56 80 GLY B O 1
ATOM 2957 N N . ASP B 1 81 ? -17.5 -7.559 5.375 1 95.25 81 ASP B N 1
ATOM 2958 C CA . ASP B 1 81 ? -16.141 -7.91 4.98 1 95.25 81 ASP B CA 1
ATOM 2959 C C . ASP B 1 81 ? -15.562 -6.875 4.02 1 95.25 81 ASP B C 1
ATOM 2961 O O . ASP B 1 81 ? -14.344 -6.656 3.986 1 95.25 81 ASP B O 1
ATOM 2965 N N . TYR B 1 82 ? -16.453 -6.316 3.281 1 98 82 TYR B N 1
ATOM 2966 C CA . TYR B 1 82 ? -16.109 -5.277 2.32 1 98 82 TYR B CA 1
ATOM 2967 C C . TYR B 1 82 ? -16.844 -3.979 2.629 1 98 82 TYR B C 1
ATOM 2969 O O . TYR B 1 82 ? -18 -3.816 2.262 1 98 82 TYR B O 1
ATOM 2977 N N . VAL B 1 83 ? -16.156 -3.08 3.258 1 98.56 83 VAL B N 1
ATOM 2978 C CA . VAL B 1 83 ? -16.797 -1.853 3.729 1 98.56 83 VAL B CA 1
ATOM 2979 C C . VAL B 1 83 ? -16.094 -0.644 3.104 1 98.56 83 VAL B C 1
ATOM 2981 O O . VAL B 1 83 ? -14.875 -0.604 3.008 1 98.56 83 VAL B O 1
ATOM 2984 N N . LYS B 1 84 ? -16.844 0.252 2.619 1 98.38 84 LYS B N 1
ATOM 2985 C CA . LYS B 1 84 ? -16.375 1.554 2.156 1 98.38 84 LYS B CA 1
ATOM 2986 C C . LYS B 1 84 ? -16.906 2.678 3.035 1 98.38 84 LYS B C 1
ATOM 2988 O O . LYS B 1 84 ? -18.109 2.945 3.041 1 98.38 84 LYS B O 1
ATOM 2993 N N . LEU B 1 85 ? -16.031 3.314 3.789 1 98.19 85 LEU B N 1
ATOM 2994 C CA . LEU B 1 85 ? -16.422 4.414 4.66 1 98.19 85 LEU B CA 1
ATOM 2995 C C . LEU B 1 85 ? -16.688 5.68 3.854 1 98.19 85 LEU B C 1
ATOM 2997 O O . LEU B 1 85 ? -15.953 5.988 2.916 1 98.19 85 LEU B O 1
ATOM 3001 N N . SER B 1 86 ? -17.734 6.312 4.172 1 96.31 86 SER B N 1
ATOM 3002 C CA . SER B 1 86 ? -18.094 7.586 3.551 1 96.31 86 SER B CA 1
ATOM 3003 C C . SER B 1 86 ? -18.391 8.648 4.602 1 96.31 86 SER B C 1
ATOM 3005 O O . SER B 1 86 ? -18.719 8.328 5.746 1 96.31 86 SER B O 1
ATOM 3007 N N . GLY B 1 87 ? -18.203 9.914 4.203 1 92.69 87 GLY B N 1
ATOM 3008 C CA . GLY B 1 87 ? -18.422 11.039 5.105 1 92.69 87 GLY B CA 1
ATOM 3009 C C . GLY B 1 87 ? -17.172 11.883 5.32 1 92.69 87 GLY B C 1
ATOM 3010 O O . GLY B 1 87 ? -16.172 11.711 4.621 1 92.69 87 GLY B O 1
ATOM 3011 N N . TYR B 1 88 ? -17.312 12.812 6.27 1 89.5 88 TYR B N 1
ATOM 3012 C CA . TYR B 1 88 ? -16.219 13.734 6.574 1 89.5 88 TYR B CA 1
ATOM 3013 C C . TYR B 1 88 ? -15.805 13.617 8.039 1 89.5 88 TYR B C 1
ATOM 3015 O O . TYR B 1 88 ? -16.125 14.484 8.852 1 89.5 88 TYR B O 1
ATOM 3023 N N . PRO B 1 89 ? -15.078 12.523 8.258 1 93 89 PRO B N 1
ATOM 3024 C CA . PRO B 1 89 ? -14.547 12.492 9.625 1 93 89 PRO B CA 1
ATOM 3025 C C . PRO B 1 89 ? -13.617 13.664 9.922 1 93 89 PRO B C 1
ATOM 3027 O O . PRO B 1 89 ? -12.812 14.055 9.07 1 93 89 PRO B O 1
ATOM 3030 N N . CYS B 1 90 ? -13.758 14.266 11.141 1 91.25 90 CYS B N 1
ATOM 3031 C CA . CYS B 1 90 ? -12.984 15.461 11.453 1 91.25 90 CYS B CA 1
ATOM 3032 C C . CYS B 1 90 ? -12.516 15.445 12.898 1 91.25 90 CYS B C 1
ATOM 3034 O O . CYS B 1 90 ? -12.281 16.5 13.492 1 91.25 90 CYS B O 1
ATOM 3036 N N . SER B 1 91 ? -12.492 14.273 13.5 1 94.69 91 SER B N 1
ATOM 3037 C CA . SER B 1 91 ? -12.211 14.219 14.93 1 94.69 91 SER B CA 1
ATOM 3038 C C . SER B 1 91 ? -11.016 13.312 15.219 1 94.69 91 SER B C 1
ATOM 3040 O O . SER B 1 91 ? -10.891 12.234 14.641 1 94.69 91 SER B O 1
ATOM 3042 N N . TRP B 1 92 ? -10.273 13.758 16.156 1 96.38 92 TRP B N 1
ATOM 3043 C CA . TRP B 1 92 ? -9.133 12.984 16.656 1 96.38 92 TRP B CA 1
ATOM 3044 C C . TRP B 1 92 ? -9.602 11.742 17.406 1 96.38 92 TRP B C 1
ATOM 3046 O O . TRP B 1 92 ? -8.828 10.805 17.609 1 96.38 92 TRP B O 1
ATOM 3056 N N . THR B 1 93 ? -10.836 11.656 17.797 1 96.62 93 THR B N 1
ATOM 3057 C CA . THR B 1 93 ? -11.367 10.578 18.625 1 96.62 93 THR B CA 1
ATOM 3058 C C . THR B 1 93 ? -11.383 9.266 17.859 1 96.62 93 THR B C 1
ATOM 3060 O O . THR B 1 93 ? -11.492 8.188 18.453 1 96.62 93 THR B O 1
ATOM 3063 N N . PHE B 1 94 ? -11.258 9.32 16.594 1 97.44 94 PHE B N 1
ATOM 3064 C CA . PHE B 1 94 ? -11.25 8.109 15.773 1 97.44 94 PHE B CA 1
ATOM 3065 C C . PHE B 1 94 ? -9.945 7.348 15.945 1 97.44 94 PHE B C 1
ATOM 3067 O O . PHE B 1 94 ? -9.914 6.121 15.859 1 97.44 94 PHE B O 1
ATOM 3074 N N . PHE B 1 95 ? -8.797 8.117 16.219 1 98.25 95 PHE B N 1
ATOM 3075 C CA . PHE B 1 95 ? -7.527 7.438 15.992 1 98.25 95 PHE B CA 1
ATOM 3076 C C . PHE B 1 95 ? -6.52 7.793 17.078 1 98.25 95 PHE B C 1
ATOM 3078 O O . PHE B 1 95 ? -5.406 7.262 17.094 1 98.25 95 PHE B O 1
ATOM 3085 N N . HIS B 1 96 ? -6.824 8.641 18.016 1 97.88 96 HIS B N 1
ATOM 3086 C CA . HIS B 1 96 ? -5.848 9.133 18.984 1 97.88 96 HIS B CA 1
ATOM 3087 C C . HIS B 1 96 ? -5.367 8.016 19.891 1 97.88 96 HIS B C 1
ATOM 3089 O O . HIS B 1 96 ? -4.266 8.086 20.438 1 97.88 96 HIS B O 1
ATOM 3095 N N . HIS B 1 97 ? -6.184 6.973 20.109 1 97.44 97 HIS B N 1
ATOM 3096 C CA . HIS B 1 97 ? -5.797 5.844 20.938 1 97.44 97 HIS B CA 1
ATOM 3097 C C . HIS B 1 97 ? -4.641 5.066 20.328 1 97.44 97 HIS B C 1
ATOM 3099 O O . HIS B 1 97 ? -3.969 4.293 21.016 1 97.44 97 HIS B O 1
ATOM 3105 N N . ILE B 1 98 ? -4.348 5.227 19.031 1 98.38 98 ILE B N 1
ATOM 3106 C CA . ILE B 1 98 ? -3.197 4.629 18.359 1 98.38 98 ILE B CA 1
ATOM 3107 C C . ILE B 1 98 ? -2.33 5.73 17.75 1 98.38 98 ILE B C 1
ATOM 3109 O O . ILE B 1 98 ? -1.849 5.594 16.625 1 98.38 98 ILE B O 1
ATOM 3113 N N . GLN B 1 99 ? -2.17 6.77 18.422 1 98.25 99 GLN B N 1
ATOM 3114 C CA . GLN B 1 99 ? -1.501 7.984 17.969 1 98.25 99 GLN B CA 1
ATOM 3115 C C . GLN B 1 99 ? -0.119 7.672 17.406 1 98.25 99 GLN B C 1
ATOM 3117 O O . GLN B 1 99 ? 0.266 8.211 16.359 1 98.25 99 GLN B O 1
ATOM 3122 N N . GLU B 1 100 ? 0.683 6.836 18.016 1 98.44 100 GLU B N 1
ATOM 3123 C CA . GLU B 1 100 ? 2.035 6.52 17.562 1 98.44 100 GLU B CA 1
ATOM 3124 C C . GLU B 1 100 ? 2.02 5.934 16.156 1 98.44 100 GLU B C 1
ATOM 3126 O O . GLU B 1 100 ? 2.873 6.27 15.336 1 98.44 100 GLU B O 1
ATOM 3131 N N . GLU B 1 101 ? 1.075 5.039 15.875 1 98.62 101 GLU B N 1
ATOM 3132 C CA . GLU B 1 101 ? 0.946 4.449 14.539 1 98.62 101 GLU B CA 1
ATOM 3133 C C . GLU B 1 101 ? 0.584 5.508 13.5 1 98.62 101 GLU B C 1
ATOM 3135 O O . GLU B 1 101 ? 1.121 5.504 12.391 1 98.62 101 GLU B O 1
ATOM 3140 N N . ILE B 1 102 ? -0.328 6.371 13.922 1 98.75 102 ILE B N 1
ATOM 3141 C CA . ILE B 1 102 ? -0.786 7.406 13 1 98.75 102 ILE B CA 1
ATOM 3142 C C . ILE B 1 102 ? 0.363 8.367 12.695 1 98.75 102 ILE B C 1
ATOM 3144 O O . ILE B 1 102 ? 0.56 8.75 11.539 1 98.75 102 ILE B O 1
ATOM 3148 N N . LEU B 1 103 ? 1.116 8.742 13.711 1 98.62 103 LEU B N 1
ATOM 3149 C CA . LEU B 1 103 ? 2.268 9.617 13.5 1 98.62 103 LEU B CA 1
ATOM 3150 C C . LEU B 1 103 ? 3.297 8.945 12.594 1 98.62 103 LEU B C 1
ATOM 3152 O O . LEU B 1 103 ? 3.934 9.609 11.773 1 98.62 103 LEU B O 1
ATOM 3156 N N . ARG B 1 104 ? 3.451 7.66 12.742 1 98.31 104 ARG B N 1
ATOM 3157 C CA . ARG B 1 104 ? 4.363 6.926 11.875 1 98.31 104 ARG B CA 1
ATOM 3158 C C . ARG B 1 104 ? 3.885 6.961 10.422 1 98.31 104 ARG B C 1
ATOM 3160 O O . ARG B 1 104 ? 4.691 7.109 9.5 1 98.31 104 ARG B O 1
ATOM 3167 N N . GLU B 1 105 ? 2.6 6.773 10.234 1 98.75 105 GLU B N 1
ATOM 3168 C CA . GLU B 1 105 ? 2.025 6.824 8.898 1 98.75 105 GLU B CA 1
ATOM 3169 C C . GLU B 1 105 ? 2.301 8.172 8.227 1 98.75 105 GLU B C 1
ATOM 3171 O O . GLU B 1 105 ? 2.609 8.227 7.035 1 98.75 105 GLU B O 1
ATOM 3176 N N . PHE B 1 106 ? 2.221 9.219 9 1 98.75 106 PHE B N 1
ATOM 3177 C CA . PHE B 1 106 ? 2.365 10.555 8.43 1 98.75 106 PHE B CA 1
ATOM 3178 C C . PHE B 1 106 ? 3.771 11.094 8.656 1 98.75 106 PHE B C 1
ATOM 3180 O O . PHE B 1 106 ? 3.945 12.273 8.984 1 98.75 106 PHE B O 1
ATOM 3187 N N . THR B 1 107 ? 4.73 10.242 8.562 1 98.25 107 THR B N 1
ATOM 3188 C CA . THR B 1 107 ? 6.133 10.641 8.523 1 98.25 107 THR B CA 1
ATOM 3189 C C . THR B 1 107 ? 6.508 11.141 7.129 1 98.25 107 THR B C 1
ATOM 3191 O O . THR B 1 107 ? 6.254 10.469 6.129 1 98.25 107 THR B O 1
ATOM 3194 N N . PHE B 1 108 ? 7.066 12.297 7.062 1 98.12 108 PHE B N 1
ATOM 3195 C CA . PHE B 1 108 ? 7.48 12.875 5.785 1 98.12 108 PHE B CA 1
ATOM 3196 C C . PHE B 1 108 ? 8.625 12.07 5.176 1 98.12 108 PHE B C 1
ATOM 3198 O O . PHE B 1 108 ? 9.445 11.5 5.898 1 98.12 108 PHE B O 1
ATOM 3205 N N . HIS B 1 109 ? 8.633 12.055 3.879 1 97.81 109 HIS B N 1
ATOM 3206 C CA . HIS B 1 109 ? 9.852 11.57 3.24 1 97.81 109 HIS B CA 1
ATOM 3207 C C . HIS B 1 109 ? 11.062 12.391 3.664 1 97.81 109 HIS B C 1
ATOM 3209 O O . HIS B 1 109 ? 10.969 13.609 3.832 1 97.81 109 HIS B O 1
ATOM 3215 N N . ASP B 1 110 ? 12.211 11.781 3.727 1 96.94 110 ASP B N 1
ATOM 3216 C CA . ASP B 1 110 ? 13.422 12.406 4.262 1 96.94 110 ASP B CA 1
ATOM 3217 C C . ASP B 1 110 ? 13.781 13.664 3.475 1 96.94 110 ASP B C 1
ATOM 3219 O O . ASP B 1 110 ? 14.18 14.672 4.059 1 96.94 110 ASP B O 1
ATOM 3223 N N . PHE B 1 111 ? 13.664 13.602 2.189 1 96.12 111 PHE B N 1
ATOM 3224 C CA . PHE B 1 111 ? 14.086 14.742 1.387 1 96.12 111 PHE B CA 1
ATOM 3225 C C . PHE B 1 111 ? 13.156 15.93 1.592 1 96.12 111 PHE B C 1
ATOM 3227 O O . PHE B 1 111 ? 13.586 17.078 1.521 1 96.12 111 PHE B O 1
ATOM 3234 N N . ILE B 1 112 ? 11.898 15.695 1.818 1 96.44 112 ILE B N 1
ATOM 3235 C CA . ILE B 1 112 ? 10.961 16.781 2.1 1 96.44 112 ILE B CA 1
ATOM 3236 C C . ILE B 1 112 ? 11.32 17.438 3.422 1 96.44 112 ILE B C 1
ATOM 3238 O O . ILE B 1 112 ? 11.336 18.672 3.518 1 96.44 112 ILE B O 1
ATOM 3242 N N . ALA B 1 113 ? 11.547 16.609 4.418 1 97.5 113 ALA B N 1
ATOM 3243 C CA . ALA B 1 113 ? 11.961 17.125 5.715 1 97.5 113 ALA B CA 1
ATOM 3244 C C . ALA B 1 113 ? 13.234 17.953 5.586 1 97.5 113 ALA B C 1
ATOM 3246 O O . ALA B 1 113 ? 13.328 19.047 6.148 1 97.5 113 ALA B O 1
ATOM 3247 N N . ALA B 1 114 ? 14.188 17.438 4.84 1 97.31 114 ALA B N 1
ATOM 3248 C CA . ALA B 1 114 ? 15.461 18.125 4.66 1 97.31 114 ALA B CA 1
ATOM 3249 C C . ALA B 1 114 ? 15.266 19.469 3.957 1 97.31 114 ALA B C 1
ATOM 3251 O O . ALA B 1 114 ? 15.82 20.484 4.383 1 97.31 114 ALA B O 1
ATOM 3252 N N . GLU B 1 115 ? 14.516 19.453 2.902 1 95.56 115 GLU B N 1
ATOM 3253 C CA . GLU B 1 115 ? 14.25 20.672 2.145 1 95.56 115 GLU B CA 1
ATOM 3254 C C . GLU B 1 115 ? 13.508 21.703 2.994 1 95.56 115 GLU B C 1
ATOM 3256 O O . GLU B 1 115 ? 13.797 22.906 2.926 1 95.56 115 GLU B O 1
ATOM 3261 N N . THR B 1 116 ? 12.531 21.203 3.748 1 95.56 116 THR B N 1
ATOM 3262 C CA . THR B 1 116 ? 11.742 22.078 4.602 1 95.56 116 THR B CA 1
ATOM 3263 C C . THR B 1 116 ? 12.609 22.703 5.688 1 95.56 116 THR B C 1
ATOM 3265 O O . THR B 1 116 ? 12.555 23.922 5.906 1 95.56 116 THR B O 1
ATOM 3268 N N . ASN B 1 117 ? 13.438 21.938 6.328 1 96.94 117 ASN B N 1
ATOM 3269 C CA . ASN B 1 117 ? 14.328 22.438 7.367 1 96.94 117 ASN B CA 1
ATOM 3270 C C . ASN B 1 117 ? 15.344 23.422 6.805 1 96.94 117 ASN B C 1
ATOM 3272 O O . ASN B 1 117 ? 15.672 24.422 7.449 1 96.94 117 ASN B O 1
ATOM 3276 N N . ALA B 1 118 ? 15.852 23.078 5.652 1 96.75 118 ALA B N 1
ATOM 3277 C CA . ALA B 1 118 ? 16.781 24 5 1 96.75 118 ALA B CA 1
ATOM 3278 C C . ALA B 1 118 ? 16.125 25.359 4.738 1 96.75 118 ALA B C 1
ATOM 3280 O O . ALA B 1 118 ? 16.766 26.406 4.906 1 96.75 118 ALA B O 1
ATOM 3281 N N . TYR B 1 119 ? 14.93 25.312 4.305 1 94.69 119 TYR B N 1
ATOM 3282 C CA . TYR B 1 119 ? 14.188 26.547 4.062 1 94.69 119 TYR B CA 1
ATOM 3283 C C . TYR B 1 119 ? 14.008 27.344 5.352 1 94.69 119 TYR B C 1
ATOM 3285 O O . TYR B 1 119 ? 14.242 28.547 5.379 1 94.69 119 TYR B O 1
ATOM 3293 N N . LEU B 1 120 ? 13.539 26.703 6.441 1 95.88 120 LEU B N 1
ATOM 3294 C CA . LEU B 1 120 ? 13.32 27.375 7.723 1 95.88 120 LEU B CA 1
ATOM 3295 C C . LEU B 1 120 ? 14.617 27.969 8.258 1 95.88 120 LEU B C 1
ATOM 3297 O O . LEU B 1 120 ? 14.617 29.078 8.797 1 95.88 120 LEU B O 1
ATOM 3301 N N . TYR B 1 121 ? 15.672 27.25 8.008 1 95.31 121 TYR B N 1
ATOM 3302 C CA . TYR B 1 121 ? 16.984 27.734 8.438 1 95.31 121 TYR B CA 1
ATOM 3303 C C . TYR B 1 121 ? 17.375 28.984 7.641 1 95.31 121 TYR B C 1
ATOM 3305 O O . TYR B 1 121 ? 17.922 29.938 8.203 1 95.31 121 TYR B O 1
ATOM 3313 N N . LYS B 1 122 ? 17.109 28.906 6.414 1 95.81 122 LYS B N 1
ATOM 3314 C CA . LYS B 1 122 ? 17.438 30.031 5.551 1 95.81 122 LYS B CA 1
ATOM 3315 C C . LYS B 1 122 ? 16.656 31.281 5.957 1 95.81 122 LYS B C 1
ATOM 3317 O O . LYS B 1 122 ? 17.219 32.375 6.043 1 95.81 122 LYS B O 1
ATOM 3322 N N . VAL B 1 123 ? 15.406 31.094 6.238 1 94.31 123 VAL B N 1
ATOM 3323 C CA . VAL B 1 123 ? 14.547 32.25 6.488 1 94.31 123 VAL B CA 1
ATOM 3324 C C . VAL B 1 123 ? 14.82 32.812 7.883 1 94.31 123 VAL B C 1
ATOM 3326 O O . VAL B 1 123 ? 14.625 34 8.133 1 94.31 123 VAL B O 1
ATOM 3329 N N . GLN B 1 124 ? 15.273 31.969 8.82 1 94.56 124 GLN B N 1
ATOM 3330 C CA . GLN B 1 124 ? 15.578 32.469 10.156 1 94.56 124 GLN B CA 1
ATOM 3331 C C . GLN B 1 124 ? 16.766 33.406 10.141 1 94.56 124 GLN B C 1
ATOM 3333 O O . GLN B 1 124 ? 16.906 34.25 11.023 1 94.56 124 GLN B O 1
ATOM 3338 N N . GLY B 1 125 ? 17.719 33.188 9.164 1 94.12 125 GLY B N 1
ATOM 3339 C CA . GLY B 1 125 ?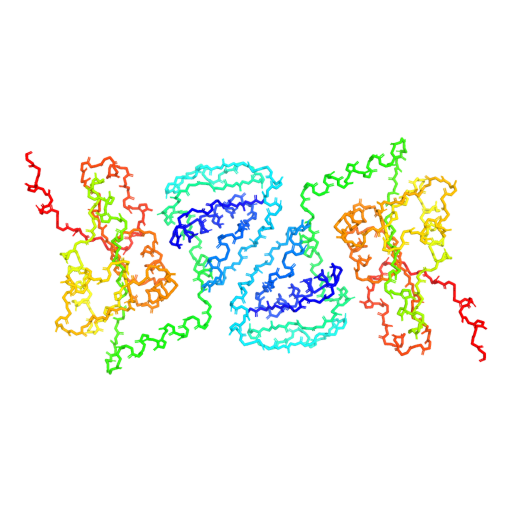 18.875 34.062 9.047 1 94.12 125 GLY B CA 1
ATOM 3340 C C . GLY B 1 125 ? 19.797 33.969 10.25 1 94.12 125 GLY B C 1
ATOM 3341 O O . GLY B 1 125 ? 20.188 32.875 10.664 1 94.12 125 GLY B O 1
ATOM 3342 N N . ASP B 1 126 ? 19.984 35.188 10.844 1 93.56 126 ASP B N 1
ATOM 3343 C CA . ASP B 1 126 ? 20.984 35.25 11.914 1 93.56 126 ASP B CA 1
ATOM 3344 C C . ASP B 1 126 ? 20.312 35.125 13.281 1 93.56 126 ASP B C 1
ATOM 3346 O O . ASP B 1 126 ? 20.984 35.156 14.312 1 93.56 126 ASP B O 1
ATOM 3350 N N . ARG B 1 127 ? 19 34.938 13.195 1 94.25 127 ARG B N 1
ATOM 3351 C CA . ARG B 1 127 ? 18.297 34.781 14.461 1 94.25 127 ARG B CA 1
ATOM 3352 C C . ARG B 1 127 ? 18.797 33.562 15.219 1 94.25 127 ARG B C 1
ATOM 3354 O O . ARG B 1 127 ? 19.078 32.5 14.609 1 94.25 127 ARG B O 1
ATOM 3361 N N . LYS B 1 128 ? 18.969 33.719 16.547 1 93.38 128 LYS B N 1
ATOM 3362 C CA . LYS B 1 128 ? 19.422 32.594 17.391 1 93.38 128 LYS B CA 1
ATOM 3363 C C . LYS B 1 128 ? 18.297 32.094 18.297 1 93.38 128 LYS B C 1
ATOM 3365 O O . LYS B 1 128 ? 17.391 32.875 18.641 1 93.38 128 LYS B O 1
ATOM 3370 N N . ASN B 1 129 ? 18.391 30.828 18.656 1 94.56 129 ASN B N 1
ATOM 3371 C CA . ASN B 1 129 ? 17.422 30.219 19.562 1 94.56 129 ASN B CA 1
ATOM 3372 C C . ASN B 1 129 ? 15.992 30.484 19.141 1 94.56 129 ASN B C 1
ATOM 3374 O O . ASN B 1 129 ? 15.172 30.922 19.953 1 94.56 129 ASN B O 1
ATOM 3378 N N . VAL B 1 130 ? 15.766 30.312 17.891 1 97.38 130 VAL B N 1
ATOM 3379 C CA . VAL B 1 130 ? 14.469 30.609 17.297 1 97.38 130 VAL B CA 1
ATOM 3380 C C . VAL B 1 130 ? 13.469 29.516 17.641 1 97.38 130 VAL B C 1
ATOM 3382 O O . VAL B 1 130 ? 13.812 28.328 17.625 1 97.38 130 VAL B O 1
ATOM 3385 N N . THR B 1 131 ? 12.281 29.891 18.094 1 98.44 131 THR B N 1
ATOM 3386 C CA . THR B 1 131 ? 11.125 29 18.188 1 98.44 131 THR B CA 1
ATOM 3387 C C . THR B 1 131 ? 10.164 29.234 17.031 1 98.44 131 THR B C 1
ATOM 3389 O O . THR B 1 131 ? 9.523 30.297 16.953 1 98.44 131 THR B O 1
ATOM 3392 N N . PHE B 1 132 ? 10.094 28.266 16.172 1 98.62 132 PHE B N 1
ATOM 3393 C CA . PHE B 1 132 ? 9.227 28.422 15 1 98.62 132 PHE B CA 1
ATOM 3394 C C . PHE B 1 132 ? 7.777 28.141 15.367 1 98.62 132 PHE B C 1
ATOM 3396 O O . PHE B 1 132 ? 7.465 27.109 15.969 1 98.62 132 PHE B O 1
ATOM 3403 N N . ILE B 1 133 ? 6.906 29.078 15.062 1 98.75 133 ILE B N 1
ATOM 3404 C CA . ILE B 1 133 ? 5.465 28.891 15.203 1 98.75 133 ILE B CA 1
ATOM 3405 C C . ILE B 1 133 ? 4.801 28.906 13.828 1 98.75 133 ILE B C 1
ATOM 3407 O O . ILE B 1 133 ? 4.816 29.922 13.141 1 98.75 133 ILE B O 1
ATOM 3411 N N . GLY B 1 134 ? 4.262 27.75 13.414 1 97.75 134 GLY B N 1
ATOM 3412 C CA . GLY B 1 134 ? 3.5 27.703 12.18 1 97.75 134 GLY B CA 1
ATOM 3413 C C . GLY B 1 134 ? 2.107 28.281 12.312 1 97.75 134 GLY B C 1
ATOM 3414 O O . GLY B 1 134 ? 1.362 27.938 13.227 1 97.75 134 GLY B O 1
ATOM 3415 N N . VAL B 1 135 ? 1.732 29.203 11.406 1 96.88 135 VAL B N 1
ATOM 3416 C CA . VAL B 1 135 ? 0.429 29.859 11.438 1 96.88 135 VAL B CA 1
ATOM 3417 C C . VAL B 1 135 ? -0.339 29.531 10.156 1 96.88 135 VAL B C 1
ATOM 3419 O O . VAL B 1 135 ? 0.071 29.938 9.062 1 96.88 135 VAL B O 1
ATOM 3422 N N . HIS B 1 136 ? -1.363 28.828 10.25 1 94.69 136 HIS B N 1
ATOM 3423 C CA . HIS B 1 136 ? -2.232 28.562 9.109 1 94.69 136 HIS B CA 1
ATOM 3424 C C . HIS B 1 136 ? -3.465 29.469 9.133 1 94.69 136 HIS B C 1
ATOM 3426 O O . HIS B 1 136 ? -4.309 29.344 10.023 1 94.69 136 HIS B O 1
ATOM 3432 N N . VAL B 1 137 ? -3.584 30.312 8.18 1 91.06 137 VAL B N 1
ATOM 3433 C CA . VAL B 1 137 ? -4.723 31.219 8.023 1 91.06 137 VAL B CA 1
ATOM 3434 C C . VAL B 1 137 ? -5.633 30.719 6.906 1 91.06 137 VAL B C 1
ATOM 3436 O O . VAL B 1 137 ? -5.324 30.891 5.723 1 91.06 137 VAL B O 1
ATOM 3439 N N . ARG B 1 138 ? -6.75 30.156 7.328 1 87.25 138 ARG B N 1
ATOM 3440 C CA . ARG B 1 138 ? -7.688 29.625 6.34 1 87.25 138 ARG B CA 1
ATOM 3441 C C . ARG B 1 138 ? -8.648 30.703 5.859 1 87.25 138 ARG B C 1
ATOM 3443 O O . ARG B 1 138 ? -9.43 31.234 6.645 1 87.25 138 ARG B O 1
ATOM 3450 N N . ARG B 1 139 ? -8.727 31.047 4.656 1 79.56 139 ARG B N 1
ATOM 3451 C CA . ARG B 1 139 ? -9.633 32.062 4.102 1 79.56 139 A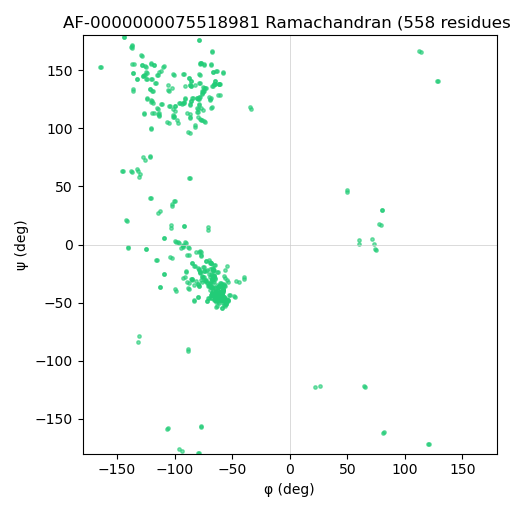RG B CA 1
ATOM 3452 C C . ARG B 1 139 ? -10.359 31.516 2.875 1 79.56 139 ARG B C 1
ATOM 3454 O O . ARG B 1 139 ? -11.555 31.219 2.939 1 79.56 139 ARG B O 1
ATOM 3461 N N . GLY B 1 140 ? -9.672 31.484 1.677 1 71.06 140 GLY B N 1
ATOM 3462 C CA . GLY B 1 140 ? -10.203 30.938 0.433 1 71.06 140 GLY B CA 1
ATOM 3463 C C . GLY B 1 140 ? -11.719 30.891 0.406 1 71.06 140 GLY B C 1
ATOM 3464 O O . GLY B 1 140 ? -12.383 31.906 0.642 1 71.06 140 GLY B O 1
ATOM 3465 N N . ASP B 1 141 ? -12.336 29.719 0.208 1 68 141 ASP B N 1
ATOM 3466 C CA . ASP B 1 141 ? -13.781 29.562 0.051 1 68 141 ASP B CA 1
ATOM 3467 C C . ASP B 1 141 ? -14.516 29.906 1.343 1 68 141 ASP B C 1
ATOM 3469 O O . ASP B 1 141 ? -15.695 30.266 1.315 1 68 141 ASP B O 1
ATOM 3473 N N . TYR B 1 142 ? -13.867 29.844 2.395 1 67.94 142 TYR B N 1
ATOM 3474 C CA . TYR B 1 142 ? -14.477 30.078 3.697 1 67.94 142 TYR B CA 1
ATOM 3475 C C . TYR B 1 142 ? -14.938 31.531 3.838 1 67.94 142 TYR B C 1
ATOM 3477 O O . TYR B 1 142 ? -15.906 31.812 4.543 1 67.94 142 TYR B O 1
ATOM 3485 N N . VAL B 1 143 ? -14.188 32.375 3.199 1 64.06 143 VAL B N 1
ATOM 3486 C CA . VAL B 1 143 ? -14.539 33.812 3.277 1 64.06 143 VAL B CA 1
ATOM 3487 C C . VAL B 1 143 ? -15.938 34.031 2.699 1 64.06 143 VAL B C 1
ATOM 3489 O O . VAL B 1 143 ? -16.703 34.844 3.195 1 64.06 143 VAL B O 1
ATOM 3492 N N . LYS B 1 144 ? -16.156 33.219 1.757 1 67.38 144 LYS B N 1
ATOM 3493 C CA . LYS B 1 144 ? -17.453 33.375 1.09 1 67.38 144 LYS B CA 1
ATOM 3494 C C . LYS B 1 144 ? -18.531 32.531 1.762 1 67.38 144 LYS B C 1
ATOM 3496 O O . LYS B 1 144 ? -19.688 32.969 1.876 1 67.38 144 LYS B O 1
ATOM 3501 N N . ILE B 1 145 ? -18.141 31.453 2.275 1 63.19 145 ILE B N 1
ATOM 3502 C CA . ILE B 1 145 ? -19.125 30.469 2.707 1 63.19 145 ILE B CA 1
ATOM 3503 C C . ILE B 1 145 ? -19.469 30.688 4.18 1 63.19 145 ILE B C 1
ATOM 3505 O O . ILE B 1 145 ? -20.594 30.453 4.602 1 63.19 145 ILE B O 1
ATOM 3509 N N . MET B 1 146 ? -18.578 31.188 4.871 1 60.53 146 MET B N 1
ATOM 3510 C CA . MET B 1 146 ? -18.703 31.156 6.324 1 60.53 146 MET B CA 1
ATOM 3511 C C . MET B 1 146 ? -19.578 32.312 6.82 1 60.53 146 MET B C 1
ATOM 3513 O O . MET B 1 146 ? -20.438 32.125 7.688 1 60.53 146 MET B O 1
ATOM 3517 N N . PRO B 1 147 ? -19.328 33.531 6.359 1 56.22 147 PRO B N 1
ATOM 3518 C CA . PRO B 1 147 ? -20.172 34.594 6.91 1 56.22 147 PRO B CA 1
ATOM 3519 C C . PRO B 1 147 ? -21.656 34.25 6.887 1 56.22 147 PRO B C 1
ATOM 3521 O O . PRO B 1 147 ? -22.406 34.594 7.805 1 56.22 147 PRO B O 1
ATOM 3524 N N . GLY B 1 148 ? -22.094 33.75 5.883 1 51.84 148 GLY B N 1
ATOM 3525 C CA . GLY B 1 148 ? -23.5 33.406 5.875 1 51.84 148 GLY B CA 1
ATOM 3526 C C . GLY B 1 148 ? -23.844 32.281 6.824 1 51.84 148 GLY B C 1
ATOM 3527 O O . GLY B 1 148 ? -25.016 32.094 7.184 1 51.84 148 GLY B O 1
ATOM 3528 N N . ARG B 1 149 ? -22.922 31.531 7.008 1 50.66 149 ARG B N 1
ATOM 3529 C CA . ARG B 1 149 ? -23.219 30.391 7.855 1 50.66 149 ARG B CA 1
ATOM 3530 C C . ARG B 1 149 ? -22.672 30.594 9.266 1 50.66 149 ARG B C 1
ATOM 3532 O O . ARG B 1 149 ? -22.578 29.641 10.039 1 50.66 149 ARG B O 1
ATOM 3539 N N . LEU B 1 150 ? -22.641 31.859 9.781 1 47.59 150 LEU B N 1
ATOM 3540 C CA . LEU B 1 150 ? -22.312 32.312 11.133 1 47.59 150 LEU B CA 1
ATOM 3541 C C . LEU B 1 150 ? -20.891 31.906 11.5 1 47.59 150 LEU B C 1
ATOM 3543 O O . LEU B 1 150 ? -20.547 31.781 12.68 1 47.59 150 LEU B O 1
ATOM 3547 N N . ALA B 1 151 ? -20.203 31.328 10.602 1 54.56 151 ALA B N 1
ATOM 3548 C CA . ALA B 1 151 ? -18.875 30.875 11.031 1 54.56 151 ALA B CA 1
ATOM 3549 C C . ALA B 1 151 ? -17.812 31.922 10.719 1 54.56 151 ALA B C 1
ATOM 3551 O O . ALA B 1 151 ? -17.984 32.75 9.82 1 54.56 151 ALA B O 1
ATOM 3552 N N . VAL B 1 152 ? -17.078 32.406 11.852 1 57.59 152 VAL B N 1
ATOM 3553 C CA . VAL B 1 152 ? -16.047 33.438 11.812 1 57.59 152 VAL B CA 1
ATOM 3554 C C . VAL B 1 152 ? -14.75 32.875 11.266 1 57.59 152 VAL B C 1
ATOM 3556 O O . VAL B 1 152 ? -14.336 31.766 11.641 1 57.59 152 VAL B O 1
ATOM 3559 N N . VAL B 1 153 ? -14.367 33.469 10.109 1 65.38 153 VAL B N 1
ATOM 3560 C CA . VAL B 1 153 ? -12.992 33.25 9.688 1 65.38 153 VAL B CA 1
ATOM 3561 C C . VAL B 1 153 ? -12.047 34 10.617 1 65.38 153 VAL B C 1
ATOM 3563 O O . VAL B 1 153 ? -12.391 35.094 11.125 1 65.38 153 VAL B O 1
ATOM 3566 N N . GLY B 1 154 ? -11.008 33.344 11.219 1 73.88 154 GLY B N 1
ATOM 3567 C CA . GLY B 1 154 ? -10.039 34.031 12.047 1 73.88 154 GLY B CA 1
ATOM 3568 C C . GLY B 1 154 ? -9.75 35.438 11.57 1 73.88 154 GLY B C 1
ATOM 3569 O O . GLY B 1 154 ? -9.305 35.656 10.438 1 73.88 154 GLY B O 1
ATOM 3570 N N . ASP B 1 155 ? -10.07 36.406 12.391 1 81.38 155 ASP B N 1
ATOM 3571 C CA . ASP B 1 155 ? -9.805 37.812 12.031 1 81.38 155 ASP B CA 1
ATOM 3572 C C . ASP B 1 155 ? -8.461 38.281 12.586 1 81.38 155 ASP B C 1
ATOM 3574 O O . ASP B 1 155 ? -7.707 37.469 13.148 1 81.38 155 ASP B O 1
ATOM 3578 N N . GLU B 1 156 ? -8.234 39.5 12.336 1 88.5 156 GLU B N 1
ATOM 3579 C CA . GLU B 1 156 ? -6.969 40.094 12.75 1 88.5 156 GLU B CA 1
ATOM 3580 C C . GLU B 1 156 ? -6.77 40 14.258 1 88.5 156 GLU B C 1
ATOM 3582 O O . GLU B 1 156 ? -5.668 39.688 14.727 1 88.5 156 GLU B O 1
ATOM 3587 N N . ALA B 1 157 ? -7.824 40.25 15.008 1 88.75 157 ALA B N 1
ATOM 3588 C CA . ALA B 1 157 ? -7.75 40.219 16.469 1 88.75 157 ALA B CA 1
ATOM 3589 C C . ALA B 1 157 ? -7.379 38.844 16.984 1 88.75 157 ALA B C 1
ATOM 3591 O O . ALA B 1 157 ? -6.602 38.719 17.938 1 88.75 157 ALA B O 1
ATOM 3592 N N . TYR B 1 158 ? -7.98 37.844 16.422 1 90.81 158 TYR B N 1
ATOM 3593 C CA . TYR B 1 158 ? -7.668 36.469 16.812 1 90.81 158 TYR B CA 1
ATOM 3594 C C . TYR B 1 158 ? -6.184 36.156 16.625 1 90.81 158 TYR B C 1
ATOM 3596 O O . TYR B 1 158 ? -5.516 35.688 17.547 1 90.81 158 TYR B O 1
ATOM 3604 N N . PHE B 1 159 ? -5.668 36.469 15.445 1 94.19 159 PHE B N 1
ATOM 3605 C CA . PHE B 1 159 ? -4.281 36.125 15.141 1 94.19 159 PHE B CA 1
ATOM 3606 C C . PHE B 1 159 ? -3.33 36.969 15.992 1 94.19 159 PHE B C 1
ATOM 3608 O O . PHE B 1 159 ? -2.279 36.469 16.422 1 94.19 159 PHE B O 1
ATOM 3615 N N . LYS B 1 160 ? -3.725 38.219 16.234 1 94.75 160 LYS B N 1
ATOM 3616 C CA . LYS B 1 160 ? -2.904 39.031 17.109 1 94.75 160 LYS B CA 1
ATOM 3617 C C . LYS B 1 160 ? -2.803 38.438 18.5 1 94.75 160 LYS B C 1
ATOM 3619 O O . LYS B 1 160 ? -1.709 38.344 19.062 1 94.75 160 LYS B O 1
ATOM 3624 N N . LYS B 1 161 ? -3.951 38.031 19.047 1 95 161 LYS B N 1
ATOM 3625 C CA . LYS B 1 161 ? -3.973 37.438 20.391 1 95 161 LYS B CA 1
ATOM 3626 C C . LYS B 1 161 ? -3.168 36.125 20.422 1 95 161 LYS B C 1
ATOM 3628 O O . LYS B 1 161 ? -2.416 35.875 21.375 1 95 161 LYS B O 1
ATOM 3633 N N . ALA B 1 162 ? -3.365 35.312 19.438 1 96.62 162 ALA B N 1
ATOM 3634 C CA . ALA B 1 162 ? -2.676 34.031 19.375 1 96.62 162 ALA B CA 1
ATOM 3635 C C . ALA B 1 162 ? -1.165 34.219 19.266 1 96.62 162 ALA B C 1
ATOM 3637 O O . ALA B 1 162 ? -0.395 33.531 19.938 1 96.62 162 ALA B O 1
ATOM 3638 N N . MET B 1 163 ? -0.721 35.125 18.422 1 97.5 163 MET B N 1
ATOM 3639 C CA . MET B 1 163 ? 0.703 35.406 18.25 1 97.5 163 MET B CA 1
ATOM 3640 C C . MET B 1 163 ? 1.3 36.031 19.5 1 97.5 163 MET B C 1
ATOM 3642 O O . MET B 1 163 ? 2.43 35.719 19.875 1 97.5 163 MET B O 1
ATOM 3646 N N . ASP B 1 164 ? 0.487 36.969 20.141 1 97.12 164 ASP B N 1
ATOM 3647 C CA . ASP B 1 164 ? 0.944 37.594 21.375 1 97.12 164 ASP B CA 1
ATOM 3648 C C . ASP B 1 164 ? 1.169 36.562 22.469 1 97.12 164 ASP B C 1
ATOM 3650 O O . ASP B 1 164 ? 2.066 36.688 23.312 1 97.12 164 ASP B O 1
ATOM 3654 N N . TYR B 1 165 ? 0.351 35.562 22.484 1 97.25 165 TYR B N 1
ATOM 3655 C CA . TYR B 1 165 ? 0.518 34.438 23.422 1 97.25 165 TYR B CA 1
ATOM 3656 C C . TYR B 1 165 ? 1.912 33.844 23.312 1 97.25 165 TYR B C 1
ATOM 3658 O O . TYR B 1 165 ? 2.59 33.625 24.328 1 97.25 165 TYR B O 1
ATOM 3666 N N . PHE B 1 166 ? 2.402 33.562 22.141 1 97.88 166 PHE B N 1
ATOM 3667 C CA . PHE B 1 166 ? 3.701 32.938 21.938 1 97.88 166 PHE B CA 1
ATOM 3668 C C . PHE B 1 166 ? 4.828 33.938 22.141 1 97.88 166 PHE B C 1
ATOM 3670 O O . PHE B 1 166 ? 5.91 33.594 22.609 1 97.88 166 PHE B O 1
ATOM 3677 N N . ARG B 1 167 ? 4.551 35.25 21.797 1 97.12 167 ARG B N 1
ATOM 3678 C CA . ARG B 1 167 ? 5.543 36.281 22.031 1 97.12 167 ARG B CA 1
ATOM 3679 C C . ARG B 1 167 ? 5.848 36.438 23.516 1 97.12 167 ARG B C 1
ATOM 3681 O O . ARG B 1 167 ? 6.984 36.719 23.906 1 97.12 167 ARG B O 1
ATOM 3688 N N . ALA B 1 168 ? 4.836 36.25 24.297 1 97.25 168 ALA B N 1
ATOM 3689 C CA . ALA B 1 168 ? 5 36.375 25.75 1 97.25 168 ALA B CA 1
ATOM 3690 C C . ALA B 1 168 ? 5.719 35.188 26.328 1 97.25 168 ALA B C 1
ATOM 3692 O O . ALA B 1 168 ? 6.383 35.281 27.359 1 97.25 168 ALA B O 1
ATOM 3693 N N . LYS B 1 169 ? 5.691 34.156 25.703 1 97.12 169 LYS B N 1
ATOM 3694 C CA . LYS B 1 169 ? 6.137 32.875 26.281 1 97.12 169 LYS B CA 1
ATOM 3695 C C . LYS B 1 169 ? 7.555 32.531 25.828 1 97.12 169 LYS B C 1
ATOM 3697 O O . LYS B 1 169 ? 8.32 31.922 26.578 1 97.12 169 LYS B O 1
ATOM 3702 N N . TYR B 1 170 ? 7.91 32.812 24.578 1 96.75 170 TYR B N 1
ATOM 3703 C CA . TYR B 1 170 ? 9.195 32.406 24.031 1 96.75 170 TYR B CA 1
ATOM 3704 C C . TYR B 1 170 ? 10.078 33.594 23.734 1 96.75 170 TYR B C 1
ATOM 3706 O O . TYR B 1 170 ? 9.586 34.656 23.344 1 96.75 170 TYR B O 1
ATOM 3714 N N . GLU B 1 171 ? 11.352 33.5 23.828 1 95.62 171 GLU B N 1
ATOM 3715 C CA . GLU B 1 171 ? 12.312 34.594 23.688 1 95.62 171 GLU B CA 1
ATOM 3716 C C . GLU B 1 171 ? 12.398 35.094 22.25 1 95.62 171 GLU B C 1
ATOM 3718 O O . GLU B 1 171 ? 12.414 36.281 22 1 95.62 171 GLU B O 1
ATOM 3723 N N . ASN B 1 172 ? 12.484 34.156 21.266 1 96.5 172 ASN B N 1
ATOM 3724 C CA . ASN B 1 172 ? 12.641 34.531 19.859 1 96.5 172 ASN B CA 1
ATOM 3725 C C . ASN B 1 172 ? 11.664 33.75 18.984 1 96.5 172 ASN B C 1
ATOM 3727 O O . ASN B 1 172 ? 12.078 32.969 18.141 1 96.5 172 ASN B O 1
ATOM 3731 N N . PRO B 1 173 ? 10.328 34.031 19.219 1 97.69 173 PRO B N 1
ATOM 3732 C CA . PRO B 1 173 ? 9.352 33.375 18.344 1 97.69 173 PRO B CA 1
ATOM 3733 C C . PRO B 1 173 ? 9.438 33.875 16.906 1 97.69 173 PRO B C 1
ATOM 3735 O O . PRO B 1 173 ? 9.68 35.062 16.672 1 97.69 173 PRO B O 1
ATOM 3738 N N . PHE B 1 174 ? 9.383 33.062 15.992 1 98.12 174 PHE B N 1
ATOM 3739 C CA . PHE B 1 174 ? 9.391 33.344 14.562 1 98.12 174 PHE B CA 1
ATOM 3740 C C . PHE B 1 174 ? 8.211 32.688 13.867 1 98.12 174 PHE B C 1
ATOM 3742 O O . PHE B 1 174 ? 8.125 31.453 13.805 1 98.12 174 PHE B O 1
ATOM 3749 N N . PHE B 1 175 ? 7.312 33.5 13.391 1 98.06 175 PHE B N 1
ATOM 3750 C CA . PHE B 1 175 ? 6.039 33 12.867 1 98.06 175 PHE B CA 1
ATOM 3751 C C . PHE B 1 175 ? 6.133 32.75 11.375 1 98.06 175 PHE B C 1
ATOM 3753 O O . PHE B 1 175 ? 6.48 33.625 10.594 1 98.06 175 PHE B O 1
ATOM 3760 N N . ILE B 1 176 ? 5.844 31.516 10.977 1 96.44 176 ILE B N 1
ATOM 3761 C CA . ILE B 1 176 ? 5.801 31.109 9.57 1 96.44 176 ILE B CA 1
ATOM 3762 C C . ILE B 1 176 ? 4.352 31.062 9.102 1 96.44 176 ILE B C 1
ATOM 3764 O O . ILE B 1 176 ? 3.613 30.141 9.438 1 96.44 176 ILE B O 1
ATOM 3768 N N . ILE B 1 177 ? 3.939 32.031 8.219 1 95.12 177 ILE B N 1
ATOM 3769 C CA . ILE B 1 177 ? 2.541 32.188 7.824 1 95.12 177 ILE B CA 1
ATOM 3770 C C . ILE B 1 177 ? 2.289 31.438 6.512 1 95.12 177 ILE B C 1
ATOM 3772 O O . ILE B 1 177 ? 2.988 31.672 5.52 1 95.12 177 ILE B O 1
ATOM 3776 N N . THR B 1 178 ? 1.377 30.516 6.531 1 93.19 178 THR B N 1
ATOM 3777 C CA . THR B 1 178 ? 0.86 29.891 5.316 1 93.19 178 THR B CA 1
ATOM 3778 C C . THR B 1 178 ? -0.643 30.125 5.191 1 93.19 178 THR B C 1
ATOM 3780 O O . THR B 1 178 ? -1.362 30.125 6.191 1 93.19 178 THR B O 1
ATOM 3783 N N . SER B 1 179 ? -1.062 30.344 3.939 1 90.12 179 SER B N 1
ATOM 3784 C CA . SER B 1 179 ? -2.469 30.672 3.75 1 90.12 179 SER B CA 1
ATOM 3785 C C . SER B 1 179 ? -2.887 30.516 2.293 1 90.12 179 SER B C 1
ATOM 3787 O O . SER B 1 179 ? -2.047 30.562 1.392 1 90.12 179 SER B O 1
ATOM 3789 N N . ASN B 1 180 ? -4.188 30.234 2.092 1 86.75 180 ASN B N 1
ATOM 3790 C CA . ASN B 1 180 ? -4.754 30.344 0.752 1 86.75 180 ASN B CA 1
ATOM 3791 C C . ASN B 1 180 ? -5.34 31.734 0.505 1 86.75 180 ASN B C 1
ATOM 3793 O O . ASN B 1 180 ? -6.156 31.906 -0.402 1 86.75 180 ASN B O 1
ATOM 3797 N N . GLY B 1 181 ? -5 32.688 1.31 1 85.5 181 GLY B N 1
ATOM 3798 C CA . GLY B 1 181 ? -5.277 34.125 1.198 1 85.5 181 GLY B CA 1
ATOM 3799 C C . GLY B 1 181 ? -4.164 35 1.743 1 85.5 181 GLY B C 1
ATOM 3800 O O . GLY B 1 181 ? -4.375 35.75 2.68 1 85.5 181 GLY B O 1
ATOM 3801 N N . MET B 1 182 ? -2.998 34.906 1.104 1 89.12 182 MET B N 1
ATOM 3802 C CA . MET B 1 182 ? -1.773 35.531 1.627 1 89.12 182 MET B CA 1
ATOM 3803 C C . MET B 1 182 ? -1.85 37.031 1.591 1 89.12 182 MET B C 1
ATOM 3805 O O . MET B 1 182 ? -1.294 37.719 2.459 1 89.12 182 MET B O 1
ATOM 3809 N N . ASP B 1 183 ? -2.59 37.562 0.617 1 87.75 183 ASP B N 1
ATOM 3810 C CA . ASP B 1 183 ? -2.73 39 0.549 1 87.75 183 ASP B CA 1
ATOM 3811 C C . ASP B 1 183 ? -3.383 39.562 1.815 1 87.75 183 ASP B C 1
ATOM 3813 O O . ASP B 1 183 ? -2.953 40.594 2.348 1 87.75 183 ASP B O 1
ATOM 3817 N N . TRP B 1 184 ? -4.371 38.875 2.225 1 88.5 184 TRP B N 1
ATOM 3818 C CA . TRP B 1 184 ? -5.027 39.25 3.465 1 88.5 184 TRP B CA 1
ATOM 3819 C C . TRP B 1 184 ? -4.047 39.219 4.637 1 88.5 184 TRP B C 1
ATOM 3821 O O . TRP B 1 184 ? -4.051 40.125 5.484 1 88.5 184 TRP B O 1
ATOM 3831 N N . CYS B 1 185 ? -3.232 38.219 4.715 1 91.69 185 CYS B N 1
ATOM 3832 C CA . CYS B 1 185 ? -2.273 38.062 5.797 1 91.69 185 CYS B CA 1
ATOM 3833 C C . CYS B 1 185 ? -1.28 39.219 5.836 1 91.69 185 CYS B C 1
ATOM 3835 O O . CYS B 1 185 ? -1.02 39.781 6.895 1 91.69 185 CYS B O 1
ATOM 3837 N N . LYS B 1 186 ? -0.814 39.562 4.652 1 92.06 186 LYS B N 1
ATOM 3838 C CA . LYS B 1 186 ? 0.17 40.625 4.559 1 92.06 186 LYS B CA 1
ATOM 3839 C C . LYS B 1 186 ? -0.428 41.969 5 1 92.06 186 LYS B C 1
ATOM 3841 O O . LYS B 1 186 ? 0.271 42.812 5.566 1 92.06 186 LYS B O 1
ATOM 3846 N N . GLU B 1 187 ? -1.676 42.062 4.805 1 92.25 187 GLU B N 1
ATOM 3847 C CA . GLU B 1 187 ? -2.359 43.312 5.133 1 92.25 187 GLU B CA 1
ATOM 3848 C C . GLU B 1 187 ? -2.762 43.344 6.602 1 92.25 187 GLU B C 1
ATOM 3850 O O . GLU B 1 187 ? -2.799 44.438 7.211 1 92.25 187 GLU B O 1
ATOM 3855 N N . ASN B 1 188 ? -3.018 42.188 7.188 1 91.31 188 ASN B N 1
ATOM 3856 C CA . ASN B 1 188 ? -3.73 42.188 8.461 1 91.31 188 ASN B CA 1
ATOM 3857 C C . ASN B 1 188 ? -2.863 41.625 9.586 1 91.31 188 ASN B C 1
ATOM 3859 O O . ASN B 1 188 ? -3.209 41.75 10.766 1 91.31 188 ASN B O 1
ATOM 3863 N N . ILE B 1 189 ? -1.77 41 9.297 1 93.31 189 ILE B N 1
ATOM 3864 C CA . ILE B 1 189 ? -0.867 40.469 10.32 1 93.31 189 ILE B CA 1
ATOM 3865 C C . ILE B 1 189 ? 0.297 41.438 10.516 1 93.31 189 ILE B C 1
ATOM 3867 O O . ILE B 1 189 ? 1.024 41.75 9.57 1 93.31 189 ILE B O 1
ATOM 3871 N N . ASP B 1 190 ? 0.41 41.938 11.695 1 89.56 190 ASP B N 1
ATOM 3872 C CA . ASP B 1 190 ? 1.434 42.938 12.031 1 89.56 190 ASP B CA 1
ATOM 3873 C C . ASP B 1 190 ? 2.828 42.312 11.984 1 89.56 190 ASP B C 1
ATOM 3875 O O . ASP B 1 190 ? 3.123 41.375 12.727 1 89.56 190 ASP B O 1
ATOM 3879 N N . ASN B 1 191 ? 3.699 42.781 11.094 1 88.75 191 ASN B N 1
ATOM 3880 C CA . ASN B 1 191 ? 5.082 42.312 11 1 88.75 191 ASN B CA 1
ATOM 3881 C C . ASN B 1 191 ? 6.066 43.406 11.391 1 88.75 191 ASN B C 1
ATOM 3883 O O . ASN B 1 191 ? 7.195 43.438 10.898 1 88.75 191 ASN B O 1
ATOM 3887 N N . SER B 1 192 ? 5.688 44.281 12.227 1 90.25 192 SER B N 1
ATOM 3888 C CA . SER B 1 192 ? 6.516 45.438 12.602 1 90.25 192 SER B CA 1
ATOM 3889 C C . SER B 1 192 ? 7.73 44.969 13.414 1 90.25 192 SER B C 1
ATOM 3891 O O . SER B 1 192 ? 8.773 45.656 13.383 1 90.25 192 SER B O 1
ATOM 3893 N N . THR B 1 193 ? 7.68 43.938 14.094 1 90.5 193 THR B N 1
ATOM 3894 C CA . THR B 1 193 ? 8.766 43.469 14.938 1 90.5 193 THR B CA 1
ATOM 3895 C C . THR B 1 193 ? 9.719 42.594 14.133 1 90.5 193 THR B C 1
ATOM 3897 O O . THR B 1 193 ? 10.758 42.156 14.641 1 90.5 193 THR B O 1
ATOM 3900 N N . GLY B 1 194 ? 9.414 42.219 12.922 1 92.88 194 GLY B N 1
ATOM 3901 C CA . GLY B 1 194 ? 10.273 41.438 12.055 1 92.88 194 GLY B CA 1
ATOM 3902 C C . GLY B 1 194 ? 10.266 39.969 12.383 1 92.88 194 GLY B C 1
ATOM 3903 O O . GLY B 1 194 ? 11.18 39.219 12.016 1 92.88 194 GLY B O 1
ATOM 3904 N N . ASP B 1 195 ? 9.273 39.5 13.148 1 96.69 195 ASP B N 1
ATOM 3905 C CA . ASP B 1 195 ? 9.25 38.094 13.594 1 96.69 195 ASP B CA 1
ATOM 3906 C C . ASP B 1 195 ? 8.258 37.281 12.773 1 96.69 195 ASP B C 1
ATOM 3908 O O . ASP B 1 195 ? 7.852 36.188 13.195 1 96.69 195 ASP B O 1
ATOM 3912 N N . VAL B 1 196 ? 7.844 37.812 11.625 1 96.81 196 VAL B N 1
ATOM 3913 C CA . VAL B 1 196 ? 6.879 37.125 10.781 1 96.81 196 VAL B CA 1
ATOM 3914 C C . VAL B 1 196 ? 7.492 36.844 9.414 1 96.81 196 VAL B C 1
ATOM 3916 O O . VAL B 1 196 ? 8.172 37.719 8.844 1 96.81 196 VAL B O 1
ATOM 3919 N N . HIS B 1 197 ? 7.359 35.688 8.961 1 95.38 197 HIS B N 1
ATOM 3920 C CA . HIS B 1 197 ? 7.734 35.344 7.598 1 95.38 197 HIS B CA 1
ATOM 3921 C C . HIS B 1 197 ? 6.527 34.812 6.809 1 95.38 197 HIS B C 1
ATOM 3923 O O . HIS B 1 197 ? 5.91 33.812 7.184 1 95.38 197 HIS B O 1
ATOM 3929 N N . PHE B 1 198 ? 6.227 35.438 5.742 1 93.81 198 PHE B N 1
ATOM 3930 C CA . PHE B 1 198 ? 5.137 35.031 4.863 1 93.81 198 PHE B CA 1
ATOM 3931 C C . PHE B 1 198 ? 5.621 34.031 3.842 1 93.81 198 PHE B C 1
ATOM 3933 O O . PHE B 1 198 ? 6.266 34.375 2.855 1 93.81 198 PHE B O 1
ATOM 3940 N N . ALA B 1 199 ? 5.465 32.719 4.02 1 89.06 199 ALA B N 1
ATOM 3941 C CA . ALA B 1 199 ? 6.113 31.594 3.32 1 89.06 199 ALA B CA 1
ATOM 3942 C C . ALA B 1 199 ? 5.391 31.281 2.012 1 89.06 199 ALA B C 1
ATOM 3944 O O . ALA B 1 199 ? 5.988 30.734 1.083 1 89.06 199 ALA B O 1
ATOM 3945 N N . GLY B 1 200 ? 4.172 31.391 1.88 1 70.94 200 GLY B N 1
ATOM 3946 C CA . GLY B 1 200 ? 3.453 30.922 0.71 1 70.94 200 GLY B CA 1
ATOM 3947 C C . GLY B 1 200 ? 3.398 31.938 -0.416 1 70.94 200 GLY B C 1
ATOM 3948 O O . GLY B 1 200 ? 3.707 33.094 -0.213 1 70.94 200 GLY B O 1
ATOM 3949 N N . ASP B 1 201 ? 3.623 31.359 -1.653 1 61.78 201 ASP B N 1
ATOM 3950 C CA . ASP B 1 201 ? 3.373 32.219 -2.807 1 61.78 201 ASP B CA 1
ATOM 3951 C C . ASP B 1 201 ? 1.878 32.469 -3.002 1 61.78 201 ASP B C 1
ATOM 3953 O O . ASP B 1 201 ? 1.468 33.094 -3.971 1 61.78 201 ASP B O 1
ATOM 3957 N N . GLY B 1 202 ? 1.161 32.094 -1.952 1 57.97 202 GLY B N 1
ATOM 3958 C CA . GLY B 1 202 ? -0.283 32.281 -1.953 1 57.97 202 GLY B CA 1
ATOM 3959 C C . GLY B 1 202 ? -1.002 31.312 -2.871 1 57.97 202 GLY B C 1
ATOM 3960 O O . GLY B 1 202 ? -2.227 31.359 -3 1 57.97 202 GLY B O 1
ATOM 3961 N N . LYS B 1 203 ? -0.192 30.422 -3.529 1 58.03 203 LYS B N 1
ATOM 3962 C CA . LYS B 1 203 ? -0.834 29.547 -4.504 1 58.03 203 LYS B CA 1
ATOM 3963 C C . LYS B 1 203 ? -1.376 28.281 -3.84 1 58.03 203 LYS B C 1
ATOM 3965 O O . LYS B 1 203 ? -0.626 27.547 -3.199 1 58.03 203 LYS B O 1
ATOM 3970 N N . GLU B 1 204 ? -2.758 28.094 -3.779 1 56.38 204 GLU B N 1
ATOM 3971 C CA . GLU B 1 204 ? -3.48 26.969 -3.193 1 56.38 204 GLU B CA 1
ATOM 3972 C C . GLU B 1 204 ? -3.01 25.641 -3.783 1 56.38 204 GLU B C 1
ATOM 3974 O O . GLU B 1 204 ? -3.094 24.594 -3.129 1 56.38 204 GLU B O 1
ATOM 3979 N N . GLY B 1 205 ? -2.369 25.625 -4.906 1 58.34 205 GLY B N 1
ATOM 3980 C CA . GLY B 1 205 ? -2.121 24.406 -5.656 1 58.34 205 GLY B CA 1
ATOM 3981 C C . GLY B 1 205 ? -0.926 23.609 -5.148 1 58.34 205 GLY B C 1
ATOM 3982 O O . GLY B 1 205 ? -0.678 22.5 -5.59 1 58.34 205 GLY B O 1
ATOM 3983 N N . SER B 1 206 ? -0.239 24.219 -4.211 1 68.69 206 SER B N 1
ATOM 3984 C CA . SER B 1 206 ? 0.896 23.422 -3.75 1 68.69 206 SER B CA 1
ATOM 3985 C C . SER B 1 206 ? 0.86 23.234 -2.238 1 68.69 206 SER B C 1
ATOM 3987 O O . SER B 1 206 ? 1.681 23.797 -1.516 1 68.69 206 SER B O 1
ATOM 3989 N N . PRO B 1 207 ? -0.149 22.344 -1.841 1 84.44 207 PRO B N 1
ATOM 3990 C CA . PRO B 1 207 ? -0.354 22.266 -0.394 1 84.44 207 PRO B CA 1
ATOM 3991 C C . PRO B 1 207 ? 0.814 21.594 0.327 1 84.44 207 PRO B C 1
ATOM 3993 O O . PRO B 1 207 ? 0.944 21.719 1.547 1 84.44 207 PRO B O 1
ATOM 3996 N N . ILE B 1 208 ? 1.626 20.953 -0.423 1 88 208 ILE B N 1
ATOM 3997 C CA . ILE B 1 208 ? 2.678 20.125 0.165 1 88 208 ILE B CA 1
ATOM 3998 C C . ILE B 1 208 ? 3.701 21.016 0.862 1 88 208 ILE B C 1
ATOM 4000 O O . ILE B 1 208 ? 4.07 20.766 2.012 1 88 208 ILE B O 1
ATOM 4004 N N . ARG B 1 209 ? 4.059 22.031 0.173 1 90.69 209 ARG B N 1
ATOM 4005 C CA . ARG B 1 209 ? 5.062 22.922 0.746 1 90.69 209 ARG B CA 1
ATOM 4006 C C . ARG B 1 209 ? 4.535 23.609 2.006 1 90.69 209 ARG B C 1
ATOM 4008 O O . ARG B 1 209 ? 5.199 23.609 3.043 1 90.69 209 ARG B O 1
ATOM 4015 N N . ASP B 1 210 ? 3.32 24.141 1.856 1 92.88 210 ASP B N 1
ATOM 4016 C CA . ASP B 1 210 ? 2.73 24.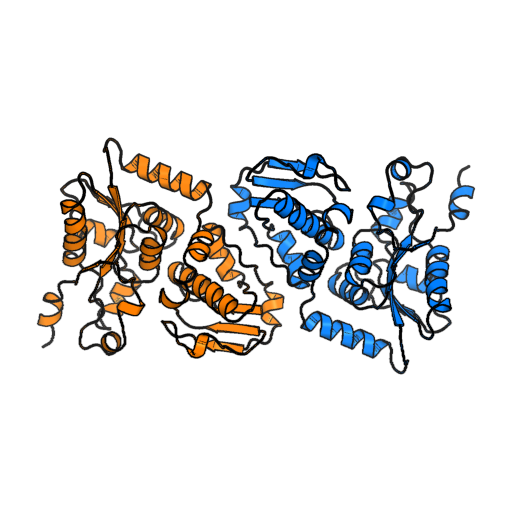844 2.998 1 92.88 210 ASP B CA 1
ATOM 4017 C C . ASP B 1 210 ? 2.596 23.906 4.199 1 92.88 210 ASP B C 1
ATOM 4019 O O . ASP B 1 210 ? 2.959 24.266 5.32 1 92.88 210 ASP B O 1
ATOM 4023 N N . PHE B 1 211 ? 2.139 22.766 3.949 1 95.88 211 PHE B N 1
ATOM 4024 C CA . PHE B 1 211 ? 1.903 21.828 5.043 1 95.88 211 PHE B CA 1
ATOM 4025 C C . PHE B 1 211 ? 3.221 21.391 5.672 1 95.88 211 PHE B C 1
ATOM 4027 O O . PHE B 1 211 ? 3.316 21.25 6.891 1 95.88 211 PHE B O 1
ATOM 4034 N N . SER B 1 212 ? 4.172 21.109 4.816 1 96.44 212 SER B N 1
ATOM 4035 C CA . SER B 1 212 ? 5.473 20.688 5.332 1 96.44 212 SER B CA 1
ATOM 4036 C C . SER B 1 212 ? 6.074 21.766 6.234 1 96.44 212 SER B C 1
ATOM 4038 O O . SER B 1 212 ? 6.66 21.453 7.273 1 96.44 212 SER B O 1
ATOM 4040 N N . LEU B 1 213 ? 5.953 23 5.867 1 95.62 213 LEU B N 1
ATOM 4041 C CA . LEU B 1 213 ? 6.477 24.094 6.676 1 95.62 213 LEU B CA 1
ATOM 4042 C C . LEU B 1 213 ? 5.797 24.141 8.039 1 95.62 213 LEU B C 1
ATOM 4044 O O . LEU B 1 213 ? 6.473 24.219 9.07 1 95.62 213 LEU B O 1
ATOM 4048 N N . LEU B 1 214 ? 4.504 24.016 7.996 1 97.06 214 LEU B N 1
ATOM 4049 C CA . LEU B 1 214 ? 3.752 24.062 9.242 1 97.06 214 LEU B CA 1
ATOM 4050 C C . LEU B 1 214 ? 4.145 22.906 10.156 1 97.06 214 LEU B C 1
ATOM 4052 O O . LEU B 1 214 ? 4.383 23.109 11.352 1 97.06 214 LEU B O 1
ATOM 4056 N N . ALA B 1 215 ? 4.301 21.75 9.586 1 98.12 215 ALA B N 1
ATOM 4057 C CA . ALA B 1 215 ? 4.5 20.516 10.344 1 98.12 215 ALA B CA 1
ATOM 4058 C C . ALA B 1 215 ? 5.93 20.422 10.875 1 98.12 215 ALA B C 1
ATOM 4060 O O . ALA B 1 215 ? 6.238 19.562 11.695 1 98.12 215 ALA B O 1
ATOM 4061 N N . HIS B 1 216 ? 6.812 21.297 10.453 1 97.88 216 HIS B N 1
ATOM 4062 C CA . HIS B 1 216 ? 8.195 21.25 10.898 1 97.88 216 HIS B CA 1
ATOM 4063 C C . HIS B 1 216 ? 8.508 22.422 11.844 1 97.88 216 HIS B C 1
ATOM 4065 O O . HIS B 1 216 ? 9.664 22.625 12.219 1 97.88 216 HIS B O 1
ATOM 4071 N N . CYS B 1 217 ? 7.531 23.188 12.203 1 98.38 217 CYS B N 1
ATOM 4072 C CA . CYS B 1 217 ? 7.664 24.203 13.242 1 98.38 217 CYS B CA 1
ATOM 4073 C C . CYS B 1 217 ? 7.594 23.562 14.633 1 98.38 217 CYS B C 1
ATOM 4075 O O . CYS B 1 217 ? 7.453 22.359 14.758 1 98.38 217 CYS B O 1
ATOM 4077 N N . ASN B 1 218 ? 7.781 24.375 15.648 1 98.62 218 ASN B N 1
ATOM 4078 C CA . ASN B 1 218 ? 7.75 23.875 17.031 1 98.62 218 ASN B CA 1
ATOM 4079 C C . ASN B 1 218 ? 6.332 23.891 17.594 1 98.62 218 ASN B C 1
ATOM 4081 O O . ASN B 1 218 ? 5.984 23.047 18.422 1 98.62 218 ASN B O 1
ATOM 4085 N N . HIS B 1 219 ? 5.566 24.891 17.25 1 98.81 219 HIS B N 1
ATOM 4086 C CA . HIS B 1 219 ? 4.203 25.094 17.734 1 98.81 219 HIS B CA 1
ATOM 4087 C C . HIS B 1 219 ? 3.283 25.531 16.594 1 98.81 219 HIS B C 1
ATOM 4089 O O . HIS B 1 219 ? 3.742 25.766 15.477 1 98.81 219 HIS B O 1
ATOM 4095 N N . THR B 1 220 ? 1.928 25.578 16.859 1 98.69 220 THR B N 1
ATOM 4096 C CA . THR B 1 220 ? 0.972 25.797 15.781 1 98.69 220 THR B CA 1
ATOM 4097 C C . THR B 1 220 ? -0.097 26.797 16.203 1 98.69 220 THR B C 1
ATOM 4099 O O . THR B 1 220 ? -0.599 26.734 17.328 1 98.69 220 THR B O 1
ATOM 4102 N N . ILE B 1 221 ? -0.378 27.766 15.367 1 97.88 221 ILE B N 1
ATOM 4103 C CA . ILE B 1 221 ? -1.598 28.562 15.398 1 97.88 221 ILE B CA 1
ATOM 4104 C C . ILE B 1 221 ? -2.467 28.234 14.188 1 97.88 221 ILE B C 1
ATOM 4106 O O . ILE B 1 221 ? -2.02 28.359 13.047 1 97.88 221 ILE B O 1
ATOM 4110 N N . MET B 1 222 ? -3.656 27.781 14.469 1 94.56 222 MET B N 1
ATOM 4111 C CA . MET B 1 222 ? -4.543 27.484 13.344 1 94.56 222 MET B CA 1
ATOM 4112 C C . MET B 1 222 ? -5.863 28.234 13.484 1 94.56 222 MET B C 1
ATOM 4114 O O . MET B 1 222 ? -6.254 28.609 14.594 1 94.56 222 MET B O 1
ATOM 4118 N N . SER B 1 223 ? -6.5 28.516 12.32 1 89.69 223 SER B N 1
ATOM 4119 C CA . SER B 1 223 ? -7.867 29.016 12.352 1 89.69 223 SER B CA 1
ATOM 4120 C C . SER B 1 223 ? -8.883 27.875 12.359 1 89.69 223 SER B C 1
ATOM 4122 O O . SER B 1 223 ? -9.156 27.297 13.406 1 89.69 223 SER B O 1
ATOM 4124 N N . ILE B 1 224 ? -9.336 27.406 11.211 1 83.62 224 ILE B N 1
ATOM 4125 C CA . ILE B 1 224 ? -10.297 26.312 11.133 1 83.62 224 ILE B CA 1
ATOM 4126 C C . ILE B 1 224 ? -9.883 25.344 10.039 1 83.62 224 ILE B C 1
ATOM 4128 O O . ILE B 1 224 ? -9.102 25.688 9.148 1 83.62 224 ILE B O 1
ATOM 4132 N N . GLY B 1 225 ? -10.406 24.141 10.312 1 88.69 225 GLY B N 1
ATOM 4133 C CA . GLY B 1 225 ? -10.25 23.188 9.227 1 88.69 225 GLY B CA 1
ATOM 4134 C C . GLY B 1 225 ? -9.312 22.047 9.57 1 88.69 225 GLY B C 1
ATOM 4135 O O . GLY B 1 225 ? -8.5 22.156 10.492 1 88.69 225 GLY B O 1
ATOM 4136 N N . THR B 1 226 ? -9.344 21.031 8.75 1 93.06 226 THR B N 1
ATOM 4137 C CA . THR B 1 226 ? -8.586 19.812 9 1 93.06 226 THR B CA 1
ATOM 4138 C C . THR B 1 226 ? -7.113 20 8.633 1 93.06 226 THR B C 1
ATOM 4140 O O . THR B 1 226 ? -6.234 19.359 9.227 1 93.06 226 THR B O 1
ATOM 4143 N N . PHE B 1 227 ? -6.832 20.969 7.777 1 93.12 227 PHE B N 1
ATOM 4144 C CA . PHE B 1 227 ? -5.461 21.266 7.387 1 93.12 227 PHE B CA 1
ATOM 4145 C C . PHE B 1 227 ? -4.648 21.75 8.586 1 93.12 227 PHE B C 1
ATOM 4147 O O . PHE B 1 227 ? -3.604 21.172 8.898 1 93.12 227 PHE B O 1
ATOM 4154 N N . GLY B 1 228 ? -5.191 22.75 9.219 1 94.44 228 GLY B N 1
ATOM 4155 C CA . GLY B 1 228 ? -4.547 23.266 10.422 1 94.44 228 GLY B CA 1
ATOM 4156 C C . GLY B 1 228 ? -4.531 22.266 11.562 1 94.44 228 GLY B C 1
ATOM 4157 O O . GLY B 1 228 ? -3.572 22.203 12.336 1 94.44 228 GLY B O 1
ATOM 4158 N N . PHE B 1 229 ? -5.602 21.5 11.688 1 95.44 229 PHE B N 1
ATOM 4159 C CA . PHE B 1 229 ? -5.66 20.469 12.711 1 95.44 229 PHE B CA 1
ATOM 4160 C C . PHE B 1 229 ? -4.461 19.531 12.617 1 95.44 229 PHE B C 1
ATOM 4162 O O . PHE B 1 229 ? -3.787 19.266 13.609 1 95.44 229 PHE B O 1
ATOM 4169 N N . TRP B 1 230 ? -4.188 19.078 11.414 1 98.19 230 TRP B N 1
ATOM 4170 C CA . TRP B 1 230 ? -3.129 18.094 11.234 1 98.19 230 TRP B CA 1
ATOM 4171 C C . TRP B 1 230 ? -1.759 18.719 11.484 1 98.19 230 TRP B C 1
ATOM 4173 O O . TRP B 1 230 ? -0.849 18.047 11.984 1 98.19 230 TRP B O 1
ATOM 4183 N N . ALA B 1 231 ? -1.635 19.984 11.086 1 97.44 231 ALA B N 1
ATOM 4184 C CA . ALA B 1 231 ? -0.384 20.656 11.422 1 97.44 231 ALA B CA 1
ATOM 4185 C C . ALA B 1 231 ? -0.118 20.594 12.93 1 97.44 231 ALA B C 1
ATOM 4187 O O . ALA B 1 231 ? 0.944 20.141 13.359 1 97.44 231 ALA B O 1
ATOM 4188 N N . GLY B 1 232 ? -1.108 20.984 13.672 1 98.12 232 GLY B N 1
ATOM 4189 C CA . GLY B 1 232 ? -0.971 20.938 15.125 1 98.12 232 GLY B CA 1
ATOM 4190 C C . GLY B 1 232 ? -0.744 19.531 15.648 1 98.12 232 GLY B C 1
ATOM 4191 O O . GLY B 1 232 ? 0.086 19.312 16.531 1 98.12 232 GLY B O 1
ATOM 4192 N N . TYR B 1 233 ? -1.485 18.594 15.102 1 98.38 233 TYR B N 1
ATOM 4193 C CA . TYR B 1 233 ? -1.439 17.203 15.562 1 98.38 233 TYR B CA 1
ATOM 4194 C C . TYR B 1 233 ? -0.063 16.594 15.328 1 98.38 233 TYR B C 1
ATOM 4196 O O . TYR B 1 233 ? 0.453 15.867 16.188 1 98.38 233 TYR B O 1
ATOM 4204 N N . LEU B 1 234 ? 0.58 16.875 14.188 1 98.56 234 LEU B N 1
ATOM 4205 C CA . LEU B 1 234 ? 1.861 16.281 13.828 1 98.56 234 LEU B CA 1
ATOM 4206 C C . LEU B 1 234 ? 3.008 16.984 14.555 1 98.56 234 LEU B C 1
ATOM 4208 O O . LEU B 1 234 ? 4.004 16.344 14.906 1 98.56 234 LEU B O 1
ATOM 4212 N N . VAL B 1 235 ? 2.914 18.266 14.797 1 98 235 VAL B N 1
ATOM 4213 C CA . VAL B 1 235 ? 3.959 19.047 15.453 1 98 235 VAL B CA 1
ATOM 4214 C C . VAL B 1 235 ? 4.09 18.609 16.906 1 98 235 VAL B C 1
ATOM 4216 O O . VAL B 1 235 ? 5.203 18.453 17.422 1 98 235 VAL B O 1
ATOM 4219 N N . GLY B 1 236 ? 2.996 18.391 17.562 1 96.44 236 GLY B N 1
ATOM 4220 C CA . GLY B 1 236 ? 2.971 17.906 18.938 1 96.44 236 GLY B CA 1
ATOM 4221 C C . GLY B 1 236 ? 3.34 18.969 19.953 1 96.44 236 GLY B C 1
ATOM 4222 O O . GLY B 1 236 ? 3.355 18.719 21.156 1 96.44 236 GLY B O 1
ATOM 4223 N N . GLY B 1 237 ? 3.732 20.188 19.609 1 97.62 237 GLY B N 1
ATOM 4224 C CA . GLY B 1 237 ? 3.928 21.297 20.531 1 97.62 237 GLY B CA 1
ATOM 4225 C C . GLY B 1 237 ? 2.627 21.938 20.969 1 97.62 237 GLY B C 1
ATOM 4226 O O . GLY B 1 237 ? 1.588 21.266 21.016 1 97.62 237 GLY B O 1
ATOM 4227 N N . GLU B 1 238 ? 2.689 23.156 21.391 1 98.44 238 GLU B N 1
ATOM 4228 C CA . GLU B 1 238 ? 1.472 23.875 21.75 1 98.44 238 GLU B CA 1
ATOM 4229 C C . GLU B 1 238 ? 0.672 24.25 20.5 1 98.44 238 GLU B C 1
ATOM 4231 O O . GLU B 1 238 ? 1.241 24.703 19.516 1 98.44 238 GLU B O 1
ATOM 4236 N N . THR B 1 239 ? -0.588 24.016 20.578 1 98.25 239 THR B N 1
ATOM 4237 C CA . THR B 1 239 ? -1.459 24.359 19.453 1 98.25 239 THR B CA 1
ATOM 4238 C C . THR B 1 239 ? -2.578 25.297 19.906 1 98.25 239 THR B C 1
ATOM 4240 O O . THR B 1 239 ? -3.283 25.016 20.875 1 98.25 239 THR B O 1
ATOM 4243 N N . VAL B 1 240 ? -2.691 26.438 19.219 1 97.25 240 VAL B N 1
ATOM 4244 C CA . VAL B 1 240 ? -3.758 27.406 19.453 1 97.25 240 VAL B CA 1
ATOM 4245 C C . VAL B 1 240 ? -4.781 27.328 18.328 1 97.25 240 VAL B C 1
ATOM 4247 O O . VAL B 1 240 ? -4.41 27.266 17.156 1 97.25 240 VAL B O 1
ATOM 4250 N N . TYR B 1 241 ? -6.051 27.266 18.641 1 93.44 241 TYR B N 1
ATOM 4251 C CA . TYR B 1 241 ? -7.102 27.203 17.625 1 93.44 241 TYR B CA 1
ATOM 4252 C C . TYR B 1 241 ? -8.164 28.266 17.875 1 93.44 241 TYR B C 1
ATOM 4254 O O . TYR B 1 241 ? -8.242 28.828 18.969 1 93.44 241 TYR B O 1
ATOM 4262 N N . LEU B 1 242 ? -8.938 28.516 16.828 1 89.12 242 LEU B N 1
ATOM 4263 C CA . LEU B 1 242 ? -10.031 29.469 16.891 1 89.12 242 LEU B CA 1
ATOM 4264 C C . LEU B 1 242 ? -11.242 28.875 17.594 1 89.12 242 LEU B C 1
ATOM 4266 O O . LEU B 1 242 ? -11.922 28 17.047 1 89.12 242 LEU B O 1
ATOM 4270 N N . ALA B 1 243 ? -11.633 29.25 18.844 1 83.56 243 ALA B N 1
ATOM 4271 C CA . ALA B 1 243 ? -12.594 28.594 19.734 1 83.56 243 ALA B CA 1
ATOM 4272 C C . ALA B 1 243 ? -14.023 28.984 19.375 1 83.56 243 ALA B C 1
ATOM 4274 O O . ALA B 1 243 ? -14.984 28.344 19.797 1 83.56 243 ALA B O 1
ATOM 4275 N N . ASN B 1 244 ? -14.297 30.047 18.656 1 70.62 244 ASN B N 1
ATOM 4276 C CA . ASN B 1 244 ? -15.672 30.453 18.391 1 70.62 244 ASN B CA 1
ATOM 4277 C C . ASN B 1 244 ? -15.898 30.719 16.906 1 70.62 244 ASN B C 1
ATOM 4279 O O . ASN B 1 244 ? -16.391 31.781 16.516 1 70.62 244 ASN B O 1
ATOM 4283 N N . PHE B 1 245 ? -15.664 29.625 16.156 1 61.03 245 PHE B N 1
ATOM 4284 C CA . PHE B 1 245 ? -15.82 29.844 14.727 1 61.03 245 PHE B CA 1
ATOM 4285 C C . PHE B 1 245 ? -17.297 29.812 14.336 1 61.03 245 PHE B C 1
ATOM 4287 O O . PHE B 1 245 ? -17.656 30.281 13.258 1 61.03 245 PHE B O 1
ATOM 4294 N N . SER B 1 246 ? -18.109 29.203 15.203 1 61.06 246 SER B N 1
ATOM 4295 C CA . SER B 1 246 ? -19.547 29.234 14.914 1 61.06 246 SER B CA 1
ATOM 4296 C C . SER B 1 246 ? -20.266 30.219 15.836 1 61.06 246 SER B C 1
ATOM 4298 O O . SER B 1 246 ? -19.859 30.406 16.984 1 61.06 246 SER B O 1
ATOM 4300 N N . LEU B 1 247 ? -21.203 31 15.195 1 58.53 247 LEU B N 1
ATOM 4301 C CA . LEU B 1 247 ? -22.016 31.906 16.016 1 58.53 247 LEU B CA 1
ATOM 4302 C C . LEU B 1 247 ? -22.875 31.125 17.016 1 58.53 247 LEU B C 1
ATOM 4304 O O . LEU B 1 247 ? -23.344 30.031 16.703 1 58.53 247 LEU B O 1
ATOM 4308 N N . PRO B 1 248 ? -22.781 31.562 18.359 1 56.06 248 PRO B N 1
ATOM 4309 C CA . PRO B 1 248 ? -23.516 30.859 19.406 1 56.06 248 PRO B CA 1
ATOM 4310 C C . PRO B 1 248 ? -24.922 30.422 18.969 1 56.06 248 PRO B C 1
ATOM 4312 O O . PRO B 1 248 ? -25.438 29.422 19.453 1 56.06 248 PRO B O 1
ATOM 4315 N N . GLU B 1 249 ? -25.484 31.172 18.047 1 55.53 249 GLU B N 1
ATOM 4316 C CA . GLU B 1 249 ? -26.875 30.875 17.75 1 55.53 249 GLU B CA 1
ATOM 4317 C C . GLU B 1 249 ? -26.984 29.922 16.562 1 55.53 249 GLU B C 1
ATOM 4319 O O . GLU B 1 249 ? -28.094 29.484 16.203 1 55.53 249 GLU B O 1
ATOM 4324 N N . SER B 1 250 ? -25.906 29.578 15.992 1 56.47 250 SER B N 1
ATOM 4325 C CA . SER B 1 250 ? -26.016 28.766 14.781 1 56.47 250 SER B CA 1
ATOM 4326 C C . SER B 1 250 ? -26.203 27.297 15.102 1 56.47 250 SER B C 1
ATOM 4328 O O . SER B 1 250 ? -25.781 26.828 16.172 1 56.47 250 SER B O 1
ATOM 4330 N N . HIS B 1 251 ? -27.156 26.656 14.312 1 55.94 251 HIS B N 1
ATOM 4331 C CA . HIS B 1 251 ? -27.375 25.219 14.438 1 55.94 251 HIS B CA 1
ATOM 4332 C C . HIS B 1 251 ? -26.047 24.469 14.453 1 55.94 251 HIS B C 1
ATOM 4334 O O . HIS B 1 251 ? -25.875 23.516 15.219 1 55.94 251 HIS B O 1
ATOM 4340 N N . SER B 1 252 ? -25.125 24.984 13.797 1 56.06 252 SER B N 1
ATOM 4341 C CA . SER B 1 252 ? -23.812 24.328 13.703 1 56.06 252 SER B CA 1
ATOM 4342 C C . SER B 1 252 ? -23.062 24.406 15.023 1 56.06 252 SER B C 1
ATOM 4344 O O . SER B 1 252 ? -22.406 23.438 15.422 1 56.06 252 SER B O 1
ATOM 4346 N N . TYR B 1 253 ? -23.312 25.531 15.695 1 54.75 253 TYR B N 1
ATOM 4347 C CA . TYR B 1 253 ? -22.672 25.719 16.984 1 54.75 253 TYR B CA 1
ATOM 4348 C C . TYR B 1 253 ? -23.219 24.734 18.016 1 54.75 253 TYR B C 1
ATOM 4350 O O . TYR B 1 253 ? -22.484 24.25 18.875 1 54.75 253 TYR B O 1
ATOM 4358 N N . LYS B 1 254 ? -24.547 24.578 17.781 1 56 254 LYS B N 1
ATOM 4359 C CA . LYS B 1 254 ? -25.188 23.703 18.766 1 56 254 LYS B CA 1
ATOM 4360 C C . LYS B 1 254 ? -24.719 22.266 18.609 1 56 254 LYS B C 1
ATOM 4362 O O . LYS B 1 254 ? -24.688 21.516 19.594 1 56 254 LYS B O 1
ATOM 4367 N N . THR B 1 255 ? -24.328 22 17.453 1 59.44 255 THR B N 1
ATOM 4368 C CA . THR B 1 255 ? -23.984 20.594 17.234 1 59.44 255 THR B CA 1
ATOM 4369 C C . THR B 1 255 ? -22.484 20.391 17.25 1 59.44 255 THR B C 1
ATOM 4371 O O . THR B 1 255 ? -22 19.281 17.438 1 59.44 255 THR B O 1
ATOM 4374 N N . PHE B 1 256 ? -21.844 21.594 17.203 1 64.19 256 PHE B N 1
ATOM 4375 C CA . PHE B 1 256 ? -20.391 21.484 17.125 1 64.19 256 PHE B CA 1
ATOM 4376 C C . PHE B 1 256 ? -19.781 21.375 18.516 1 64.19 256 PHE B C 1
ATOM 4378 O O . PHE B 1 256 ? -20.031 22.219 19.391 1 64.19 256 PHE B O 1
ATOM 4385 N N . LYS B 1 257 ? -19.281 20.234 18.859 1 73.81 257 LYS B N 1
ATOM 4386 C CA . LYS B 1 257 ? -18.562 20.047 20.125 1 73.81 257 LYS B CA 1
ATOM 4387 C C . LYS B 1 257 ? -17.062 20.156 19.922 1 73.81 257 LYS B C 1
ATOM 4389 O O . LYS B 1 257 ? -16.422 19.219 19.422 1 73.81 257 LYS B O 1
ATOM 4394 N N . PHE B 1 258 ? -16.516 21.312 20.359 1 76.25 258 PHE B N 1
ATOM 4395 C CA . PHE B 1 258 ? -15.109 21.625 20.172 1 76.25 258 PHE B CA 1
ATOM 4396 C C . PHE B 1 258 ? -14.227 20.5 20.719 1 76.25 258 PHE B C 1
ATOM 4398 O O . PHE B 1 258 ? -13.18 20.203 20.156 1 76.25 258 PHE B O 1
ATOM 4405 N N . GLU B 1 259 ? -14.734 19.859 21.781 1 81.31 259 GLU B N 1
ATOM 4406 C CA . GLU B 1 259 ? -13.945 18.812 22.422 1 81.31 259 GLU B CA 1
ATOM 4407 C C . GLU B 1 259 ? -13.758 17.609 21.5 1 81.31 259 GLU B C 1
ATOM 4409 O O . GLU B 1 259 ? -12.836 16.828 21.688 1 81.31 259 GLU B O 1
ATOM 4414 N N . ASN B 1 260 ? -14.602 17.531 20.578 1 86 260 ASN B N 1
ATOM 4415 C CA . ASN B 1 260 ? -14.484 16.438 19.625 1 86 260 ASN B CA 1
ATOM 4416 C C . ASN B 1 260 ? -13.523 16.766 18.484 1 86 260 ASN B C 1
ATOM 4418 O O . ASN B 1 260 ? -13.023 15.875 17.812 1 86 260 ASN B O 1
ATOM 4422 N N . PHE B 1 261 ? -13.195 18.031 18.328 1 87.56 261 PHE B N 1
ATOM 4423 C CA . PHE B 1 261 ? -12.469 18.422 17.141 1 87.56 261 PHE B CA 1
ATOM 4424 C C . PHE B 1 261 ? -11.031 18.797 17.469 1 87.56 261 PHE B C 1
ATOM 4426 O O . PHE B 1 261 ? -10.156 18.766 16.609 1 87.56 261 PHE B O 1
ATOM 4433 N N . TYR B 1 262 ? -10.898 19.203 18.719 1 92.69 262 TYR B N 1
ATOM 4434 C CA . TYR B 1 262 ? -9.555 19.594 19.125 1 92.69 262 TYR B CA 1
ATOM 4435 C C . TYR B 1 262 ? -9.109 18.844 20.375 1 92.69 262 TYR B C 1
ATOM 4437 O O . TYR B 1 262 ? -9.93 18.547 21.234 1 92.69 262 TYR B O 1
ATOM 4445 N N . LEU B 1 263 ? -7.84 18.547 20.469 1 95.31 263 LEU B N 1
ATOM 4446 C CA . LEU B 1 263 ? -7.293 17.828 21.609 1 95.31 263 LEU B CA 1
ATOM 4447 C C . LEU B 1 263 ? -7.449 18.641 22.891 1 95.31 263 LEU B C 1
ATOM 4449 O O . LEU B 1 263 ? -7.383 19.875 22.859 1 95.31 263 LEU B O 1
ATOM 4453 N N . PRO B 1 264 ? -7.605 17.953 24.016 1 93.19 264 PRO B N 1
ATOM 4454 C CA . PRO B 1 264 ? -7.891 18.641 25.266 1 93.19 264 PRO B CA 1
ATOM 4455 C C . PRO B 1 264 ? -6.766 19.578 25.703 1 93.19 264 PRO B C 1
ATOM 4457 O O . PRO B 1 264 ? -7.008 20.578 26.391 1 93.19 264 PRO B O 1
ATOM 4460 N N . ASP B 1 265 ? -5.602 19.359 25.281 1 95.19 265 ASP B N 1
ATOM 4461 C CA . ASP B 1 265 ? -4.469 20.172 25.734 1 95.19 265 ASP B CA 1
ATOM 4462 C C . ASP B 1 265 ? -4.227 21.344 24.797 1 95.19 265 ASP B C 1
ATOM 4464 O O . ASP B 1 265 ? -3.324 22.156 25.031 1 95.19 265 ASP B O 1
ATOM 4468 N N . TRP B 1 266 ? -5.02 21.438 23.734 1 96.56 266 TRP B N 1
ATOM 4469 C CA . TRP B 1 266 ? -4.887 22.578 22.828 1 96.56 266 TRP B CA 1
ATOM 4470 C C . TRP B 1 266 ? -5.543 23.812 23.422 1 96.56 266 TRP B C 1
ATOM 4472 O O . TRP B 1 266 ? -6.395 23.719 24.312 1 96.56 266 TRP B O 1
ATOM 4482 N N . ILE B 1 267 ? -5.121 25 23.031 1 95.56 267 ILE B N 1
ATOM 4483 C CA . ILE B 1 267 ? -5.547 26.25 23.609 1 95.56 267 ILE B CA 1
ATOM 4484 C C . ILE B 1 267 ? -6.535 26.953 22.688 1 95.56 267 ILE B C 1
ATOM 4486 O O . ILE B 1 267 ? -6.195 27.312 21.547 1 95.56 267 ILE B O 1
ATOM 4490 N N . GLY B 1 268 ? -7.746 27.172 23.172 1 92.31 268 GLY B N 1
ATOM 4491 C CA . GLY B 1 268 ? -8.75 27.891 22.422 1 92.31 268 GLY B CA 1
ATOM 4492 C C . GLY B 1 268 ? -8.734 29.391 22.688 1 92.31 268 GLY B C 1
ATOM 4493 O O . GLY B 1 268 ? -8.766 29.812 23.844 1 92.31 268 GLY B O 1
ATOM 4494 N N . ILE B 1 269 ? -8.609 30.188 21.625 1 91.06 269 ILE B N 1
ATOM 4495 C CA . ILE B 1 269 ? -8.703 31.641 21.719 1 91.06 269 ILE B CA 1
ATOM 4496 C C . ILE B 1 269 ? -9.867 32.125 20.859 1 91.06 269 ILE B C 1
ATOM 4498 O O . ILE B 1 269 ? -9.953 31.812 19.672 1 91.06 269 ILE B O 1
ATOM 4502 N N . PRO B 1 270 ? -10.82 32.844 21.422 1 84.38 270 PRO B N 1
ATOM 4503 C CA . PRO B 1 270 ? -11.977 33.312 20.656 1 84.38 270 PRO B CA 1
ATOM 4504 C C . PRO B 1 270 ? -11.664 34.531 19.781 1 84.38 270 PRO B C 1
ATOM 4506 O O . PRO B 1 270 ? -10.812 35.344 20.141 1 84.38 270 PRO B O 1
ATOM 4509 N N . ALA B 1 271 ? -12.312 34.562 18.641 1 78.06 271 ALA B N 1
ATOM 4510 C CA . ALA B 1 271 ? -12.289 35.781 17.828 1 78.06 271 ALA B CA 1
ATOM 4511 C C . ALA B 1 271 ? -13.188 36.844 18.438 1 78.06 271 ALA B C 1
ATOM 4513 O O . ALA B 1 271 ? -13.992 36.562 19.328 1 78.06 271 ALA B O 1
ATOM 4514 N N . ASP B 1 272 ? -12.828 38.125 18.094 1 71.38 272 ASP B N 1
ATOM 4515 C CA . ASP B 1 272 ? -13.695 39.219 18.484 1 71.38 272 ASP B CA 1
ATOM 4516 C C . ASP B 1 272 ? -14.93 39.281 17.594 1 71.38 272 ASP B C 1
ATOM 4518 O O . ASP B 1 272 ? -14.828 39.625 16.422 1 71.38 272 ASP B O 1
ATOM 4522 N N . LEU B 1 273 ? -16.016 38.938 18.062 1 64.56 273 LEU B N 1
ATOM 4523 C CA . LEU B 1 273 ? -17.25 38.906 17.281 1 64.56 273 LEU B CA 1
ATOM 4524 C C . LEU B 1 273 ? -18 40.219 17.359 1 64.56 273 LEU B C 1
ATOM 4526 O O . LEU B 1 273 ? -19.109 40.344 16.859 1 64.56 273 LEU B O 1
ATOM 4530 N N . SER B 1 274 ? -17.438 41.188 18.062 1 60.56 274 SER B N 1
ATOM 4531 C CA . SER B 1 274 ? -18.156 42.438 18.312 1 60.56 274 SER B CA 1
ATOM 4532 C C . SER B 1 274 ? -18.562 43.094 17 1 60.56 274 SER B C 1
ATOM 4534 O O . SER B 1 274 ? -19.625 43.688 16.922 1 60.56 274 SER B O 1
ATOM 4536 N N . SER B 1 275 ? -17.75 43 15.984 1 54.94 275 SER B N 1
ATOM 4537 C CA . SER B 1 275 ? -18.109 43.688 14.734 1 54.94 275 SER B CA 1
ATOM 4538 C C . SER B 1 275 ? -19.25 42.938 14.023 1 54.94 275 SER B C 1
ATOM 4540 O O . SER B 1 275 ? -19.953 43.531 13.195 1 54.94 275 SER B O 1
ATOM 4542 N N . LEU B 1 276 ? -19.344 41.75 14.141 1 55 276 LEU B N 1
ATOM 4543 C CA . LEU B 1 276 ? -20.422 41 13.5 1 55 276 LEU B CA 1
ATOM 4544 C C . LEU B 1 276 ? -21.734 41.156 14.234 1 55 276 LEU B C 1
ATOM 4546 O O . LEU B 1 276 ? -22.812 41.094 13.633 1 55 276 LEU B O 1
ATOM 4550 N N . ARG B 1 277 ? -21.781 41.406 15.492 1 51.53 277 ARG B N 1
ATOM 4551 C CA . ARG B 1 277 ? -23 41.625 16.266 1 51.53 277 ARG B CA 1
ATOM 4552 C C . ARG B 1 277 ? -23.641 42.969 15.891 1 51.53 277 ARG B C 1
ATOM 4554 O O . ARG B 1 277 ? -24.859 43.125 16.031 1 51.53 277 ARG B O 1
ATOM 4561 N N . LYS B 1 278 ? -23.031 44.031 15.586 1 48.41 278 LYS B N 1
ATOM 4562 C CA . LYS B 1 278 ? -23.656 45.312 15.344 1 48.41 278 LYS B CA 1
ATOM 4563 C C . LYS B 1 278 ? -24.516 45.281 14.078 1 48.41 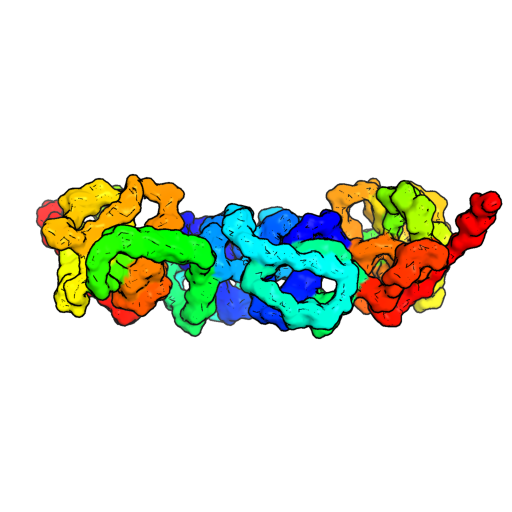278 LYS B C 1
ATOM 4565 O O . LYS B 1 278 ? -25.297 46.188 13.836 1 48.41 278 LYS B O 1
ATOM 4570 N N . LYS B 1 279 ? -24.266 44.344 13.133 1 46.34 279 LYS B N 1
ATOM 4571 C CA . LYS B 1 279 ? -25.016 44.5 11.883 1 46.34 279 LYS B CA 1
ATOM 4572 C C . LYS B 1 279 ? -26.359 43.781 11.961 1 46.34 279 LYS B C 1
ATOM 4574 O O . LYS B 1 279 ? -27.016 43.594 10.938 1 46.34 279 LYS B O 1
ATOM 4579 N N . THR B 1 280 ? -26.625 43.156 12.969 1 37.19 280 THR B N 1
ATOM 4580 C CA . THR B 1 280 ? -28 42.656 12.945 1 37.19 280 THR B CA 1
ATOM 4581 C C . THR B 1 280 ? -28.984 43.812 13.195 1 37.19 280 THR B C 1
ATOM 4583 O O . THR B 1 280 ? -28.938 44.469 14.25 1 37.19 280 THR B O 1
ATOM 4586 N N . PRO B 1 281 ? -29.656 44.25 12.211 1 38.28 281 PRO B N 1
ATOM 4587 C CA . PRO B 1 281 ? -30.719 45.219 12.453 1 38.28 281 PRO B CA 1
ATOM 4588 C C . PRO B 1 281 ? -31.797 44.688 13.391 1 38.28 281 PRO B C 1
ATOM 4590 O O . PRO B 1 281 ? -32.062 43.5 13.43 1 38.28 281 PRO B O 1
#

Solvent-accessible surface area (backbone atoms only — not comparable to full-atom values): 30093 Å² total; per-residue (Å²): 74,28,34,52,58,80,47,84,54,70,31,38,40,52,35,45,49,46,37,42,51,33,39,23,54,66,54,73,40,54,45,33,33,43,57,72,54,44,61,62,49,32,65,49,21,56,50,56,63,11,58,45,30,70,69,49,61,70,68,53,84,62,47,76,43,80,46,55,48,51,66,53,83,67,58,59,66,63,84,69,66,37,33,29,39,36,67,65,43,58,26,54,69,45,34,56,93,47,39,72,61,52,52,54,32,62,31,61,40,68,66,58,51,50,52,42,50,51,48,54,51,59,73,51,59,85,63,65,80,65,42,37,31,12,32,37,47,57,36,56,70,47,62,70,52,20,64,79,63,38,26,55,63,70,44,56,64,27,52,50,54,56,51,48,54,46,56,73,71,40,94,36,47,34,35,41,38,32,34,49,41,39,69,57,46,68,73,54,50,88,52,86,85,66,41,56,43,79,71,51,91,34,60,67,87,50,56,62,62,51,48,48,49,31,38,69,25,50,24,26,38,26,33,64,60,49,52,36,49,49,28,31,64,67,36,65,45,61,30,38,34,48,60,48,34,43,34,84,84,31,73,62,33,72,69,52,55,64,76,48,56,43,64,86,86,45,42,70,46,59,50,78,57,69,74,67,60,70,66,61,126,74,29,35,52,59,78,49,85,54,72,31,39,41,52,35,45,49,44,37,42,52,33,41,24,53,66,55,73,40,54,47,32,32,44,58,71,54,44,60,62,49,32,64,48,20,56,50,56,62,12,60,45,30,71,69,49,60,70,68,54,82,62,46,76,43,79,46,55,48,49,66,53,81,66,57,58,65,63,84,68,66,39,33,29,39,34,66,64,44,58,28,54,69,46,34,56,93,48,40,71,61,53,52,54,32,63,32,61,40,66,66,58,52,50,54,41,50,51,48,55,51,59,72,50,59,86,63,64,81,64,42,38,30,12,32,38,47,56,35,57,68,50,64,70,54,22,60,80,62,41,26,54,63,72,43,52,64,27,52,49,53,56,51,47,53,45,54,73,72,38,95,36,47,34,35,41,38,30,34,50,40,40,69,56,46,68,73,53,50,89,52,85,84,67,41,57,40,79,70,51,90,34,59,70,86,50,56,63,61,51,47,48,50,31,38,68,24,50,24,26,40,26,34,62,60,51,51,35,48,49,27,31,64,68,35,64,45,60,30,37,36,48,60,48,34,42,34,85,82,31,74,63,33,72,70,53,54,63,76,49,56,42,63,87,85,45,42,69,47,60,51,78,56,67,74,65,60,71,68,62,126

Nearest PDB structures (foldseek):
  2hhc-assembly1_A  TM=6.377E-01  e=9.350E-06  Bradyrhizobium sp. WM9
  2ocx-assembly1_A  TM=6.420E-01  e=1.271E-05  Bradyrhizobium sp. WM9
  6x5t-assembly2_C  TM=6.129E-01  e=1.624E-05  Homo sapiens
  6tkv-assembly1_B  TM=6.172E-01  e=1.229E-04  Homo sapiens
  6vlc-assembly1_A  TM=4.908E-01  e=2.790E-01  Neisseria meningitidis Z2491

Organism: Xenopus tropicalis (NCBI:txid8364)